Protein AF-U6N1T7-F1 (afdb_monomer_lite)

Radius of gyration: 39.87 Å; chains: 1; bounding box: 106×96×117 Å

Organism: NCBI:txid51315

Secondary structure (DSSP, 8-state):
----------S--SS-HHHHHHHHHHHHHHH-EEE---GGGTTT-TTTHHHHHTT---EEEP--S---EEEEEEEE-HHHHHHHHHHHHTTS--------------HHHHHHHHHHHHHT---EEEES--HHHHHH-SEEEEEEE-TTS-EEEEEEEESSPPPHHHHHHHHHHHHHHHHHHHHHHHHHHHHHHHHHHHHHHHHHHHHHHS----------------THHHHHHTS--S----------------SSTTTHHHHGGGSSS-----------------------SSSSSSSSS-----------TTHHHHHHHHHHHHHHHHHHHHHHHHHHHHHHHHHHHHHHHHHHHHHHHHHHHHHHHHHHHTTSSSS--

InterPro domains:
  IPR015847 Exoribonuclease, phosphorolytic domain 2 [PF03725] (125-176)
  IPR027408 PNPase/RNase PH domain superfamily [G3DSA:3.30.230.70] (1-207)
  IPR036345 Exoribonuclease, PH domain 2 superfamily [SSF55666] (124-193)
  IPR052145 Mediator complex and homeobox domain-containing protein [PTHR24330] (107-314)

Structure (mmCIF, N/CA/C/O backbone):
data_AF-U6N1T7-F1
#
_entry.id   AF-U6N1T7-F1
#
loop_
_atom_site.group_PDB
_atom_site.id
_atom_site.type_symbol
_atom_site.label_atom_id
_atom_site.label_alt_id
_atom_site.label_comp_id
_atom_site.label_asym_id
_atom_site.label_entity_id
_atom_site.label_seq_id
_atom_site.pdbx_PDB_ins_code
_atom_site.Cartn_x
_atom_site.Cartn_y
_atom_site.Cartn_z
_atom_site.occupancy
_atom_site.B_iso_or_equiv
_atom_site.auth_seq_id
_atom_site.auth_comp_id
_atom_site.auth_asym_id
_atom_site.auth_atom_id
_atom_site.pdbx_PDB_model_num
ATOM 1 N N . ALA A 1 1 ? 11.619 0.423 24.046 1.00 86.12 1 ALA A N 1
ATOM 2 C CA . ALA A 1 1 ? 11.552 0.872 22.639 1.00 86.12 1 ALA A CA 1
ATOM 3 C C . ALA A 1 1 ? 10.655 -0.085 21.867 1.00 86.12 1 ALA A C 1
ATOM 5 O O . ALA A 1 1 ? 10.578 -1.245 22.255 1.00 86.12 1 ALA A O 1
ATOM 6 N N . TRP A 1 2 ? 9.965 0.385 20.829 1.00 89.75 2 TRP A N 1
ATOM 7 C CA . TRP A 1 2 ? 9.161 -0.481 19.965 1.00 89.75 2 TRP A CA 1
ATOM 8 C C . TRP A 1 2 ? 10.054 -1.150 18.917 1.00 89.75 2 TRP A C 1
ATOM 10 O O . TRP A 1 2 ? 10.905 -0.484 18.333 1.00 89.75 2 TRP A O 1
ATOM 20 N N . GLN A 1 3 ? 9.844 -2.442 18.672 1.00 95.38 3 GLN A N 1
ATOM 21 C CA . GLN A 1 3 ? 10.450 -3.168 17.558 1.00 95.38 3 GLN A CA 1
ATOM 22 C C . GLN A 1 3 ? 9.341 -3.527 16.572 1.00 95.38 3 GLN A C 1
ATOM 24 O O . GLN A 1 3 ? 8.393 -4.226 16.928 1.00 95.38 3 GLN A O 1
ATOM 29 N N . LEU A 1 4 ? 9.450 -3.020 15.347 1.00 96.19 4 LEU A N 1
ATOM 30 C CA . LEU A 1 4 ? 8.538 -3.342 14.256 1.00 96.19 4 LEU A CA 1
ATOM 31 C C . LEU A 1 4 ? 9.234 -4.335 13.328 1.00 96.19 4 LEU A C 1
ATOM 33 O O . LEU A 1 4 ? 10.387 -4.141 12.948 1.00 96.19 4 LEU A O 1
ATOM 37 N N . SER A 1 5 ? 8.539 -5.409 12.975 1.00 96.88 5 SER A N 1
ATOM 38 C CA . SER A 1 5 ? 9.008 -6.397 12.007 1.00 96.88 5 SER A CA 1
ATOM 39 C C . SER A 1 5 ? 7.905 -6.613 10.987 1.00 96.88 5 SER A C 1
ATOM 41 O O . SER A 1 5 ? 6.752 -6.821 11.360 1.00 96.88 5 SER A O 1
ATOM 43 N N . ALA A 1 6 ? 8.257 -6.524 9.710 1.00 96.50 6 ALA A N 1
ATOM 44 C CA . ALA A 1 6 ? 7.341 -6.754 8.609 1.00 96.50 6 ALA A CA 1
ATOM 45 C C . ALA A 1 6 ? 7.783 -8.002 7.847 1.00 96.50 6 ALA A C 1
ATOM 47 O O . ALA A 1 6 ? 8.968 -8.172 7.563 1.00 96.50 6 ALA A O 1
ATOM 48 N N . LEU A 1 7 ? 6.822 -8.866 7.537 1.00 97.75 7 LEU A N 1
ATOM 49 C CA . LEU A 1 7 ? 7.015 -10.054 6.718 1.00 97.75 7 LEU A CA 1
ATOM 50 C C . LEU A 1 7 ? 6.196 -9.869 5.445 1.00 97.75 7 LEU A C 1
ATOM 52 O O . LEU A 1 7 ? 4.988 -9.653 5.520 1.00 97.75 7 LEU A O 1
ATOM 56 N N . VAL A 1 8 ? 6.855 -9.957 4.294 1.00 97.75 8 VAL A N 1
ATOM 57 C CA . VAL A 1 8 ? 6.196 -9.953 2.987 1.00 97.75 8 VAL A CA 1
ATOM 58 C C . VAL A 1 8 ? 6.318 -11.355 2.409 1.00 97.75 8 VAL A C 1
ATOM 60 O O . VAL A 1 8 ? 7.410 -11.917 2.360 1.00 97.75 8 VAL A O 1
ATOM 63 N N . THR A 1 9 ? 5.191 -11.932 2.003 1.00 97.81 9 THR A N 1
ATOM 64 C CA . THR A 1 9 ? 5.133 -13.264 1.398 1.00 97.81 9 THR A CA 1
ATOM 65 C C . THR A 1 9 ? 4.606 -13.131 -0.020 1.00 97.81 9 THR A C 1
ATOM 67 O O . THR A 1 9 ? 3.495 -12.643 -0.223 1.00 97.81 9 THR A O 1
ATOM 70 N N . ILE A 1 10 ? 5.406 -13.561 -0.993 1.00 97.31 10 ILE A N 1
ATOM 71 C CA . ILE A 1 10 ? 5.016 -13.602 -2.403 1.00 97.31 10 ILE A CA 1
ATOM 72 C C . ILE A 1 10 ? 4.243 -14.903 -2.616 1.00 97.31 10 ILE A C 1
ATOM 74 O O . ILE A 1 10 ? 4.784 -15.987 -2.413 1.00 97.31 10 ILE A O 1
ATOM 78 N N . VAL A 1 11 ? 2.954 -14.788 -2.942 1.00 97.25 11 VAL A N 1
ATOM 79 C CA . VAL A 1 11 ? 2.056 -15.945 -3.117 1.00 97.25 11 VAL A CA 1
ATOM 80 C C . VAL A 1 11 ? 2.079 -16.453 -4.558 1.00 97.25 11 VAL A C 1
ATOM 82 O O . VAL A 1 11 ? 2.033 -17.658 -4.784 1.00 97.25 11 VAL A O 1
ATOM 85 N N . ALA A 1 12 ? 2.159 -15.535 -5.516 1.00 96.12 12 ALA A N 1
ATOM 86 C CA . ALA A 1 12 ? 2.307 -15.812 -6.934 1.00 96.12 12 ALA A CA 1
ATOM 87 C C . ALA A 1 12 ? 3.303 -14.806 -7.513 1.00 96.12 12 ALA A C 1
ATOM 89 O O . ALA A 1 12 ? 3.311 -13.643 -7.104 1.00 96.12 12 ALA A O 1
ATOM 90 N N . GLU A 1 13 ? 4.146 -15.269 -8.427 1.00 95.12 13 GLU A N 1
ATOM 91 C CA . GLU A 1 13 ? 5.136 -14.449 -9.113 1.00 95.12 13 GLU A CA 1
ATOM 92 C C . GLU A 1 13 ? 4.702 -14.310 -10.571 1.00 95.12 13 GLU A C 1
ATOM 94 O O . GLU A 1 13 ? 4.753 -15.275 -11.329 1.00 95.12 13 GLU A O 1
ATOM 99 N N . ASP A 1 14 ? 4.219 -13.121 -10.928 1.00 95.81 14 ASP A N 1
ATOM 100 C CA . ASP A 1 14 ? 3.803 -12.763 -12.289 1.00 95.81 14 ASP A CA 1
ATOM 101 C C . ASP A 1 14 ? 4.510 -11.474 -12.738 1.00 95.81 14 ASP A C 1
ATOM 103 O O . ASP A 1 14 ? 3.911 -10.543 -13.265 1.00 95.81 14 ASP A O 1
ATOM 107 N N . GLY A 1 15 ? 5.812 -11.396 -12.455 1.00 94.50 15 GLY A N 1
ATOM 108 C CA . GLY A 1 15 ? 6.603 -10.189 -12.672 1.00 94.50 15 GLY A CA 1
ATOM 109 C C . GLY A 1 15 ? 6.418 -9.146 -11.571 1.00 94.50 15 GLY A C 1
ATOM 110 O O . GLY A 1 15 ? 5.660 -9.316 -10.613 1.00 94.50 15 GLY A O 1
ATOM 111 N N . ASN A 1 16 ? 7.236 -8.102 -11.646 1.00 95.31 16 ASN A N 1
ATOM 112 C CA . ASN A 1 16 ? 7.235 -6.927 -10.782 1.00 95.31 16 ASN A CA 1
ATOM 113 C C . ASN A 1 16 ? 7.082 -7.166 -9.259 1.00 95.31 16 ASN A C 1
ATOM 115 O O . ASN A 1 16 ? 6.535 -6.343 -8.515 1.00 95.31 16 ASN A O 1
ATOM 119 N N . ALA A 1 17 ? 7.644 -8.268 -8.754 1.00 96.31 17 ALA A N 1
ATOM 120 C CA . ALA A 1 17 ? 7.512 -8.654 -7.349 1.00 96.31 17 ALA A CA 1
ATOM 121 C C . ALA A 1 17 ? 8.006 -7.568 -6.373 1.00 96.31 17 ALA A C 1
ATOM 123 O O . ALA A 1 17 ? 7.463 -7.417 -5.281 1.00 96.31 17 ALA A O 1
ATOM 124 N N . VAL A 1 18 ? 9.011 -6.778 -6.770 1.00 95.81 18 VAL A N 1
ATOM 125 C CA . VAL A 1 18 ? 9.582 -5.701 -5.947 1.00 95.81 18 VAL A CA 1
ATOM 126 C C . VAL A 1 18 ? 8.593 -4.552 -5.742 1.00 95.81 18 VAL A C 1
ATOM 128 O O . VAL A 1 18 ? 8.418 -4.114 -4.603 1.00 95.81 18 VAL A O 1
ATOM 131 N N . ALA A 1 19 ? 7.928 -4.069 -6.799 1.00 96.50 19 ALA A N 1
ATOM 132 C CA . ALA A 1 19 ? 6.943 -2.995 -6.657 1.00 96.50 19 ALA A CA 1
ATOM 133 C C . ALA A 1 19 ? 5.722 -3.470 -5.869 1.00 96.50 19 ALA A C 1
ATOM 135 O O . ALA A 1 19 ? 5.281 -2.781 -4.947 1.00 96.50 19 ALA A O 1
ATOM 136 N N . ALA A 1 20 ? 5.238 -4.681 -6.161 1.00 97.00 20 ALA A N 1
ATOM 137 C CA . ALA A 1 20 ? 4.133 -5.291 -5.432 1.00 97.00 20 ALA A CA 1
ATOM 138 C C . ALA A 1 20 ? 4.462 -5.452 -3.937 1.00 97.00 20 ALA A C 1
ATOM 140 O O . ALA A 1 20 ? 3.657 -5.088 -3.078 1.00 97.00 20 ALA A O 1
ATOM 141 N N . ALA A 1 21 ? 5.669 -5.924 -3.607 1.00 97.56 21 ALA A N 1
ATOM 142 C CA . ALA A 1 21 ? 6.136 -6.052 -2.229 1.00 97.56 21 ALA A CA 1
ATOM 143 C C . ALA A 1 21 ? 6.249 -4.694 -1.519 1.00 97.56 21 ALA A C 1
ATOM 145 O O . ALA A 1 21 ? 5.820 -4.568 -0.370 1.00 97.56 21 ALA A O 1
ATOM 146 N N . ALA A 1 22 ? 6.790 -3.673 -2.191 1.00 96.88 22 ALA A N 1
ATOM 147 C CA . ALA A 1 22 ? 6.902 -2.323 -1.641 1.00 96.88 22 ALA A CA 1
ATOM 148 C C . ALA A 1 22 ? 5.521 -1.700 -1.376 1.00 96.88 22 ALA A C 1
ATOM 150 O O . ALA A 1 22 ? 5.282 -1.173 -0.287 1.00 96.88 22 ALA A O 1
ATOM 151 N N . ALA A 1 23 ? 4.589 -1.825 -2.325 1.00 97.38 23 ALA A N 1
ATOM 152 C CA . ALA A 1 23 ? 3.217 -1.349 -2.181 1.00 97.38 23 ALA A CA 1
ATOM 153 C C . ALA A 1 23 ? 2.474 -2.084 -1.053 1.00 97.38 23 ALA A C 1
ATOM 155 O O . ALA A 1 23 ? 1.835 -1.446 -0.214 1.00 97.38 23 ALA A O 1
ATOM 156 N N . ALA A 1 24 ? 2.605 -3.413 -0.974 1.00 97.44 24 ALA A N 1
ATOM 157 C CA . ALA A 1 24 ? 2.010 -4.220 0.091 1.00 97.44 24 ALA A CA 1
ATOM 158 C C . ALA A 1 24 ? 2.560 -3.840 1.475 1.00 97.44 24 ALA A C 1
ATOM 160 O O . ALA A 1 24 ? 1.795 -3.700 2.434 1.00 97.44 24 ALA A O 1
ATOM 161 N N . LEU A 1 25 ? 3.874 -3.619 1.581 1.00 97.81 25 LEU A N 1
ATOM 162 C CA . LEU A 1 25 ? 4.513 -3.172 2.815 1.00 97.81 25 LEU A CA 1
ATOM 163 C C . LEU A 1 25 ? 4.008 -1.785 3.233 1.00 97.81 25 LEU A C 1
ATOM 165 O O . LEU A 1 25 ? 3.637 -1.596 4.392 1.00 97.81 25 LEU A O 1
ATOM 169 N N . LEU A 1 26 ? 3.946 -0.831 2.301 1.00 97.56 26 LEU A N 1
ATOM 170 C CA . LEU A 1 26 ? 3.442 0.515 2.571 1.00 97.56 26 LEU A CA 1
ATOM 171 C C . LEU A 1 26 ? 1.974 0.484 3.020 1.00 97.56 26 LEU A C 1
ATOM 173 O O . LEU A 1 26 ? 1.622 1.112 4.020 1.00 97.56 26 LEU A O 1
ATOM 177 N N . LEU A 1 27 ? 1.130 -0.296 2.340 1.00 97.19 27 LEU A N 1
ATOM 178 C CA . LEU A 1 27 ? -0.274 -0.484 2.707 1.00 97.19 27 LEU A CA 1
ATOM 179 C C . LEU A 1 27 ? -0.414 -1.090 4.113 1.00 97.19 27 LEU A C 1
ATOM 181 O O . LEU A 1 27 ? -1.238 -0.642 4.920 1.00 97.19 27 LEU A O 1
ATOM 185 N N . SER A 1 28 ? 0.425 -2.077 4.439 1.00 96.69 28 SER A N 1
ATOM 186 C CA . SER A 1 28 ? 0.479 -2.672 5.775 1.00 96.69 28 SER A CA 1
ATOM 187 C C . SER A 1 28 ? 0.879 -1.637 6.825 1.00 96.69 28 SER A C 1
ATOM 189 O O . SER A 1 28 ? 0.243 -1.562 7.870 1.00 96.69 28 SER A O 1
ATOM 191 N N . LEU A 1 29 ? 1.893 -0.809 6.566 1.00 96.88 29 LEU A N 1
ATOM 192 C CA . LEU A 1 29 ? 2.346 0.212 7.515 1.00 96.88 29 LEU A CA 1
ATOM 193 C C . LEU A 1 29 ? 1.304 1.321 7.732 1.00 96.88 29 LEU A C 1
ATOM 195 O O . LEU A 1 29 ? 1.141 1.783 8.858 1.00 96.88 29 LEU A O 1
ATOM 199 N N . LEU A 1 30 ? 0.568 1.714 6.689 1.00 96.31 30 LEU A N 1
ATOM 200 C CA . LEU A 1 30 ? -0.495 2.727 6.775 1.00 96.31 30 LEU A CA 1
ATOM 201 C C . LEU A 1 30 ? -1.752 2.226 7.497 1.00 96.31 30 LEU A C 1
ATOM 203 O O . LEU A 1 30 ? -2.478 3.011 8.107 1.00 96.31 30 LEU A O 1
ATOM 207 N N . SER A 1 31 ? -2.029 0.925 7.424 1.00 95.62 31 SER A N 1
ATOM 208 C CA . SER A 1 31 ? -3.149 0.299 8.136 1.00 95.62 31 SER A CA 1
ATOM 209 C C . SER A 1 31 ? -2.778 -0.162 9.550 1.00 95.62 31 SER A C 1
ATOM 211 O O . SER A 1 31 ? -3.669 -0.335 10.390 1.00 95.62 31 SER A O 1
ATOM 213 N N . PHE A 1 32 ? -1.483 -0.320 9.839 1.00 95.44 32 PHE A N 1
ATOM 214 C CA . PHE A 1 32 ? -0.982 -0.751 11.137 1.00 95.44 32 PHE A CA 1
ATOM 215 C C . PHE A 1 32 ? -1.284 0.277 12.232 1.00 95.44 32 PHE A C 1
ATOM 217 O O . PHE A 1 32 ? -1.084 1.484 12.073 1.00 95.44 32 PHE A O 1
ATOM 224 N N . LYS A 1 33 ? -1.750 -0.216 13.384 1.00 93.19 33 LYS A N 1
ATOM 225 C CA . LYS A 1 33 ? -2.007 0.614 14.561 1.00 93.19 33 LYS A CA 1
ATOM 226 C C . LYS A 1 33 ? -1.253 0.076 15.767 1.00 93.19 33 LYS A C 1
ATOM 228 O O . LYS A 1 33 ? -1.345 -1.106 16.089 1.00 93.19 33 LYS A O 1
ATOM 233 N N . LEU A 1 34 ? -0.547 0.967 16.448 1.00 91.81 34 LEU A N 1
ATOM 234 C CA . LEU A 1 34 ? 0.176 0.704 17.683 1.00 91.81 34 LEU A CA 1
ATOM 235 C C . LEU A 1 34 ? -0.748 0.857 18.886 1.00 91.81 34 LEU A C 1
ATOM 237 O O . LEU A 1 34 ? -1.578 1.765 18.946 1.00 91.81 34 LEU A O 1
ATOM 241 N N . GLN A 1 35 ? -0.575 -0.015 19.873 1.00 86.81 35 GLN A N 1
ATOM 242 C CA . GLN A 1 35 ? -1.238 0.151 21.160 1.00 86.81 35 GLN A CA 1
ATOM 243 C C . GLN A 1 35 ? -0.583 1.316 21.902 1.00 86.81 35 GLN A C 1
ATOM 245 O O . GLN A 1 35 ? 0.640 1.357 22.053 1.00 86.81 35 GLN A O 1
ATOM 250 N N . LYS A 1 36 ? -1.387 2.274 22.368 1.00 84.69 36 LYS A N 1
ATOM 251 C CA . LYS A 1 36 ? -0.888 3.356 23.216 1.00 84.69 36 LYS A CA 1
ATOM 252 C C . LYS A 1 36 ? -0.475 2.778 24.572 1.00 84.69 36 LYS A C 1
ATOM 254 O O . LYS A 1 36 ? -1.327 2.381 25.360 1.00 84.69 36 LYS A O 1
ATOM 259 N N . VAL A 1 37 ? 0.828 2.745 24.837 1.00 81.06 37 VAL A N 1
ATOM 260 C CA . VAL A 1 37 ? 1.383 2.377 26.146 1.00 81.06 37 VAL A CA 1
ATOM 261 C C . VAL A 1 37 ? 1.654 3.665 26.910 1.00 81.06 37 VAL A C 1
ATOM 263 O O . VAL A 1 37 ? 2.496 4.463 26.500 1.00 81.06 37 VAL A O 1
ATOM 266 N N . ASP A 1 38 ? 0.913 3.884 27.994 1.00 79.12 38 ASP A N 1
ATOM 267 C CA . ASP A 1 38 ? 1.187 4.982 28.916 1.00 79.12 38 ASP A CA 1
ATOM 268 C C . ASP A 1 38 ? 2.296 4.550 29.880 1.00 79.12 38 ASP A C 1
ATOM 270 O O . ASP A 1 38 ? 2.123 3.620 30.669 1.00 79.12 38 ASP A O 1
ATOM 274 N N . ALA A 1 39 ? 3.455 5.203 29.788 1.00 71.94 39 ALA A N 1
ATOM 275 C CA . ALA A 1 39 ? 4.620 4.869 30.600 1.00 71.94 39 ALA A CA 1
ATOM 276 C C . ALA A 1 39 ? 4.339 5.022 32.105 1.00 71.94 39 ALA A C 1
ATOM 278 O O . ALA A 1 39 ? 4.911 4.284 32.902 1.00 71.94 39 ALA A O 1
ATOM 279 N N . ALA A 1 40 ? 3.427 5.921 32.493 1.00 73.25 40 ALA A N 1
ATOM 280 C CA . ALA A 1 40 ? 3.062 6.133 33.893 1.00 73.25 40 ALA A CA 1
ATOM 281 C C . ALA A 1 40 ? 2.190 5.001 34.470 1.00 73.25 40 ALA A C 1
ATOM 283 O O . ALA A 1 40 ? 2.178 4.790 35.680 1.00 73.25 40 ALA A O 1
ATOM 284 N N . ALA A 1 41 ? 1.471 4.259 33.621 1.00 64.88 41 ALA A N 1
ATOM 285 C CA . ALA A 1 41 ? 0.587 3.175 34.054 1.00 64.88 41 ALA A CA 1
ATOM 286 C C . ALA A 1 41 ? 1.323 1.840 34.269 1.00 64.88 41 ALA A C 1
ATOM 288 O O . ALA A 1 41 ? 0.780 0.928 34.897 1.00 64.88 41 ALA A O 1
ATOM 289 N N . LEU A 1 42 ? 2.560 1.721 33.772 1.00 65.19 42 LEU A N 1
ATOM 290 C CA . LEU A 1 42 ? 3.306 0.464 33.799 1.00 65.19 42 LEU A CA 1
ATOM 291 C C . LEU A 1 42 ? 3.714 0.042 35.226 1.00 65.19 42 LEU A C 1
ATOM 293 O O . LEU A 1 42 ? 3.788 -1.154 35.493 1.00 65.19 42 LEU A O 1
ATOM 297 N N . ASP A 1 43 ? 3.885 0.997 36.151 1.00 62.34 43 ASP A N 1
ATOM 298 C CA . ASP A 1 43 ? 4.374 0.734 37.517 1.00 62.34 43 ASP A CA 1
ATOM 299 C C . ASP A 1 43 ? 3.282 0.412 38.560 1.00 62.34 43 ASP A C 1
ATOM 301 O O . ASP A 1 43 ? 3.606 -0.064 39.647 1.00 62.34 43 ASP A O 1
ATOM 305 N N . GLN A 1 44 ? 1.987 0.621 38.277 1.00 55.31 44 GLN A N 1
ATOM 306 C CA . GLN A 1 44 ? 0.918 0.395 39.275 1.00 55.31 44 GLN A CA 1
ATOM 307 C C . GLN A 1 44 ? -0.203 -0.567 38.860 1.00 55.31 44 GLN A C 1
ATOM 309 O O . GLN A 1 44 ? -1.068 -0.872 39.683 1.00 55.31 44 GLN A O 1
ATOM 314 N N . GLN A 1 45 ? -0.231 -1.072 37.623 1.00 51.53 45 GLN A N 1
ATOM 315 C CA . GLN A 1 45 ? -1.487 -1.582 37.061 1.00 51.53 45 GLN A CA 1
ATOM 316 C C . GLN A 1 45 ? -1.430 -2.970 36.410 1.00 51.53 45 GLN A C 1
ATOM 318 O O . GLN A 1 45 ? -2.199 -3.267 35.497 1.00 51.53 45 GLN A O 1
ATOM 323 N N . GLN A 1 46 ? -0.594 -3.877 36.921 1.00 58.59 46 GLN A N 1
ATOM 324 C CA . GLN A 1 46 ? -0.427 -5.199 36.303 1.00 58.59 46 GLN A CA 1
ATOM 325 C C . GLN A 1 46 ? -1.636 -6.155 36.459 1.00 58.59 46 GLN A C 1
ATOM 327 O O . GLN A 1 46 ? -1.706 -7.137 35.726 1.00 58.59 46 GLN A O 1
ATOM 332 N N . GLN A 1 47 ? -2.616 -5.880 37.339 1.00 56.88 47 GLN A N 1
ATOM 333 C CA . GLN A 1 47 ? -3.763 -6.793 37.549 1.00 56.88 47 GLN A CA 1
ATOM 334 C C . GLN A 1 47 ? -5.159 -6.188 37.305 1.00 56.88 47 GLN A C 1
ATOM 336 O O . GLN A 1 47 ? -6.009 -6.866 36.733 1.00 56.88 47 GLN A O 1
ATOM 341 N N . GLN A 1 48 ? -5.420 -4.921 37.655 1.00 58.44 48 GLN A N 1
ATOM 342 C CA . GLN A 1 48 ? -6.743 -4.308 37.416 1.00 58.44 48 GLN A CA 1
ATOM 343 C C . GLN A 1 48 ? -6.894 -3.652 36.032 1.00 58.44 48 GLN A C 1
ATOM 345 O O . GLN A 1 48 ? -8.016 -3.551 35.535 1.00 58.44 48 GLN A O 1
ATOM 350 N N . GLN A 1 49 ? -5.806 -3.241 35.364 1.00 56.16 49 GLN A N 1
ATOM 351 C CA . GLN A 1 49 ? -5.926 -2.590 34.050 1.00 56.16 49 GLN A CA 1
ATOM 352 C C . GLN A 1 49 ? -6.277 -3.568 32.935 1.00 56.16 49 GLN A C 1
ATOM 354 O O . GLN A 1 49 ? -6.887 -3.149 31.962 1.00 56.16 49 GLN A O 1
ATOM 359 N N . GLN A 1 50 ? -5.942 -4.857 33.058 1.00 59.75 50 GLN A N 1
ATOM 360 C CA . GLN A 1 50 ? -6.101 -5.819 31.962 1.00 59.75 50 GLN A CA 1
ATOM 361 C C . GLN A 1 50 ? -7.570 -5.963 31.506 1.00 59.75 50 GLN A C 1
ATOM 363 O O . GLN A 1 50 ? -7.827 -6.107 30.311 1.00 59.75 50 GLN A O 1
ATOM 368 N N . GLN A 1 51 ? -8.541 -5.819 32.421 1.00 57.53 51 GLN A N 1
ATOM 369 C CA . GLN A 1 51 ? -9.970 -5.807 32.073 1.00 57.53 51 GLN A CA 1
ATOM 370 C C . GLN A 1 51 ? -10.434 -4.493 31.421 1.00 57.53 51 GLN A C 1
ATOM 372 O O . GLN A 1 51 ? -11.239 -4.533 30.492 1.00 57.53 51 GLN A O 1
ATOM 377 N N . GLN A 1 52 ? -9.919 -3.332 31.846 1.00 59.41 52 GLN A N 1
ATOM 378 C CA . GLN A 1 52 ? -10.265 -2.046 31.218 1.00 59.41 52 GLN A CA 1
ATOM 379 C C . GLN A 1 52 ? -9.540 -1.819 29.883 1.00 59.41 52 GLN A C 1
ATOM 381 O O . GLN A 1 52 ? -10.124 -1.251 28.960 1.00 59.41 52 GLN A O 1
ATOM 386 N N . LEU A 1 53 ? -8.308 -2.315 29.738 1.00 56.56 53 LEU A N 1
ATOM 387 C CA . LEU A 1 53 ? -7.522 -2.238 28.504 1.00 56.56 53 LEU A CA 1
ATOM 388 C C . LEU A 1 53 ? -8.236 -2.935 27.346 1.00 56.56 53 LEU A C 1
ATOM 390 O O . LEU A 1 53 ? -8.241 -2.406 26.242 1.00 56.56 53 LEU A O 1
ATOM 394 N N . LEU A 1 54 ? -8.914 -4.061 27.590 1.00 56.41 54 LEU A N 1
ATOM 395 C CA . LEU A 1 54 ? -9.705 -4.744 26.560 1.00 56.41 54 LEU A CA 1
ATOM 396 C C . LEU A 1 54 ? -10.873 -3.901 26.023 1.00 56.41 54 LEU A C 1
ATOM 398 O O . LEU A 1 54 ? -11.256 -4.071 24.866 1.00 56.41 54 LEU A O 1
ATOM 402 N N . LEU A 1 55 ? -11.428 -2.993 26.830 1.00 56.81 55 LEU A N 1
ATOM 403 C CA . LEU A 1 55 ? -12.569 -2.159 26.442 1.00 56.81 55 LEU A CA 1
ATOM 404 C C . LEU A 1 55 ? -12.168 -0.821 25.811 1.00 56.81 55 LEU A C 1
ATOM 406 O O . LEU A 1 55 ? -12.983 -0.227 25.109 1.00 56.81 55 LEU A O 1
ATOM 410 N N . GLN A 1 56 ? -10.935 -0.347 26.019 1.00 61.53 56 GLN A N 1
ATOM 411 C CA . GLN A 1 56 ? -10.524 0.981 25.559 1.00 61.53 56 GLN A CA 1
ATOM 412 C C . GLN A 1 56 ? -9.088 1.030 25.019 1.00 61.53 56 GLN A C 1
ATOM 414 O O . GLN A 1 56 ? -8.346 1.974 25.287 1.00 61.53 56 GLN A O 1
ATOM 419 N N . GLN A 1 57 ? -8.673 0.035 24.228 1.00 68.06 57 GLN A N 1
ATOM 420 C CA . GLN A 1 57 ? -7.417 0.143 23.485 1.00 68.06 57 GLN A CA 1
ATOM 421 C C . GLN A 1 57 ? -7.502 1.280 22.461 1.00 68.06 57 GLN A C 1
ATOM 423 O O . GLN A 1 57 ? -8.031 1.120 21.358 1.00 68.06 57 GLN A O 1
ATOM 428 N N . GLN A 1 58 ? -6.954 2.439 22.823 1.00 76.88 58 GLN A N 1
ATOM 429 C CA . GLN A 1 58 ? -6.649 3.486 21.862 1.00 76.88 58 GLN A CA 1
ATOM 430 C C . GLN A 1 58 ? -5.507 2.992 20.972 1.00 76.88 58 GLN A C 1
ATOM 432 O O . GLN A 1 58 ? -4.342 2.944 21.367 1.00 76.88 58 GLN A O 1
ATOM 437 N N . LEU A 1 59 ? -5.884 2.581 19.766 1.00 87.88 59 LEU A N 1
ATOM 438 C CA . LEU A 1 59 ? -4.976 2.200 18.699 1.00 87.88 59 LEU A CA 1
ATOM 439 C C . LEU A 1 59 ? -4.555 3.465 17.939 1.00 87.88 59 LEU A C 1
ATOM 441 O O . LEU A 1 59 ? -5.386 4.101 17.290 1.00 87.88 59 LEU A O 1
ATOM 445 N N . MET A 1 60 ? -3.277 3.821 18.028 1.00 91.12 60 MET A N 1
ATOM 446 C CA . MET A 1 60 ? -2.676 4.983 17.370 1.00 91.12 60 MET A CA 1
ATOM 447 C C . MET A 1 60 ? -2.113 4.575 16.000 1.00 91.12 60 MET A C 1
ATOM 449 O O . MET A 1 60 ? -1.430 3.553 15.923 1.00 91.12 60 MET A O 1
ATOM 453 N N . PRO A 1 61 ? -2.367 5.326 14.914 1.00 94.12 61 PRO A N 1
ATOM 454 C CA . PRO A 1 61 ? -1.727 5.060 13.627 1.00 94.12 61 PRO A CA 1
ATOM 455 C C . PRO A 1 61 ? -0.217 5.328 13.697 1.00 94.12 61 PRO A C 1
ATOM 457 O O . PRO A 1 61 ? 0.246 6.132 14.510 1.00 94.12 61 PRO A O 1
ATOM 460 N N . LEU A 1 62 ? 0.552 4.657 12.840 1.00 95.75 62 LEU A N 1
ATOM 461 C CA . LEU A 1 62 ? 1.984 4.909 12.702 1.00 95.75 62 LEU A CA 1
ATOM 462 C C . LEU A 1 62 ? 2.230 6.236 11.961 1.00 95.75 62 LEU A C 1
ATOM 464 O O . LEU A 1 62 ? 1.643 6.482 10.909 1.00 95.75 62 LEU A O 1
ATOM 468 N N . CYS A 1 63 ? 3.126 7.077 12.483 1.00 95.31 63 CYS A N 1
ATOM 469 C CA . CYS A 1 63 ? 3.559 8.298 11.804 1.00 95.31 63 CYS A CA 1
ATOM 470 C C . CYS A 1 63 ? 4.699 7.978 10.830 1.00 95.31 63 CYS A C 1
ATOM 472 O O . CYS A 1 63 ? 5.851 7.844 11.242 1.00 95.31 63 CYS A O 1
ATOM 474 N N . LEU A 1 64 ? 4.380 7.846 9.543 1.00 96.06 64 LEU A N 1
ATOM 475 C CA . LEU A 1 64 ? 5.373 7.672 8.483 1.00 96.06 64 LEU A CA 1
ATOM 476 C C . LEU A 1 64 ? 5.816 9.042 7.959 1.00 96.06 64 LEU A C 1
ATOM 478 O O . LEU A 1 64 ? 4.981 9.819 7.505 1.00 96.06 64 LEU A O 1
ATOM 482 N N . LEU A 1 65 ? 7.120 9.327 8.019 1.00 95.75 65 LEU A N 1
ATOM 483 C CA . LEU A 1 65 ? 7.697 10.557 7.454 1.00 95.75 65 LEU A CA 1
ATOM 484 C C . LEU A 1 65 ? 7.716 10.526 5.923 1.00 95.75 65 LEU A C 1
ATOM 486 O O . LEU A 1 65 ? 7.457 11.536 5.283 1.00 95.75 65 LEU A O 1
ATOM 490 N N . TYR A 1 66 ? 8.000 9.353 5.356 1.00 95.75 66 TYR A N 1
ATOM 491 C CA . TYR A 1 66 ? 8.085 9.135 3.919 1.00 95.75 66 TYR A CA 1
ATOM 492 C C . TYR A 1 66 ? 7.234 7.928 3.538 1.00 95.75 66 TYR A C 1
ATOM 494 O O . TYR A 1 66 ? 7.158 6.949 4.288 1.00 95.75 66 TYR A O 1
ATOM 502 N N . LYS A 1 67 ? 6.615 7.997 2.361 1.00 97.38 67 LYS A N 1
ATOM 503 C CA . LYS A 1 67 ? 5.814 6.922 1.772 1.00 97.38 67 LYS A CA 1
ATOM 504 C C . LYS A 1 67 ? 6.448 6.528 0.434 1.00 97.38 67 LYS A C 1
ATOM 506 O O . LYS A 1 67 ? 6.001 7.015 -0.596 1.00 97.38 67 LYS A O 1
ATOM 511 N N . PRO A 1 68 ? 7.537 5.747 0.440 1.00 97.56 68 PRO A N 1
ATOM 512 C CA . PRO A 1 68 ? 8.207 5.352 -0.791 1.00 97.56 68 PRO A CA 1
ATOM 513 C C . PRO A 1 68 ? 7.349 4.355 -1.575 1.00 97.56 68 PRO A C 1
ATOM 515 O O . PRO A 1 68 ? 6.829 3.397 -0.998 1.00 97.56 68 PRO A O 1
ATOM 518 N N . LEU A 1 69 ? 7.245 4.557 -2.884 1.00 97.94 69 LEU A N 1
ATOM 519 C CA . LEU A 1 69 ? 6.578 3.657 -3.814 1.00 97.94 69 LEU A CA 1
ATOM 520 C C . LEU A 1 69 ? 7.536 3.301 -4.953 1.00 97.94 69 LEU A C 1
ATOM 522 O O . LEU A 1 69 ? 8.166 4.182 -5.537 1.00 97.94 69 LEU A O 1
ATOM 526 N N . ALA A 1 70 ? 7.663 2.007 -5.242 1.00 98.12 70 ALA A N 1
ATOM 527 C CA . ALA A 1 70 ? 8.558 1.506 -6.276 1.00 98.12 70 ALA A CA 1
ATOM 528 C C . ALA A 1 70 ? 7.806 1.259 -7.591 1.00 98.12 70 ALA A C 1
ATOM 530 O O . ALA A 1 70 ? 6.727 0.675 -7.589 1.00 98.12 70 ALA A O 1
ATOM 531 N N . PHE A 1 71 ? 8.423 1.653 -8.699 1.00 98.19 71 PHE A N 1
ATOM 532 C CA . PHE A 1 71 ? 7.995 1.431 -10.074 1.00 98.19 71 PHE A CA 1
ATOM 533 C C . PHE A 1 71 ? 9.078 0.630 -10.790 1.00 98.19 71 PHE A C 1
ATOM 535 O O . PHE A 1 71 ? 10.268 0.914 -10.635 1.00 98.19 71 PHE A O 1
ATOM 542 N N . SER A 1 72 ? 8.682 -0.380 -11.557 1.00 97.88 72 SER A N 1
ATOM 543 C CA . SER A 1 72 ? 9.605 -1.219 -12.320 1.00 97.88 72 SER A CA 1
ATOM 544 C C . SER A 1 72 ? 9.350 -1.034 -13.803 1.00 97.88 72 SER A C 1
ATOM 546 O O . SER A 1 72 ? 8.205 -1.077 -14.249 1.00 97.88 72 SER A O 1
ATOM 548 N N . PHE A 1 73 ? 10.433 -0.869 -14.548 1.00 97.69 73 PHE A N 1
ATOM 549 C CA . PHE A 1 73 ? 10.431 -0.709 -15.992 1.00 97.69 73 PHE A CA 1
ATOM 550 C C . PHE A 1 73 ? 11.363 -1.750 -16.592 1.00 97.69 73 PHE A C 1
ATOM 552 O O . PHE A 1 73 ? 12.536 -1.825 -16.210 1.00 97.69 73 PHE A O 1
ATOM 559 N N . ALA A 1 74 ? 10.857 -2.554 -17.519 1.00 97.06 74 ALA A N 1
ATOM 560 C CA . ALA A 1 74 ? 11.689 -3.409 -18.354 1.00 97.06 74 ALA A CA 1
ATOM 561 C C . ALA A 1 74 ? 11.959 -2.718 -19.694 1.00 97.06 74 ALA A C 1
ATOM 563 O O . ALA A 1 74 ? 11.138 -1.933 -20.171 1.00 97.06 74 ALA A O 1
ATOM 564 N N . TYR A 1 75 ? 13.130 -2.957 -20.280 1.00 95.25 75 TYR A N 1
ATOM 565 C CA . TYR A 1 75 ? 13.543 -2.271 -21.503 1.00 95.25 75 TYR A CA 1
ATOM 566 C C . TYR A 1 75 ? 14.445 -3.127 -22.390 1.00 95.25 75 TYR A C 1
ATOM 568 O O . TYR A 1 75 ? 15.215 -3.965 -21.910 1.00 95.25 75 TYR A O 1
ATOM 576 N N . ALA A 1 76 ? 14.379 -2.863 -23.695 1.00 92.31 76 ALA A N 1
ATOM 577 C CA . ALA A 1 76 ? 15.239 -3.453 -24.716 1.00 92.31 76 ALA A CA 1
ATOM 578 C C . ALA A 1 76 ? 15.835 -2.371 -25.626 1.00 92.31 76 ALA A C 1
ATOM 580 O O . ALA A 1 76 ? 15.192 -1.362 -25.918 1.00 92.31 76 ALA A O 1
ATOM 581 N N . ALA A 1 77 ? 17.065 -2.596 -26.102 1.00 84.69 77 ALA A N 1
ATOM 582 C CA . ALA A 1 77 ? 17.632 -1.791 -27.182 1.00 84.69 77 ALA A CA 1
ATOM 583 C C . ALA A 1 77 ? 16.946 -2.155 -28.510 1.00 84.69 77 ALA A C 1
ATOM 585 O O . ALA A 1 77 ? 16.639 -3.323 -28.750 1.00 84.69 77 ALA A O 1
ATOM 586 N N . GLY A 1 78 ? 16.703 -1.162 -29.371 1.00 74.25 78 GLY A N 1
ATOM 587 C CA . GLY A 1 78 ? 15.784 -1.273 -30.514 1.00 74.25 78 GLY A CA 1
ATOM 588 C C . GLY A 1 78 ? 16.049 -2.418 -31.502 1.00 74.25 78 GLY A C 1
ATOM 589 O O . GLY A 1 78 ? 15.106 -2.909 -32.116 1.00 74.25 78 GLY A O 1
ATOM 590 N N . THR A 1 79 ? 17.288 -2.899 -31.640 1.00 70.00 79 THR A N 1
ATOM 591 C CA . THR A 1 79 ? 17.589 -4.052 -32.509 1.00 70.00 79 THR A CA 1
ATOM 592 C C . THR A 1 79 ? 17.107 -5.378 -31.923 1.00 70.00 79 THR A C 1
ATOM 594 O O . THR A 1 79 ? 16.663 -6.247 -32.669 1.00 70.00 79 THR A O 1
ATOM 597 N N . ASP A 1 80 ? 17.141 -5.514 -30.597 1.00 65.56 80 ASP A N 1
ATOM 598 C CA . ASP A 1 80 ? 16.722 -6.729 -29.893 1.00 65.56 80 ASP A CA 1
ATOM 599 C C . ASP A 1 80 ? 15.220 -6.702 -29.590 1.00 65.56 80 ASP A C 1
ATOM 601 O O . ASP A 1 80 ? 14.570 -7.745 -29.598 1.00 65.56 80 ASP A O 1
ATOM 605 N N . ALA A 1 81 ? 14.643 -5.509 -29.399 1.00 65.31 81 ALA A N 1
ATOM 606 C CA . ALA A 1 81 ? 13.210 -5.321 -29.169 1.00 65.31 81 ALA A CA 1
ATOM 607 C C . ALA A 1 81 ? 12.356 -5.866 -30.328 1.00 65.31 81 ALA A C 1
ATOM 609 O O . ALA A 1 81 ? 11.341 -6.517 -30.096 1.00 65.31 81 ALA A O 1
ATOM 610 N N . ALA A 1 82 ? 12.790 -5.652 -31.576 1.00 65.75 82 ALA A N 1
ATOM 611 C CA . ALA A 1 82 ? 12.089 -6.162 -32.754 1.00 65.75 82 ALA A CA 1
ATOM 612 C C . ALA A 1 82 ? 12.119 -7.699 -32.833 1.00 65.75 82 ALA A C 1
ATOM 614 O O . ALA A 1 82 ? 11.116 -8.321 -33.180 1.00 65.75 82 ALA A O 1
ATOM 615 N N . ALA A 1 83 ? 13.246 -8.321 -32.473 1.00 66.62 83 ALA A N 1
ATOM 616 C CA . ALA A 1 83 ? 13.367 -9.778 -32.426 1.00 66.62 83 ALA A CA 1
ATOM 617 C C . ALA A 1 83 ? 12.543 -10.384 -31.275 1.00 66.62 83 ALA A C 1
ATOM 619 O O . ALA A 1 83 ? 11.899 -11.416 -31.450 1.00 66.62 83 ALA A O 1
ATOM 620 N N . ALA A 1 84 ? 12.520 -9.715 -30.120 1.00 66.38 84 ALA A N 1
ATOM 621 C CA . ALA A 1 84 ? 11.725 -10.090 -28.956 1.00 66.38 84 ALA A CA 1
ATOM 622 C C . ALA A 1 84 ? 10.211 -10.009 -29.218 1.00 66.38 84 ALA A C 1
ATOM 624 O O . ALA A 1 84 ? 9.489 -10.961 -28.925 1.00 66.38 84 ALA A O 1
ATOM 625 N N . ALA A 1 85 ? 9.735 -8.912 -29.817 1.00 66.88 85 ALA A N 1
ATOM 626 C CA . ALA A 1 85 ? 8.327 -8.749 -30.181 1.00 66.88 85 ALA A CA 1
ATOM 627 C C . ALA A 1 85 ? 7.886 -9.804 -31.211 1.00 66.88 85 ALA A C 1
ATOM 629 O O . ALA A 1 85 ? 6.852 -10.444 -31.042 1.00 66.88 85 ALA A O 1
ATOM 630 N N . ALA A 1 86 ? 8.721 -10.071 -32.223 1.00 67.06 86 ALA A N 1
ATOM 631 C CA . ALA A 1 86 ? 8.453 -11.120 -33.206 1.00 67.06 86 ALA A CA 1
ATOM 632 C C . ALA A 1 86 ? 8.405 -12.529 -32.582 1.00 67.06 86 ALA A C 1
ATOM 634 O O . ALA A 1 86 ? 7.632 -13.372 -33.034 1.00 67.06 86 ALA A O 1
ATOM 635 N N . ALA A 1 87 ? 9.198 -12.795 -31.539 1.00 66.12 87 ALA A N 1
ATOM 636 C CA . ALA A 1 87 ? 9.167 -14.069 -30.822 1.00 66.12 87 ALA A CA 1
ATOM 637 C C . ALA A 1 87 ? 7.915 -14.228 -29.939 1.00 66.12 87 ALA A C 1
ATOM 639 O O . ALA A 1 87 ? 7.408 -15.342 -29.813 1.00 66.12 87 ALA A O 1
ATOM 640 N N . ALA A 1 88 ? 7.403 -13.137 -29.359 1.00 65.88 88 ALA A N 1
ATOM 641 C CA . ALA A 1 88 ? 6.167 -13.151 -28.576 1.00 65.88 88 ALA A CA 1
ATOM 642 C C . ALA A 1 88 ? 4.927 -13.382 -29.461 1.00 65.88 88 ALA A C 1
ATOM 644 O O . ALA A 1 88 ? 4.075 -14.203 -29.120 1.00 65.88 88 ALA A O 1
ATOM 645 N N . ASP A 1 89 ? 4.866 -12.740 -30.632 1.00 62.84 89 ASP A N 1
ATOM 646 C CA . ASP A 1 89 ? 3.751 -12.897 -31.579 1.00 62.84 89 ASP A CA 1
ATOM 647 C C . ASP A 1 89 ? 3.835 -14.200 -32.398 1.00 62.84 89 ASP A C 1
ATOM 649 O O . ASP A 1 89 ? 2.816 -14.791 -32.770 1.00 62.84 89 ASP A O 1
ATOM 653 N N . GLY A 1 90 ? 5.050 -14.703 -32.648 1.00 54.81 90 GLY A N 1
ATOM 654 C CA . GLY A 1 90 ? 5.305 -15.915 -33.433 1.00 54.81 90 GLY A CA 1
ATOM 655 C C . GLY A 1 90 ? 4.765 -17.212 -32.820 1.00 54.81 90 GLY A C 1
ATOM 656 O O . GLY A 1 90 ? 4.658 -18.217 -33.519 1.00 54.81 90 GLY A O 1
ATOM 657 N N . ALA A 1 91 ? 4.359 -17.205 -31.548 1.00 55.34 91 ALA A N 1
ATOM 658 C CA . ALA A 1 91 ? 3.692 -18.344 -30.919 1.00 55.34 91 ALA A CA 1
ATOM 659 C C . ALA A 1 91 ? 2.213 -18.507 -31.342 1.00 55.34 91 ALA A C 1
ATOM 661 O O . ALA A 1 91 ? 1.604 -19.528 -31.020 1.00 55.34 91 ALA A O 1
ATOM 662 N N . ALA A 1 92 ? 1.629 -17.540 -32.066 1.00 54.91 92 ALA A N 1
ATOM 663 C CA . ALA A 1 92 ? 0.209 -17.544 -32.436 1.00 54.91 92 ALA A CA 1
ATOM 664 C C . ALA A 1 92 ? -0.078 -17.666 -33.948 1.00 54.91 92 ALA A C 1
ATOM 666 O O . ALA A 1 92 ? -1.237 -17.841 -34.325 1.00 54.91 92 ALA A O 1
ATOM 667 N N . ALA A 1 93 ? 0.932 -17.595 -34.822 1.00 52.19 93 ALA A N 1
ATOM 668 C CA . ALA A 1 93 ? 0.723 -17.471 -36.269 1.00 52.19 93 ALA A CA 1
ATOM 669 C C . ALA A 1 93 ? 1.517 -18.501 -37.089 1.00 52.19 93 ALA A C 1
ATOM 671 O O . ALA A 1 93 ? 2.385 -18.153 -37.885 1.00 52.19 93 ALA A O 1
ATOM 672 N N . ASP A 1 94 ? 1.175 -19.779 -36.936 1.00 51.31 94 ASP A N 1
ATOM 673 C CA . ASP A 1 94 ? 1.643 -20.852 -37.818 1.00 51.31 94 ASP A CA 1
ATOM 674 C C . ASP A 1 94 ? 0.592 -21.136 -38.909 1.00 51.31 94 ASP A C 1
ATOM 676 O O . ASP A 1 94 ? -0.123 -22.131 -38.852 1.00 51.31 94 ASP A O 1
ATOM 680 N N . SER A 1 95 ? 0.411 -20.208 -39.863 1.00 53.62 95 SER A N 1
ATOM 681 C CA . SER A 1 95 ? -0.143 -20.484 -41.206 1.00 53.62 95 SER A CA 1
ATOM 682 C C . SER A 1 95 ? -0.207 -19.212 -42.064 1.00 53.62 95 SER A C 1
ATOM 684 O O . SER A 1 95 ? -1.073 -18.372 -41.836 1.00 53.62 95 SER A O 1
ATOM 686 N N . ALA A 1 96 ? 0.672 -19.078 -43.066 1.00 49.53 96 ALA A N 1
ATOM 687 C CA . ALA A 1 96 ? 0.312 -18.702 -44.446 1.00 49.53 96 ALA A CA 1
ATOM 688 C C . ALA A 1 96 ? 1.533 -18.283 -45.292 1.00 49.53 96 ALA A C 1
ATOM 690 O O . ALA A 1 96 ? 2.078 -17.196 -45.153 1.00 49.53 96 ALA A O 1
ATOM 691 N N . ALA A 1 97 ? 1.849 -19.162 -46.244 1.00 50.03 97 ALA A N 1
ATOM 692 C CA . ALA A 1 97 ? 2.161 -18.873 -47.645 1.00 50.03 97 ALA A CA 1
ATOM 693 C C . ALA A 1 97 ? 3.309 -17.903 -47.997 1.00 50.03 97 ALA A C 1
ATOM 695 O O . ALA A 1 97 ? 3.167 -16.685 -48.047 1.00 50.03 97 ALA A O 1
ATOM 696 N N . ALA A 1 98 ? 4.402 -18.520 -48.450 1.00 48.62 98 ALA A N 1
ATOM 697 C CA . ALA A 1 98 ? 5.392 -17.934 -49.340 1.00 48.62 98 ALA A CA 1
ATOM 698 C C . ALA A 1 98 ? 4.777 -17.588 -50.713 1.00 48.62 98 ALA A C 1
ATOM 700 O O . ALA A 1 98 ? 4.225 -18.463 -51.384 1.00 48.62 98 ALA A O 1
ATOM 701 N N . MET A 1 99 ? 4.932 -16.340 -51.160 1.00 51.72 99 MET A N 1
ATOM 702 C CA . MET A 1 99 ? 4.922 -15.996 -52.583 1.00 51.72 99 MET A CA 1
ATOM 703 C C . MET A 1 99 ? 6.160 -15.166 -52.910 1.00 51.72 99 MET A C 1
ATOM 705 O O . MET A 1 99 ? 6.457 -14.164 -52.266 1.00 51.72 99 MET A O 1
ATOM 709 N N . ASP A 1 100 ? 6.870 -15.675 -53.906 1.00 54.16 100 ASP A N 1
ATOM 710 C CA . ASP A 1 100 ? 8.187 -15.299 -54.393 1.00 54.16 100 ASP A CA 1
ATOM 711 C C . ASP A 1 100 ? 8.027 -14.254 -55.508 1.00 54.16 100 ASP A C 1
ATOM 713 O O . ASP A 1 100 ? 7.350 -14.519 -56.506 1.00 54.16 100 ASP A O 1
ATOM 717 N N . LEU A 1 101 ? 8.583 -13.052 -55.328 1.00 49.97 101 LEU A N 1
ATOM 718 C CA . LEU A 1 101 ? 8.606 -12.001 -56.351 1.00 49.97 101 LEU A CA 1
ATOM 719 C C . LEU A 1 101 ? 9.963 -11.290 -56.352 1.00 49.97 101 LEU A C 1
ATOM 721 O O . LEU A 1 101 ? 10.311 -10.539 -55.443 1.00 49.97 101 LEU A O 1
ATOM 725 N N . ASP A 1 102 ? 10.696 -11.557 -57.427 1.00 57.53 102 ASP A N 1
ATOM 726 C CA . ASP A 1 102 ? 12.065 -11.149 -57.714 1.00 57.53 102 ASP A CA 1
ATOM 727 C C . ASP A 1 102 ? 12.069 -9.767 -58.405 1.00 57.53 102 ASP A C 1
ATOM 729 O O . ASP A 1 102 ? 11.527 -9.610 -59.504 1.00 57.53 102 ASP A O 1
ATOM 733 N N . ALA A 1 103 ? 12.628 -8.737 -57.757 1.00 56.03 103 ALA A N 1
ATOM 734 C CA . ALA A 1 103 ? 12.703 -7.375 -58.299 1.00 56.03 103 ALA A CA 1
ATOM 735 C C . ALA A 1 103 ? 14.078 -6.725 -58.018 1.00 56.03 103 ALA A C 1
ATOM 737 O O . ALA A 1 103 ? 14.377 -6.387 -56.870 1.00 56.03 103 ALA A O 1
ATOM 738 N N . PRO A 1 104 ? 14.920 -6.501 -59.048 1.00 57.44 104 PRO A N 1
ATOM 739 C CA . PRO A 1 104 ? 16.237 -5.895 -58.882 1.00 57.44 104 PRO A CA 1
ATOM 740 C C . PRO A 1 104 ? 16.209 -4.381 -59.158 1.00 57.44 104 PRO A C 1
ATOM 742 O O . PRO A 1 104 ? 15.978 -3.951 -60.287 1.00 57.44 104 PRO A O 1
ATOM 745 N N . GLY A 1 105 ? 16.514 -3.562 -58.145 1.00 56.19 105 GLY A N 1
ATOM 746 C CA . GLY A 1 105 ? 16.891 -2.153 -58.340 1.00 56.19 105 GLY A CA 1
ATOM 747 C C . GLY A 1 105 ? 16.450 -1.205 -57.224 1.00 56.19 105 GLY A C 1
ATOM 748 O O . GLY A 1 105 ? 15.364 -0.640 -57.297 1.00 56.19 105 GLY A O 1
ATOM 749 N N . GLY A 1 106 ? 17.301 -0.974 -56.215 1.00 55.81 106 GLY A N 1
ATOM 750 C CA . GLY A 1 106 ? 16.991 -0.022 -55.139 1.00 55.81 106 GLY A CA 1
ATOM 751 C C . GLY A 1 106 ? 18.087 0.177 -54.086 1.00 55.81 106 GLY A C 1
ATOM 752 O O . GLY A 1 106 ? 17.812 0.042 -52.902 1.00 55.81 106 GLY A O 1
ATOM 753 N N . THR A 1 107 ? 19.328 0.486 -54.472 1.00 61.56 107 THR A N 1
ATOM 754 C CA . THR A 1 107 ? 20.435 0.673 -53.506 1.00 61.56 107 THR A CA 1
ATOM 755 C C . THR A 1 107 ? 20.423 2.033 -52.793 1.00 61.56 107 THR A C 1
ATOM 757 O O . THR A 1 107 ? 20.781 2.103 -51.620 1.00 61.56 107 THR A O 1
ATOM 760 N N . ASP A 1 108 ? 19.949 3.106 -53.434 1.00 68.62 108 ASP A N 1
ATOM 761 C CA . ASP A 1 108 ? 19.995 4.454 -52.831 1.00 68.62 108 ASP A CA 1
ATOM 762 C C . ASP A 1 108 ? 18.843 4.710 -51.848 1.00 68.62 108 ASP A C 1
ATOM 764 O O . ASP A 1 108 ? 18.998 5.417 -50.850 1.00 68.62 108 ASP A O 1
ATOM 768 N N . GLN A 1 109 ? 17.693 4.068 -52.068 1.00 68.06 109 GLN A N 1
ATOM 769 C CA . GLN A 1 109 ? 16.561 4.147 -51.143 1.00 68.06 109 GLN A CA 1
ATOM 770 C C . GLN A 1 109 ? 16.861 3.409 -49.827 1.00 68.06 109 GLN A C 1
ATOM 772 O O . GLN A 1 109 ? 16.415 3.829 -48.759 1.00 68.06 109 GLN A O 1
ATOM 777 N N . GLN A 1 110 ? 17.697 2.368 -49.886 1.00 69.75 110 GLN A N 1
ATOM 778 C CA . GLN A 1 110 ? 18.085 1.558 -48.733 1.00 69.75 110 GLN A CA 1
ATOM 779 C C . GLN A 1 110 ? 18.988 2.327 -47.749 1.00 69.75 110 GLN A C 1
ATOM 781 O O . GLN A 1 110 ? 18.863 2.165 -46.535 1.00 69.75 110 GLN A O 1
ATOM 786 N N . GLN A 1 111 ? 19.851 3.222 -48.246 1.00 75.25 111 GLN A N 1
ATOM 787 C CA . GLN A 1 111 ? 20.761 4.000 -47.395 1.00 75.25 111 GLN A CA 1
ATOM 788 C C . GLN A 1 111 ? 20.036 5.128 -46.640 1.00 75.25 111 GLN A C 1
ATOM 790 O O . GLN A 1 111 ? 20.322 5.385 -45.469 1.00 75.25 111 GLN A O 1
ATOM 795 N N . GLN A 1 112 ? 19.040 5.759 -47.273 1.00 76.44 112 GLN A N 1
ATOM 796 C CA . GLN A 1 112 ? 18.218 6.784 -46.624 1.00 76.44 112 GLN A CA 1
ATOM 797 C C . GLN A 1 112 ? 17.247 6.174 -45.595 1.00 76.44 112 GLN A C 1
ATOM 799 O O . GLN A 1 112 ? 17.017 6.766 -44.5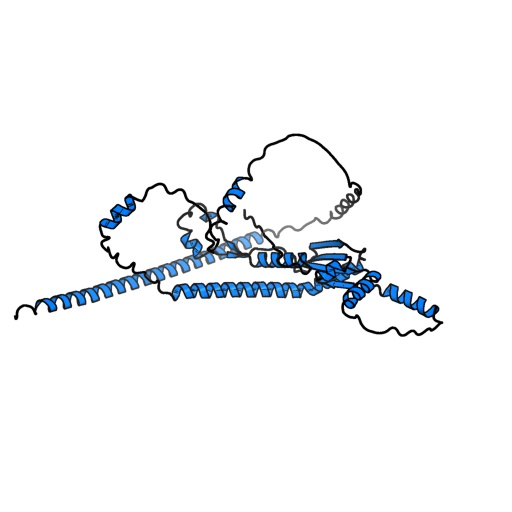38 1.00 76.44 112 GLN A O 1
ATOM 804 N N . GLN A 1 113 ? 16.758 4.951 -45.842 1.00 74.31 113 GLN A N 1
ATOM 805 C CA . GLN A 1 113 ? 15.993 4.181 -44.854 1.00 74.31 113 GLN A CA 1
ATOM 806 C C . GLN A 1 113 ? 16.840 3.784 -43.635 1.00 74.31 113 GLN A C 1
ATOM 808 O O . GLN A 1 113 ? 16.353 3.870 -42.509 1.00 74.31 113 GLN A O 1
ATOM 813 N N . GLN A 1 114 ? 18.119 3.430 -43.819 1.00 73.75 114 GLN A N 1
ATOM 814 C CA . GLN A 1 114 ? 19.014 3.111 -42.698 1.00 73.75 114 GLN A CA 1
ATOM 815 C C . GLN A 1 114 ? 19.281 4.310 -41.776 1.00 73.75 114 GLN A C 1
ATOM 817 O O . GLN A 1 114 ? 19.305 4.142 -40.556 1.00 73.75 114 GLN A O 1
ATOM 822 N N . GLN A 1 115 ? 19.435 5.525 -42.316 1.00 74.06 115 GLN A N 1
ATOM 823 C CA . GLN A 1 115 ? 19.602 6.721 -41.476 1.00 74.06 115 GLN A CA 1
ATOM 824 C C . GLN A 1 115 ? 18.331 7.083 -40.700 1.00 74.06 115 GLN A C 1
ATOM 826 O O . GLN A 1 115 ? 18.427 7.489 -39.542 1.00 74.06 115 GLN A O 1
ATOM 831 N N . GLN A 1 116 ? 17.145 6.898 -41.288 1.00 70.38 116 GLN A N 1
ATOM 832 C CA . GLN A 1 116 ? 15.895 7.101 -40.550 1.00 70.38 116 GLN A CA 1
ATOM 833 C C . GLN A 1 116 ? 15.676 6.027 -39.476 1.00 70.38 116 GLN A C 1
ATOM 835 O O . GLN A 1 116 ? 15.215 6.358 -38.387 1.00 70.38 116 GLN A O 1
ATOM 840 N N . GLN A 1 117 ? 16.077 4.774 -39.718 1.00 67.25 117 GLN A N 1
ATOM 841 C CA . GLN A 1 117 ? 16.010 3.717 -38.702 1.00 67.25 117 GLN A CA 1
ATOM 842 C C . GLN A 1 117 ? 16.963 3.960 -37.524 1.00 67.25 117 GLN A C 1
ATOM 844 O O . GLN A 1 117 ? 16.605 3.655 -36.391 1.00 67.25 117 GLN A O 1
ATOM 849 N N . GLN A 1 118 ? 18.139 4.563 -37.741 1.00 67.50 118 GLN A N 1
ATOM 850 C CA . GLN A 1 118 ? 19.030 4.935 -36.631 1.00 67.50 118 GLN A CA 1
ATOM 851 C C . GLN A 1 118 ? 18.451 6.053 -35.753 1.00 67.50 118 GLN A C 1
ATOM 853 O O . GLN A 1 118 ? 18.692 6.057 -34.550 1.00 67.50 118 GLN A O 1
ATOM 858 N N . GLN A 1 119 ? 17.651 6.967 -36.315 1.00 66.00 119 GLN A N 1
ATOM 859 C CA . GLN A 1 119 ? 16.959 8.001 -35.531 1.00 66.00 119 GLN A CA 1
ATOM 860 C C . GLN A 1 119 ? 15.674 7.494 -34.857 1.00 66.00 119 GLN A C 1
ATOM 862 O O . GLN A 1 119 ? 15.186 8.132 -33.929 1.00 66.00 119 GLN A O 1
ATOM 867 N N . GLN A 1 120 ? 15.144 6.346 -35.288 1.00 61.50 120 GLN A N 1
ATOM 868 C CA . GLN A 1 120 ? 13.981 5.690 -34.685 1.00 61.50 120 GLN A CA 1
ATOM 869 C C . GLN A 1 120 ? 14.352 4.514 -33.775 1.00 61.50 120 GLN A C 1
ATOM 871 O O . GLN A 1 120 ? 13.484 3.707 -33.454 1.00 61.50 120 GLN A O 1
ATOM 876 N N . GLN A 1 121 ? 15.596 4.424 -33.288 1.00 65.62 121 GLN A N 1
ATOM 877 C CA . GLN A 1 121 ? 15.906 3.562 -32.139 1.00 65.62 121 GLN A CA 1
ATOM 878 C C . GLN A 1 121 ? 15.303 4.156 -30.855 1.00 65.62 121 GLN A C 1
ATOM 880 O O . GLN A 1 121 ? 16.003 4.440 -29.888 1.00 65.62 121 GLN A O 1
ATOM 885 N N . GLN A 1 122 ? 13.993 4.392 -30.868 1.00 71.44 122 GLN A N 1
ATOM 886 C CA . GLN A 1 122 ? 13.219 4.700 -29.686 1.00 71.44 122 GLN A CA 1
ATOM 887 C C . GLN A 1 122 ? 13.286 3.454 -28.812 1.00 71.44 122 GLN A C 1
ATOM 889 O O . GLN A 1 122 ? 12.863 2.369 -29.217 1.00 71.44 122 GLN A O 1
ATOM 894 N N . PHE A 1 123 ? 13.909 3.590 -27.646 1.00 79.69 123 PHE A N 1
ATOM 895 C CA . PHE A 1 123 ? 13.898 2.536 -26.651 1.00 79.69 123 PHE A CA 1
ATOM 896 C C . PHE A 1 123 ? 12.446 2.224 -26.289 1.00 79.69 123 PHE A C 1
ATOM 898 O O . PHE A 1 123 ? 11.643 3.124 -26.043 1.00 79.69 123 PHE A O 1
ATOM 905 N N . CYS A 1 124 ? 12.108 0.938 -26.286 1.00 89.12 124 CYS A N 1
ATOM 906 C CA . CYS A 1 124 ? 10.812 0.484 -25.816 1.00 89.12 124 CYS A CA 1
ATOM 907 C C . CYS A 1 124 ? 10.933 0.202 -24.318 1.00 89.12 124 CYS A C 1
ATOM 909 O O . CYS A 1 124 ? 11.757 -0.622 -23.904 1.00 89.12 124 CYS A O 1
ATOM 911 N N . PHE A 1 125 ? 10.135 0.911 -23.523 1.00 93.62 125 PHE A N 1
ATOM 912 C CA . PHE A 1 125 ? 9.995 0.686 -22.090 1.00 93.62 125 PHE A CA 1
ATOM 913 C C . PHE A 1 125 ? 8.617 0.094 -21.824 1.00 93.62 125 PHE A C 1
ATOM 915 O O . PHE A 1 125 ? 7.614 0.606 -22.319 1.00 93.62 125 PHE A O 1
ATOM 922 N N . VAL A 1 126 ? 8.577 -0.959 -21.016 1.00 96.19 126 VAL A N 1
ATOM 923 C CA . VAL A 1 126 ? 7.343 -1.549 -20.504 1.00 96.19 126 VAL A CA 1
ATOM 924 C C . VAL A 1 126 ? 7.278 -1.255 -19.012 1.00 96.19 126 VAL A C 1
ATOM 926 O O . VAL A 1 126 ? 8.168 -1.654 -18.254 1.00 96.19 126 VAL A O 1
ATOM 929 N N . ALA A 1 127 ? 6.258 -0.503 -18.604 1.00 96.88 127 ALA A N 1
ATOM 930 C CA . ALA A 1 127 ? 5.954 -0.260 -17.200 1.00 96.88 127 ALA A CA 1
ATOM 931 C C . ALA A 1 127 ? 5.190 -1.459 -16.629 1.00 96.88 127 ALA A C 1
ATOM 933 O O . ALA A 1 127 ? 4.313 -1.987 -17.303 1.00 96.88 127 ALA A O 1
ATOM 934 N N . ASP A 1 128 ? 5.511 -1.847 -15.393 1.00 97.12 128 ASP A N 1
ATOM 935 C CA . ASP A 1 128 ? 4.910 -3.010 -14.721 1.00 97.12 128 ASP A CA 1
ATOM 936 C C . ASP A 1 128 ? 5.048 -4.318 -15.531 1.00 97.12 128 ASP A C 1
ATOM 938 O O . ASP A 1 128 ? 4.051 -4.920 -15.923 1.00 97.12 128 ASP A O 1
ATOM 942 N N . PRO A 1 129 ? 6.292 -4.747 -15.832 1.00 97.06 129 PRO A N 1
ATOM 943 C CA . PRO A 1 129 ? 6.514 -5.900 -16.691 1.00 97.06 129 PRO A CA 1
ATOM 944 C C . PRO A 1 129 ? 6.009 -7.189 -16.037 1.00 97.06 129 PRO A C 1
ATOM 946 O O . PRO A 1 129 ? 6.340 -7.497 -14.886 1.00 97.06 129 PRO A O 1
ATOM 949 N N . THR A 1 130 ? 5.270 -7.968 -16.816 1.00 97.19 130 THR A N 1
ATOM 950 C CA . THR A 1 130 ? 4.860 -9.339 -16.492 1.00 97.19 130 THR A CA 1
ATOM 951 C C . THR A 1 130 ? 6.066 -10.277 -16.414 1.00 97.19 130 THR A C 1
ATOM 953 O O . THR A 1 130 ? 7.158 -9.960 -16.894 1.00 97.19 130 THR A O 1
ATOM 956 N N . ALA A 1 131 ? 5.889 -11.480 -15.856 1.00 96.06 131 ALA A N 1
ATOM 957 C CA . ALA A 1 131 ? 6.972 -12.470 -15.780 1.00 96.06 131 ALA A CA 1
ATOM 958 C C . ALA A 1 131 ? 7.568 -12.810 -17.161 1.00 96.06 131 ALA A C 1
ATOM 960 O O . ALA A 1 131 ? 8.773 -13.034 -17.285 1.00 96.06 131 ALA A O 1
ATOM 961 N N . LEU A 1 132 ? 6.730 -12.830 -18.204 1.00 95.31 132 LEU A N 1
ATOM 962 C CA . LEU A 1 132 ? 7.167 -13.088 -19.574 1.00 95.31 132 LEU A CA 1
ATOM 963 C C . LEU A 1 132 ? 8.002 -11.924 -20.123 1.00 95.31 132 LEU A C 1
ATOM 965 O O . LEU A 1 132 ? 9.054 -12.149 -20.715 1.00 95.31 132 LEU A O 1
ATOM 969 N N . GLU A 1 133 ? 7.576 -10.683 -19.896 1.00 95.12 133 GLU A N 1
ATOM 970 C CA . GLU A 1 133 ? 8.313 -9.494 -20.336 1.00 95.12 133 GLU A CA 1
ATOM 971 C C . GLU A 1 133 ? 9.636 -9.338 -19.584 1.00 95.12 133 GLU A C 1
ATOM 973 O O . GLU A 1 133 ? 10.644 -9.010 -20.206 1.00 95.12 133 GLU A O 1
ATOM 978 N N . GLU A 1 134 ? 9.678 -9.645 -18.282 1.00 94.88 134 GLU A N 1
ATOM 979 C CA . GLU A 1 134 ? 10.930 -9.694 -17.513 1.00 94.88 134 GLU A CA 1
ATOM 980 C C . GLU A 1 134 ? 11.897 -10.770 -18.036 1.00 94.88 134 GLU A C 1
ATOM 982 O O . GLU A 1 134 ? 13.111 -10.588 -17.952 1.00 94.88 134 GLU A O 1
ATOM 987 N N . ALA A 1 135 ? 11.381 -11.876 -18.585 1.00 94.62 135 ALA A N 1
ATOM 988 C CA . ALA A 1 135 ? 12.198 -12.937 -19.170 1.00 94.62 135 ALA A CA 1
ATOM 989 C C . ALA A 1 135 ? 12.714 -12.593 -20.579 1.00 94.62 135 ALA A C 1
ATOM 991 O O . ALA A 1 135 ? 13.795 -13.043 -20.963 1.00 94.62 135 ALA A O 1
ATOM 992 N N . ILE A 1 136 ? 11.945 -11.824 -21.353 1.00 93.81 136 ILE A N 1
ATOM 993 C CA . ILE A 1 136 ? 12.272 -11.460 -22.737 1.00 93.81 136 ILE A CA 1
ATOM 994 C C . ILE A 1 136 ? 13.165 -10.214 -22.795 1.00 93.81 136 ILE A C 1
ATOM 996 O O . ILE A 1 136 ? 14.088 -10.145 -23.609 1.00 93.81 136 ILE A O 1
ATOM 1000 N N . LEU A 1 137 ? 12.887 -9.209 -21.963 1.00 94.50 137 LEU A N 1
ATOM 1001 C CA . LEU A 1 137 ? 13.571 -7.924 -22.025 1.00 94.50 137 LEU A CA 1
ATOM 1002 C C . LEU A 1 137 ? 14.921 -8.000 -21.289 1.00 94.50 137 LEU A C 1
ATOM 1004 O O . LEU A 1 137 ? 14.987 -8.403 -20.129 1.00 94.50 137 LEU A O 1
ATOM 1008 N N . PRO A 1 138 ? 16.028 -7.577 -21.926 1.00 94.44 138 PRO A N 1
ATOM 1009 C CA . PRO A 1 138 ? 17.374 -7.755 -21.384 1.00 94.44 138 PRO A CA 1
ATOM 1010 C C . PRO A 1 138 ? 17.673 -6.842 -20.191 1.00 94.44 138 PRO A C 1
ATOM 1012 O O . PRO A 1 138 ? 18.675 -7.037 -19.498 1.00 94.44 138 PRO A O 1
ATOM 1015 N N . GLY A 1 139 ? 16.867 -5.796 -19.988 1.00 95.69 139 GLY A N 1
ATOM 1016 C CA . GLY A 1 139 ? 17.108 -4.766 -18.997 1.00 95.69 139 GLY A CA 1
ATOM 1017 C C . GLY A 1 139 ? 15.926 -4.484 -18.090 1.00 95.69 139 GLY A C 1
ATOM 1018 O O . GLY A 1 139 ? 14.774 -4.531 -18.507 1.00 95.69 139 GLY A O 1
ATOM 1019 N N . ARG A 1 140 ? 16.243 -4.122 -16.842 1.00 97.00 140 ARG A N 1
ATOM 1020 C CA . ARG A 1 140 ? 15.271 -3.688 -15.834 1.00 97.00 140 ARG A CA 1
ATOM 1021 C C . ARG A 1 140 ? 15.804 -2.525 -15.003 1.00 97.00 140 ARG A C 1
ATOM 1023 O O . ARG A 1 140 ? 16.960 -2.548 -14.563 1.00 97.00 140 ARG A O 1
ATOM 1030 N N . VAL A 1 141 ? 14.948 -1.536 -14.766 1.00 97.81 141 VAL A N 1
ATOM 1031 C CA . VAL A 1 141 ? 15.176 -0.400 -13.866 1.00 97.81 141 VAL A CA 1
ATOM 1032 C C . VAL A 1 141 ? 14.062 -0.359 -12.831 1.00 97.81 141 VAL A C 1
ATOM 1034 O O . VAL A 1 141 ? 12.889 -0.461 -13.174 1.00 97.81 141 VAL A O 1
ATOM 1037 N N . VAL A 1 142 ? 14.433 -0.194 -11.564 1.00 98.12 142 VAL A N 1
ATOM 1038 C CA . VAL A 1 142 ? 13.495 0.061 -10.469 1.00 98.12 142 VAL A CA 1
ATOM 1039 C C . VAL A 1 142 ? 13.722 1.479 -9.963 1.00 98.12 142 VAL A C 1
ATOM 1041 O O . VAL A 1 142 ? 14.844 1.844 -9.606 1.00 98.12 142 VAL A O 1
ATOM 1044 N N . VAL A 1 143 ? 12.660 2.276 -9.939 1.00 98.31 143 VAL A N 1
ATOM 1045 C CA . VAL A 1 143 ? 12.644 3.663 -9.464 1.00 98.31 143 VAL A CA 1
ATOM 1046 C C . VAL A 1 143 ? 11.763 3.732 -8.230 1.00 98.31 143 VAL A C 1
ATOM 1048 O O . VAL A 1 143 ? 10.674 3.174 -8.226 1.00 98.31 143 VAL A O 1
ATOM 1051 N N . CYS A 1 144 ? 12.206 4.419 -7.184 1.00 98.25 144 CYS A N 1
ATOM 1052 C CA . CYS A 1 144 ? 11.418 4.619 -5.978 1.00 98.25 144 CYS A CA 1
ATOM 1053 C C . CYS A 1 144 ? 11.200 6.101 -5.714 1.00 98.25 144 CYS A C 1
ATOM 1055 O O . CYS A 1 144 ? 12.158 6.849 -5.495 1.00 98.25 144 CYS A O 1
ATOM 1057 N N . LEU A 1 145 ? 9.932 6.499 -5.727 1.00 98.44 145 LEU A N 1
ATOM 1058 C CA . LEU A 1 145 ? 9.489 7.878 -5.582 1.00 98.44 145 LEU A CA 1
ATOM 1059 C C . LEU A 1 145 ? 8.689 8.040 -4.287 1.00 98.44 145 LEU A C 1
ATOM 1061 O O . LEU A 1 145 ? 7.965 7.137 -3.866 1.00 98.44 145 LEU A O 1
ATOM 1065 N N . GLY A 1 146 ? 8.834 9.192 -3.642 1.00 97.69 146 GLY A N 1
ATOM 1066 C CA . GLY A 1 146 ? 7.978 9.612 -2.537 1.00 97.69 146 GLY A CA 1
ATOM 1067 C C . GLY A 1 146 ? 6.668 10.200 -3.056 1.00 97.69 146 GLY A C 1
ATOM 1068 O O . GLY A 1 146 ? 6.534 10.475 -4.241 1.00 97.69 146 GLY A O 1
ATOM 1069 N N . GLU A 1 147 ? 5.712 10.459 -2.165 1.00 96.81 147 GLU A N 1
ATOM 1070 C CA . GLU A 1 147 ? 4.406 11.057 -2.504 1.00 96.81 147 GLU A CA 1
ATOM 1071 C C . GLU A 1 147 ? 4.517 12.437 -3.183 1.00 96.81 147 GLU A C 1
ATOM 1073 O O . GLU A 1 147 ? 3.657 12.808 -3.975 1.00 96.81 147 GLU A O 1
ATOM 1078 N N . THR A 1 148 ? 5.593 13.184 -2.914 1.00 96.94 148 THR A N 1
ATOM 1079 C CA . THR A 1 148 ? 5.888 14.491 -3.527 1.00 96.94 148 THR A CA 1
ATOM 1080 C C . THR A 1 148 ? 6.600 14.393 -4.881 1.00 96.94 148 THR A C 1
ATOM 1082 O O . THR A 1 148 ? 6.896 15.423 -5.481 1.00 96.94 148 THR A O 1
ATOM 1085 N N . GLY A 1 149 ? 6.904 13.182 -5.363 1.00 97.38 149 GLY A N 1
ATOM 1086 C CA . GLY A 1 149 ? 7.729 12.958 -6.555 1.00 97.38 149 GLY A CA 1
ATOM 1087 C C . GLY A 1 149 ? 9.237 13.001 -6.294 1.00 97.38 149 GLY A C 1
ATOM 1088 O O . GLY A 1 149 ? 10.025 12.936 -7.233 1.00 97.38 149 GLY A O 1
ATOM 1089 N N . GLU A 1 150 ? 9.664 13.093 -5.032 1.00 97.88 150 GLU A N 1
ATOM 1090 C CA . GLU A 1 150 ? 11.081 13.036 -4.664 1.00 97.88 150 GLU A CA 1
ATOM 1091 C C . GLU A 1 150 ? 11.677 11.650 -4.941 1.00 97.88 150 GLU A C 1
ATOM 1093 O O . GLU A 1 150 ? 11.138 10.625 -4.516 1.00 97.88 150 GLU A O 1
ATOM 1098 N N . LEU A 1 151 ? 12.818 11.615 -5.632 1.00 97.81 151 LEU A N 1
ATOM 1099 C CA . LEU A 1 151 ? 13.538 10.379 -5.925 1.00 97.81 151 LEU A CA 1
ATOM 1100 C C . LEU A 1 151 ? 14.285 9.882 -4.680 1.00 97.81 151 LEU A C 1
ATOM 1102 O O . LEU A 1 151 ? 15.266 10.490 -4.253 1.00 97.81 151 LEU A O 1
ATOM 1106 N N . HIS A 1 152 ? 13.861 8.743 -4.129 1.00 97.25 152 HIS A N 1
ATOM 1107 C CA . HIS A 1 152 ? 14.533 8.103 -2.994 1.00 97.25 152 HIS A CA 1
ATOM 1108 C C . HIS A 1 152 ? 15.672 7.187 -3.442 1.00 97.25 152 HIS A C 1
ATOM 1110 O O . HIS A 1 152 ? 16.763 7.228 -2.874 1.00 97.25 152 HIS A O 1
ATOM 1116 N N . PHE A 1 153 ? 15.421 6.335 -4.438 1.00 97.06 153 PHE A N 1
ATOM 1117 C CA . PHE A 1 153 ? 16.453 5.490 -5.032 1.00 97.06 153 PHE A CA 1
ATOM 1118 C C . PHE A 1 153 ? 16.112 5.133 -6.479 1.00 97.06 153 PHE A C 1
ATOM 1120 O O . PHE A 1 153 ? 14.946 5.077 -6.863 1.00 97.06 153 PHE A O 1
ATOM 1127 N N . MET A 1 154 ? 17.145 4.843 -7.265 1.00 97.88 154 MET A N 1
ATOM 1128 C CA . MET A 1 154 ? 17.024 4.280 -8.605 1.00 97.88 154 MET A CA 1
ATOM 1129 C C . MET A 1 154 ? 18.078 3.190 -8.771 1.00 97.88 154 MET A C 1
ATOM 1131 O O . MET A 1 154 ? 19.250 3.410 -8.464 1.00 97.88 154 MET A O 1
ATOM 1135 N N . GLN A 1 155 ? 17.671 2.015 -9.242 1.00 97.88 155 GLN A N 1
ATOM 1136 C CA . GLN A 1 155 ? 18.560 0.875 -9.429 1.00 97.88 155 GLN A CA 1
ATOM 1137 C C . GLN A 1 155 ? 18.356 0.250 -10.807 1.00 97.88 155 GLN A C 1
ATOM 1139 O O . GLN A 1 155 ? 17.278 -0.240 -11.136 1.00 97.88 155 GLN A O 1
ATOM 1144 N N . LYS A 1 156 ? 19.433 0.219 -11.594 1.00 97.38 156 LYS A N 1
ATOM 1145 C CA . LYS A 1 156 ? 19.525 -0.563 -12.828 1.00 97.38 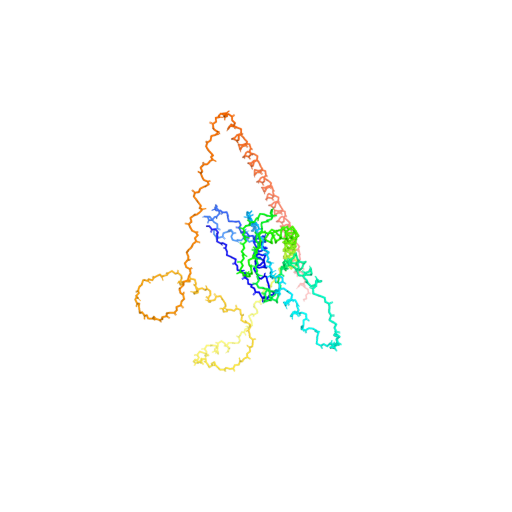156 LYS A CA 1
ATOM 1146 C C . LYS A 1 156 ? 20.036 -1.962 -12.478 1.00 97.38 156 LYS A C 1
ATOM 1148 O O . LYS A 1 156 ? 21.117 -2.077 -11.904 1.00 97.38 156 LYS A O 1
ATOM 1153 N N . LEU A 1 157 ? 19.277 -3.004 -12.808 1.00 95.38 157 LEU A N 1
ATOM 1154 C CA . LEU A 1 157 ? 19.627 -4.390 -12.465 1.00 95.38 157 LEU A CA 1
ATOM 1155 C C . LEU A 1 157 ? 20.384 -5.100 -13.593 1.00 95.38 157 LEU A C 1
ATOM 1157 O O . LEU A 1 157 ? 21.385 -5.763 -13.341 1.00 95.38 157 LEU A O 1
ATOM 1161 N N . ALA A 1 158 ? 19.930 -4.933 -14.834 1.00 94.19 158 ALA A N 1
ATOM 1162 C CA . ALA A 1 158 ? 20.505 -5.568 -16.020 1.00 94.19 158 ALA A CA 1
ATOM 1163 C C . ALA A 1 158 ? 20.272 -4.702 -17.267 1.00 94.19 158 ALA A C 1
ATOM 1165 O O . ALA A 1 158 ? 19.569 -3.686 -17.187 1.00 94.19 158 ALA A O 1
ATOM 1166 N N . GLY A 1 159 ? 20.850 -5.110 -18.400 1.00 93.56 159 GLY A N 1
ATOM 1167 C CA . GLY A 1 159 ? 20.550 -4.579 -19.733 1.00 93.56 159 GLY A CA 1
ATOM 1168 C C . GLY A 1 159 ? 21.564 -3.591 -20.318 1.00 93.56 159 GLY A C 1
ATOM 1169 O O . GLY A 1 159 ? 22.542 -3.212 -19.654 1.00 93.56 159 GLY A O 1
ATOM 1170 N N . PRO A 1 160 ? 21.337 -3.165 -21.577 1.00 92.88 160 PRO A N 1
ATOM 1171 C CA . PRO A 1 160 ? 22.212 -2.241 -22.294 1.00 92.88 160 PRO A CA 1
ATOM 1172 C C . PRO A 1 160 ? 22.365 -0.900 -21.552 1.00 92.88 160 PRO A C 1
ATOM 1174 O O . PRO A 1 160 ? 21.573 -0.581 -20.661 1.00 92.88 160 PRO A O 1
ATOM 1177 N N . PRO A 1 161 ? 23.430 -0.121 -21.806 1.00 93.56 161 PRO A N 1
ATOM 1178 C CA . PRO A 1 161 ? 23.577 1.199 -21.199 1.00 93.56 161 PRO A CA 1
ATOM 1179 C C . PRO A 1 161 ? 22.396 2.094 -21.597 1.00 93.56 161 PRO A C 1
ATOM 1181 O O . PRO A 1 161 ? 22.074 2.201 -22.774 1.00 93.56 161 PRO A O 1
ATOM 1184 N N . LEU A 1 162 ? 21.762 2.716 -20.602 1.00 93.75 162 LEU A N 1
ATOM 1185 C CA . LEU A 1 162 ? 20.692 3.687 -20.810 1.00 93.75 162 LEU A CA 1
ATOM 1186 C C . LEU A 1 162 ? 21.305 5.070 -20.989 1.00 93.75 162 LEU A C 1
ATOM 1188 O O . LEU A 1 162 ? 22.232 5.433 -20.255 1.00 93.75 162 LEU A O 1
ATOM 1192 N N . SER A 1 163 ? 20.795 5.839 -21.946 1.00 93.50 163 SER A N 1
ATOM 1193 C CA . SER A 1 163 ? 21.181 7.237 -22.066 1.00 93.50 163 SER A CA 1
ATOM 1194 C C . SER A 1 163 ? 20.553 8.061 -20.929 1.00 93.50 163 SER A C 1
ATOM 1196 O O . SER A 1 163 ? 19.542 7.664 -20.343 1.00 93.50 163 SER A O 1
ATOM 1198 N N . PRO A 1 164 ? 21.107 9.240 -20.599 1.00 95.25 164 PRO A N 1
ATOM 1199 C CA . PRO A 1 164 ? 20.477 10.143 -19.636 1.00 95.25 164 PRO A CA 1
ATOM 1200 C C . PRO A 1 164 ? 19.057 10.570 -20.038 1.00 95.25 164 PRO A C 1
ATOM 1202 O O . PRO A 1 164 ? 18.236 10.833 -19.166 1.00 95.25 164 PRO A O 1
ATOM 1205 N N . GLN A 1 165 ? 18.764 10.627 -21.343 1.00 94.25 165 GLN A N 1
ATOM 1206 C CA . GLN A 1 165 ? 17.433 10.971 -21.851 1.00 94.25 165 GLN A CA 1
ATOM 1207 C C . GLN A 1 165 ? 16.426 9.851 -21.575 1.00 94.25 165 GLN A C 1
ATOM 1209 O O . GLN A 1 165 ? 15.314 10.136 -21.146 1.00 94.25 165 GLN A O 1
ATOM 1214 N N . ASP A 1 166 ? 16.840 8.594 -21.728 1.00 94.38 166 ASP A N 1
ATOM 1215 C CA . ASP A 1 166 ? 16.010 7.426 -21.413 1.00 94.38 166 ASP A CA 1
ATOM 1216 C C . ASP A 1 166 ? 15.662 7.373 -19.923 1.00 94.38 166 ASP A C 1
ATOM 1218 O O . ASP A 1 166 ? 14.517 7.149 -19.543 1.00 94.38 166 ASP A O 1
ATOM 1222 N N . LEU A 1 167 ? 16.649 7.633 -19.057 1.00 96.12 167 LEU A N 1
ATOM 1223 C CA . LEU A 1 167 ? 16.422 7.705 -17.613 1.00 96.12 167 LEU A CA 1
ATOM 1224 C C . LEU A 1 167 ? 15.459 8.836 -17.246 1.00 96.12 167 LEU A C 1
ATOM 1226 O O . LEU A 1 167 ? 14.617 8.647 -16.372 1.00 96.12 167 LEU A O 1
ATOM 1230 N N . GLN A 1 168 ? 15.559 9.986 -17.919 1.00 96.56 168 GLN A N 1
ATOM 1231 C CA . GLN A 1 168 ? 14.619 11.087 -17.724 1.00 96.56 168 GLN A CA 1
ATOM 1232 C C . GLN A 1 168 ? 13.201 10.684 -18.146 1.00 96.56 168 GLN A C 1
ATOM 1234 O O . GLN A 1 168 ? 12.274 10.910 -17.382 1.00 96.56 168 GLN A O 1
ATOM 1239 N N . GLN A 1 169 ? 13.035 10.016 -19.291 1.00 95.69 169 GLN A N 1
ATOM 1240 C CA . GLN A 1 169 ? 11.725 9.529 -19.744 1.00 95.69 169 GLN A CA 1
ATOM 1241 C C . GLN A 1 169 ? 11.111 8.515 -18.770 1.00 95.69 169 GLN A C 1
ATOM 1243 O O . GLN A 1 169 ? 9.923 8.596 -18.471 1.00 95.69 169 GLN A O 1
ATOM 1248 N N . ILE A 1 170 ? 11.916 7.591 -18.233 1.00 96.81 170 ILE A N 1
ATOM 1249 C CA . ILE A 1 170 ? 11.467 6.637 -17.206 1.00 96.81 170 ILE A CA 1
ATOM 1250 C C . ILE A 1 170 ? 11.014 7.377 -15.940 1.00 96.81 170 ILE A C 1
ATOM 1252 O O . ILE A 1 170 ? 9.986 7.033 -15.357 1.00 96.81 170 ILE A O 1
ATOM 1256 N N . LEU A 1 171 ? 11.777 8.383 -15.502 1.00 97.88 171 LEU A N 1
ATOM 1257 C CA . LEU A 1 171 ? 11.426 9.190 -14.333 1.00 97.88 171 LEU A CA 1
ATOM 1258 C C . LEU A 1 171 ? 10.143 9.987 -14.567 1.00 97.88 171 LEU A C 1
ATOM 1260 O O . LEU A 1 171 ? 9.276 9.978 -13.699 1.00 97.88 171 LEU A O 1
ATOM 1264 N N . ASP A 1 172 ? 9.999 10.619 -15.729 1.00 97.62 172 ASP A N 1
ATOM 1265 C CA . ASP A 1 172 ? 8.808 11.390 -16.088 1.00 97.62 172 ASP A CA 1
ATOM 1266 C C . ASP A 1 172 ? 7.565 10.485 -16.110 1.00 97.62 172 ASP A C 1
ATOM 1268 O O . ASP A 1 172 ? 6.555 10.822 -15.495 1.00 97.62 172 ASP A O 1
ATOM 1272 N N . ALA A 1 173 ? 7.667 9.287 -16.699 1.00 97.06 173 ALA A N 1
ATOM 1273 C CA . ALA A 1 173 ? 6.590 8.296 -16.701 1.00 97.06 173 ALA A CA 1
ATOM 1274 C C . ALA A 1 173 ? 6.236 7.801 -15.284 1.00 97.06 173 ALA A C 1
ATOM 1276 O O . ALA A 1 173 ? 5.062 7.650 -14.942 1.00 97.06 173 ALA A O 1
ATOM 1277 N N . ALA A 1 174 ? 7.240 7.573 -14.429 1.00 97.88 174 ALA A N 1
ATOM 1278 C CA . ALA A 1 174 ? 7.018 7.183 -13.036 1.00 97.88 174 ALA A CA 1
ATOM 1279 C C . ALA A 1 174 ? 6.339 8.302 -12.226 1.00 97.88 174 ALA A C 1
ATOM 1281 O O . ALA A 1 174 ? 5.453 8.028 -11.417 1.00 97.88 174 ALA A O 1
ATOM 1282 N N . VAL A 1 175 ? 6.734 9.560 -12.449 1.00 97.94 175 VAL A N 1
ATOM 1283 C CA . VAL A 1 175 ? 6.134 10.741 -11.813 1.00 97.94 175 VAL A CA 1
ATOM 1284 C C . VAL A 1 175 ? 4.701 10.959 -12.301 1.00 97.94 175 VAL A C 1
ATOM 1286 O O . VAL A 1 175 ? 3.845 11.319 -11.496 1.00 97.94 175 VAL A O 1
ATOM 1289 N N . GLU A 1 176 ? 4.411 10.700 -13.576 1.00 98.00 176 GLU A N 1
ATOM 1290 C CA . GLU A 1 176 ? 3.063 10.810 -14.144 1.00 98.00 176 GLU A CA 1
ATOM 1291 C C . GLU A 1 176 ? 2.090 9.784 -13.535 1.00 98.00 176 GLU A C 1
ATOM 1293 O O . GLU A 1 176 ? 0.978 10.147 -13.152 1.00 98.00 176 GLU A O 1
ATOM 1298 N N . GLY A 1 177 ? 2.518 8.528 -13.353 1.00 97.25 177 GLY A N 1
ATOM 1299 C CA . GLY A 1 177 ? 1.701 7.470 -12.732 1.00 97.25 177 GLY A CA 1
ATOM 1300 C C . GLY A 1 177 ? 1.582 7.553 -11.201 1.00 97.25 177 GLY A C 1
ATOM 1301 O O . GLY A 1 177 ? 0.764 6.860 -10.579 1.00 97.25 177 GLY A O 1
ATOM 1302 N N . LEU A 1 178 ? 2.389 8.403 -10.563 1.00 97.56 178 LEU A N 1
ATOM 1303 C CA . LEU A 1 178 ? 2.484 8.521 -9.110 1.00 97.56 178 LEU A CA 1
ATOM 1304 C C . LEU A 1 178 ? 1.160 8.936 -8.435 1.00 97.56 178 LEU A C 1
ATOM 1306 O O . LEU A 1 178 ? 0.742 8.245 -7.497 1.00 97.56 178 LEU A O 1
ATOM 1310 N N . PRO A 1 179 ? 0.457 10.008 -8.868 1.00 98.25 179 PRO A N 1
ATOM 1311 C CA . PRO A 1 179 ? -0.730 10.494 -8.167 1.00 98.25 179 PRO A CA 1
ATOM 1312 C C . PRO A 1 179 ? -1.888 9.499 -8.240 1.00 98.25 179 PRO A C 1
ATOM 1314 O O . PRO A 1 179 ? -2.610 9.322 -7.258 1.00 98.25 179 PRO A O 1
ATOM 1317 N N . GLU A 1 180 ? -2.049 8.821 -9.379 1.00 97.94 180 GLU A N 1
ATOM 1318 C CA . GLU A 1 180 ? -3.074 7.792 -9.563 1.00 97.94 180 GLU A CA 1
ATOM 1319 C C . GLU A 1 180 ? -2.826 6.600 -8.633 1.00 97.94 180 GLU A C 1
ATOM 1321 O O . GLU A 1 180 ? -3.735 6.157 -7.925 1.00 97.94 180 GLU A O 1
ATOM 1326 N N . THR A 1 181 ? -1.576 6.139 -8.549 1.00 97.38 181 THR A N 1
ATOM 1327 C CA . THR A 1 181 ? -1.228 4.997 -7.698 1.00 97.38 181 THR A CA 1
ATOM 1328 C C . THR A 1 181 ? -1.434 5.315 -6.213 1.00 97.38 181 THR A C 1
ATOM 1330 O O . THR A 1 181 ? -2.009 4.507 -5.478 1.00 97.38 181 THR A O 1
ATOM 1333 N N . PHE A 1 182 ? -1.056 6.516 -5.757 1.00 97.56 182 PHE A N 1
ATOM 1334 C CA . PHE A 1 182 ? -1.344 6.949 -4.385 1.00 97.56 182 PHE A CA 1
ATOM 1335 C C . PHE A 1 182 ? -2.838 7.133 -4.123 1.00 97.56 182 PHE A C 1
ATOM 1337 O O . PHE A 1 182 ? -3.308 6.768 -3.043 1.00 97.56 182 PHE A O 1
ATOM 1344 N N . ALA A 1 183 ? -3.606 7.650 -5.085 1.00 97.75 183 ALA A N 1
ATOM 1345 C CA . ALA A 1 183 ? -5.054 7.780 -4.946 1.00 97.75 183 ALA A CA 1
ATOM 1346 C C . ALA A 1 183 ? -5.724 6.409 -4.758 1.00 97.75 183 ALA A C 1
ATOM 1348 O O . ALA A 1 183 ? -6.552 6.242 -3.856 1.00 97.75 183 ALA A O 1
ATOM 1349 N N . LEU A 1 184 ? -5.323 5.410 -5.550 1.00 97.62 184 LEU A N 1
ATOM 1350 C CA . LEU A 1 184 ? -5.786 4.028 -5.407 1.00 97.62 184 LEU A CA 1
ATOM 1351 C C . LEU A 1 184 ? -5.392 3.434 -4.052 1.00 97.62 184 LEU A C 1
ATOM 1353 O O . LEU A 1 184 ? -6.229 2.834 -3.374 1.00 97.62 184 LEU A O 1
ATOM 1357 N N . LEU A 1 185 ? -4.150 3.649 -3.621 1.00 97.19 185 LEU A N 1
ATOM 1358 C CA . LEU A 1 185 ? -3.649 3.162 -2.341 1.00 97.19 185 LEU A CA 1
ATOM 1359 C C . LEU A 1 185 ? -4.412 3.783 -1.161 1.00 97.19 185 LEU A C 1
ATOM 1361 O O . LEU A 1 185 ? -4.869 3.064 -0.271 1.00 97.19 185 LEU A O 1
ATOM 1365 N N . HIS A 1 186 ? -4.630 5.098 -1.163 1.00 96.94 186 HIS A N 1
ATOM 1366 C CA . HIS A 1 186 ? -5.406 5.783 -0.128 1.00 96.94 186 HIS A CA 1
ATOM 1367 C C . HIS A 1 186 ? -6.865 5.331 -0.093 1.00 96.94 186 HIS A C 1
ATOM 1369 O O . HIS A 1 186 ? -7.406 5.105 0.994 1.00 96.94 186 HIS A O 1
ATOM 1375 N N . LYS A 1 187 ? -7.483 5.137 -1.262 1.00 97.88 187 LYS A N 1
ATOM 1376 C CA . LYS A 1 187 ? -8.829 4.571 -1.369 1.00 97.88 187 LYS A CA 1
ATOM 1377 C C . LYS A 1 187 ? -8.889 3.167 -0.765 1.00 97.88 187 LYS A C 1
ATOM 1379 O O . LYS A 1 187 ? -9.754 2.907 0.066 1.00 97.88 187 LYS A O 1
ATOM 1384 N N . ALA A 1 188 ? -7.935 2.296 -1.093 1.00 96.62 188 ALA A N 1
ATOM 1385 C CA . ALA A 1 188 ? -7.873 0.941 -0.546 1.00 96.62 188 ALA A CA 1
ATOM 1386 C C . ALA A 1 188 ? -7.714 0.933 0.987 1.00 96.62 188 ALA A C 1
ATOM 1388 O O . ALA A 1 188 ? -8.376 0.151 1.675 1.00 96.62 188 ALA A O 1
ATOM 1389 N N . VAL A 1 189 ? -6.887 1.828 1.546 1.00 96.25 189 VAL A N 1
ATOM 1390 C CA . VAL A 1 189 ? -6.762 1.995 3.006 1.00 96.25 189 VAL A CA 1
ATOM 1391 C C . VAL A 1 189 ? -8.087 2.449 3.620 1.00 96.25 189 VAL A C 1
ATOM 1393 O O . VAL A 1 189 ? -8.506 1.889 4.635 1.00 96.25 189 VAL A O 1
ATOM 1396 N N . ALA A 1 190 ? -8.757 3.435 3.020 1.00 96.44 190 ALA A N 1
ATOM 1397 C CA . ALA A 1 190 ? -10.035 3.945 3.510 1.00 96.44 190 ALA A CA 1
ATOM 1398 C C . ALA A 1 190 ? -11.130 2.864 3.485 1.00 96.44 190 ALA A C 1
ATOM 1400 O O . ALA A 1 190 ? -11.802 2.648 4.496 1.00 96.44 190 ALA A O 1
ATOM 1401 N N . ASP A 1 191 ? -11.249 2.123 2.382 1.00 96.50 191 ASP A N 1
ATOM 1402 C CA . ASP A 1 191 ? -12.207 1.024 2.225 1.00 96.50 191 ASP A CA 1
ATOM 1403 C C . ASP A 1 191 ? -11.950 -0.091 3.253 1.00 96.50 191 ASP A C 1
ATOM 1405 O O . ASP A 1 191 ? -12.877 -0.604 3.892 1.00 96.50 191 ASP A O 1
ATOM 1409 N N . HIS A 1 192 ? -10.679 -0.435 3.487 1.00 94.81 192 HIS A N 1
ATOM 1410 C CA . HIS A 1 192 ? -10.298 -1.404 4.510 1.00 94.81 192 HIS A CA 1
ATOM 1411 C C . HIS A 1 192 ? -10.676 -0.932 5.923 1.00 94.81 192 HIS A C 1
ATOM 1413 O O . HIS A 1 192 ? -11.237 -1.701 6.710 1.00 94.81 192 HIS A O 1
ATOM 1419 N N . GLN A 1 193 ? -10.419 0.337 6.251 1.00 92.75 193 GLN A N 1
ATOM 1420 C CA . GLN A 1 193 ? -10.785 0.915 7.546 1.00 92.75 193 GLN A CA 1
ATOM 1421 C C . GLN A 1 193 ? -12.304 0.934 7.751 1.00 92.75 193 GLN A C 1
ATOM 1423 O O . GLN A 1 193 ? -12.775 0.501 8.806 1.00 92.75 193 GLN A O 1
ATOM 1428 N N . ALA A 1 194 ? -13.073 1.332 6.735 1.00 95.75 194 ALA A N 1
ATOM 1429 C CA . ALA A 1 194 ? -14.533 1.298 6.767 1.00 95.75 194 ALA A CA 1
ATOM 1430 C C . ALA A 1 194 ? -15.064 -0.126 7.010 1.00 95.75 194 ALA A C 1
ATOM 1432 O O . ALA A 1 194 ? -15.946 -0.331 7.850 1.00 95.75 194 ALA A O 1
ATOM 1433 N N . LYS A 1 195 ? -14.476 -1.134 6.354 1.00 95.31 195 LYS A N 1
ATOM 1434 C CA . LYS A 1 195 ? -14.824 -2.546 6.570 1.00 95.31 195 LYS A CA 1
ATOM 1435 C C . LYS A 1 195 ? -14.534 -2.998 8.003 1.00 95.31 195 LYS A C 1
ATOM 1437 O O . LYS A 1 195 ? -15.367 -3.666 8.617 1.00 95.31 195 LYS A O 1
ATOM 1442 N N . LEU A 1 196 ? -13.387 -2.619 8.571 1.00 89.50 196 LEU A N 1
ATOM 1443 C CA . LEU A 1 196 ? -13.061 -2.929 9.967 1.00 89.50 196 LEU A CA 1
ATOM 1444 C C . LEU A 1 196 ? -14.035 -2.264 10.947 1.00 89.50 196 LEU A C 1
ATOM 1446 O O . LEU A 1 196 ? -14.445 -2.890 11.926 1.00 89.50 196 LEU A O 1
ATOM 1450 N N . GLU A 1 197 ? -14.438 -1.019 10.699 1.00 89.75 197 GLU A N 1
ATOM 1451 C CA . GLU A 1 197 ? -15.449 -0.338 11.513 1.00 89.75 197 GLU A CA 1
ATOM 1452 C C . GLU A 1 197 ? -16.818 -1.004 11.413 1.00 89.75 197 GLU A C 1
ATOM 1454 O O . GLU A 1 197 ? -17.487 -1.188 12.431 1.00 89.75 197 GLU A O 1
ATOM 1459 N N . GLN A 1 198 ? -17.220 -1.422 10.214 1.00 94.25 198 GLN A N 1
ATOM 1460 C CA . GLN A 1 198 ? -18.450 -2.177 10.013 1.00 94.25 198 GLN A CA 1
ATOM 1461 C C . GLN A 1 198 ? -18.429 -3.486 10.811 1.00 94.25 198 GLN A C 1
ATOM 1463 O O . GLN A 1 198 ? -19.383 -3.768 11.534 1.00 94.25 198 GLN A O 1
ATOM 1468 N N . ILE A 1 199 ? -17.330 -4.246 10.755 1.00 88.44 199 ILE A N 1
ATOM 1469 C CA . ILE A 1 199 ? -17.159 -5.476 11.545 1.00 88.44 199 ILE A CA 1
ATOM 1470 C C . ILE A 1 199 ? -17.243 -5.172 13.045 1.00 88.44 199 ILE A C 1
ATOM 1472 O O . ILE A 1 199 ? -17.931 -5.881 13.776 1.00 88.44 199 ILE A O 1
ATOM 1476 N N . ARG A 1 200 ? -16.617 -4.089 13.522 1.00 86.56 200 ARG A N 1
ATOM 1477 C CA . ARG A 1 200 ? -16.725 -3.670 14.932 1.00 86.56 200 ARG A CA 1
ATOM 1478 C C . ARG A 1 200 ? -18.161 -3.338 15.326 1.00 86.56 200 ARG A C 1
ATOM 1480 O O . ARG A 1 200 ? -18.587 -3.743 16.402 1.00 86.56 200 ARG A O 1
ATOM 1487 N N . ARG A 1 201 ? -18.918 -2.645 14.470 1.00 88.88 201 ARG A N 1
ATOM 1488 C CA . ARG A 1 201 ? -20.338 -2.331 14.713 1.00 88.88 201 ARG A CA 1
ATOM 1489 C C . ARG A 1 201 ? -21.195 -3.594 14.753 1.00 88.88 201 ARG A C 1
ATOM 1491 O O . ARG A 1 201 ? -22.058 -3.702 15.619 1.00 88.88 201 ARG A O 1
ATOM 1498 N N . LEU A 1 202 ? -20.951 -4.550 13.855 1.00 89.44 202 LEU A N 1
ATOM 1499 C CA . LEU A 1 202 ? -21.648 -5.839 13.849 1.00 89.44 202 LEU A CA 1
ATOM 1500 C C . LEU A 1 202 ? -21.326 -6.658 15.106 1.00 89.44 202 LEU A C 1
ATOM 1502 O O . LEU A 1 202 ? -22.247 -7.149 15.749 1.00 89.44 202 LEU A O 1
ATOM 1506 N N . ASN A 1 203 ? -20.056 -6.712 15.516 1.00 84.75 203 ASN A N 1
ATOM 1507 C CA . ASN A 1 203 ? -19.632 -7.391 16.745 1.00 84.75 203 ASN A CA 1
ATOM 1508 C C . ASN A 1 203 ? -20.157 -6.709 18.016 1.00 84.75 203 ASN A C 1
ATOM 1510 O O . ASN A 1 203 ? -20.445 -7.373 19.006 1.00 84.75 203 ASN A O 1
ATOM 1514 N N . ALA A 1 204 ? -20.282 -5.380 18.012 1.00 83.69 204 ALA A N 1
ATOM 1515 C CA . ALA A 1 204 ? -20.921 -4.662 19.108 1.00 83.69 204 ALA A CA 1
ATOM 1516 C C . ALA A 1 204 ? -22.413 -5.004 19.176 1.00 83.69 204 ALA A C 1
ATOM 1518 O O . ALA A 1 204 ? -22.924 -5.254 20.258 1.00 83.69 204 ALA A O 1
ATOM 1519 N N . ARG A 1 205 ? -23.103 -5.077 18.031 1.00 85.50 205 ARG A N 1
ATOM 1520 C CA . ARG A 1 205 ? -24.526 -5.442 17.965 1.00 85.50 205 ARG A CA 1
ATOM 1521 C C . ARG A 1 205 ? -24.798 -6.885 18.388 1.00 85.50 205 ARG A C 1
ATOM 1523 O O . ARG A 1 205 ? -25.758 -7.099 19.119 1.00 85.50 205 ARG A O 1
ATOM 1530 N N . SER A 1 206 ? -23.978 -7.853 17.972 1.00 80.31 206 SER A N 1
ATOM 1531 C CA . SER A 1 206 ? -24.178 -9.261 18.348 1.00 80.31 206 SER A CA 1
ATOM 1532 C C . SER A 1 206 ? -24.087 -9.478 19.859 1.00 80.31 206 SER A C 1
ATOM 1534 O O . SER A 1 206 ? -24.876 -10.242 20.403 1.00 80.31 206 SER A O 1
ATOM 1536 N N . ARG A 1 207 ? -23.232 -8.720 20.562 1.00 71.00 207 ARG A N 1
ATOM 1537 C CA . ARG A 1 207 ? -23.142 -8.753 22.035 1.00 71.00 207 ARG A CA 1
ATOM 1538 C C . ARG A 1 207 ? -24.413 -8.322 22.772 1.00 71.00 207 ARG A C 1
ATOM 1540 O O . ARG A 1 207 ? -24.531 -8.636 23.949 1.00 71.00 207 ARG A O 1
ATOM 1547 N N . TYR A 1 208 ? -25.321 -7.591 22.128 1.00 62.72 208 TYR A N 1
ATOM 1548 C CA . TYR A 1 208 ? -26.568 -7.133 22.753 1.00 62.72 208 TYR A CA 1
ATOM 1549 C C . TYR A 1 208 ? -27.809 -7.882 22.254 1.00 62.72 208 TYR A C 1
ATOM 1551 O O . TYR A 1 208 ? -28.896 -7.637 22.769 1.00 62.72 208 TYR A O 1
ATOM 1559 N N . LEU A 1 209 ? -27.675 -8.754 21.247 1.00 59.50 209 LEU A N 1
ATOM 1560 C CA . LEU A 1 209 ? -28.807 -9.479 20.658 1.00 59.50 209 LEU A CA 1
ATOM 1561 C C . LEU A 1 209 ? -28.946 -10.911 21.177 1.00 59.50 209 LEU A C 1
ATOM 1563 O O . LEU A 1 209 ? -30.067 -11.408 21.246 1.00 59.50 209 LEU A O 1
ATOM 1567 N N . GLU A 1 210 ? -27.858 -11.554 21.596 1.00 49.56 210 GLU A N 1
ATOM 1568 C CA . GLU A 1 210 ? -27.955 -12.776 22.391 1.00 49.56 210 GLU A CA 1
ATOM 1569 C C . GLU A 1 210 ? -27.987 -12.382 23.865 1.00 49.56 210 GLU A C 1
ATOM 1571 O O . GLU A 1 210 ? -26.970 -11.990 24.441 1.00 49.56 210 GLU A O 1
ATOM 1576 N N . ALA A 1 211 ? -29.176 -12.463 24.477 1.00 54.72 211 ALA A N 1
ATOM 1577 C CA . ALA A 1 211 ? -29.263 -12.528 25.930 1.00 54.72 211 ALA A CA 1
ATOM 1578 C C . ALA A 1 211 ? -28.284 -13.622 26.380 1.00 54.72 211 ALA A C 1
ATOM 1580 O O . ALA A 1 211 ? -28.280 -14.681 25.741 1.00 54.72 211 ALA A O 1
ATOM 1581 N N . PRO A 1 212 ? -27.441 -13.384 27.405 1.00 55.56 212 PRO A N 1
ATOM 1582 C CA . PRO A 1 212 ? -26.627 -14.440 27.975 1.00 55.56 212 PRO A CA 1
ATOM 1583 C C . PRO A 1 212 ? -27.565 -15.611 28.210 1.00 55.56 212 PRO A C 1
ATOM 1585 O O . PRO A 1 212 ? -28.502 -15.495 28.998 1.00 55.56 212 PRO A O 1
ATOM 1588 N N . ILE A 1 213 ? -27.393 -16.688 27.443 1.00 56.72 213 ILE A N 1
ATOM 1589 C CA . ILE A 1 213 ? -28.082 -17.926 27.746 1.00 56.72 213 ILE A CA 1
ATOM 1590 C C . ILE A 1 213 ? -27.465 -18.285 29.081 1.00 56.72 213 ILE A C 1
ATOM 1592 O O . ILE A 1 213 ? -26.316 -18.728 29.144 1.00 56.72 213 ILE A O 1
ATOM 1596 N N . GLU A 1 214 ? -28.182 -17.977 30.155 1.00 60.06 214 GLU A N 1
ATOM 1597 C CA . GLU A 1 214 ? -27.968 -18.633 31.420 1.00 60.06 214 GLU A CA 1
ATOM 1598 C C . GLU A 1 214 ? -28.133 -20.104 31.068 1.00 60.06 214 GLU A C 1
ATOM 1600 O O . GLU A 1 214 ? -29.240 -20.607 30.880 1.00 60.06 214 GLU A O 1
ATOM 1605 N N . LEU A 1 215 ? -27.005 -20.778 30.832 1.00 57.12 215 LEU A N 1
ATOM 1606 C CA . LEU A 1 215 ? -26.961 -22.214 30.941 1.00 57.12 215 LEU A CA 1
ATOM 1607 C C . LEU A 1 215 ? -27.330 -22.451 32.398 1.00 57.12 215 LEU A C 1
ATOM 1609 O O . LEU A 1 215 ? -26.461 -22.446 33.271 1.00 57.12 215 LEU A O 1
ATOM 1613 N N . GLU A 1 216 ? -28.632 -22.589 32.657 1.00 64.19 216 GLU A N 1
ATOM 1614 C CA . GLU A 1 216 ? -29.125 -23.341 33.790 1.00 64.19 216 GLU A CA 1
ATOM 1615 C C . GLU A 1 216 ? -28.384 -24.660 33.692 1.00 64.19 216 GLU A C 1
ATOM 1617 O O . GLU A 1 216 ? -28.689 -25.508 32.853 1.00 64.19 216 GLU A O 1
ATOM 1622 N N . VAL A 1 217 ? -27.310 -24.773 34.474 1.00 66.06 217 VAL A N 1
ATOM 1623 C CA . VAL A 1 217 ? -26.608 -26.027 34.655 1.00 66.06 217 VAL A CA 1
ATOM 1624 C C . VAL A 1 217 ? -27.707 -26.943 35.166 1.00 66.06 217 VAL A C 1
ATOM 1626 O O . VAL A 1 217 ? -28.214 -26.677 36.263 1.00 66.06 217 VAL A O 1
ATOM 1629 N N . PRO A 1 218 ? -28.168 -27.925 34.365 1.00 69.69 218 PRO A N 1
ATOM 1630 C CA . PRO A 1 218 ? -29.319 -28.714 34.748 1.00 69.69 218 PRO A CA 1
ATOM 1631 C C . PRO A 1 21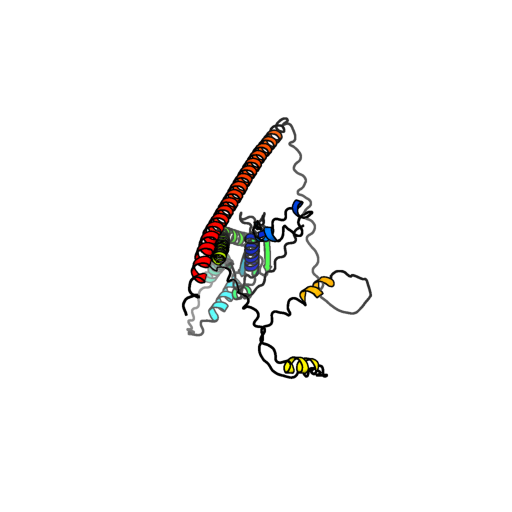8 ? -29.021 -29.261 36.143 1.00 69.69 218 PRO A C 1
ATOM 1633 O O . PRO A 1 218 ? -27.904 -29.753 36.359 1.00 69.69 218 PRO A O 1
ATOM 1636 N N . PRO A 1 219 ? -29.948 -29.079 37.106 1.00 72.88 219 PRO A N 1
ATOM 1637 C CA . PRO A 1 219 ? -29.717 -29.398 38.505 1.00 72.88 219 PRO A CA 1
ATOM 1638 C C . PRO A 1 219 ? -29.166 -30.802 38.536 1.00 72.88 219 PRO A C 1
ATOM 1640 O O . PRO A 1 219 ? -29.838 -31.695 38.023 1.00 72.88 219 PRO A O 1
ATOM 1643 N N . ALA A 1 220 ? -27.931 -30.949 39.033 1.00 60.38 220 ALA A N 1
ATOM 1644 C CA . ALA A 1 220 ? -27.169 -32.183 38.964 1.00 60.38 220 ALA A CA 1
ATOM 1645 C C . ALA A 1 220 ? -28.089 -33.335 39.356 1.00 60.38 220 ALA A C 1
ATOM 1647 O O . ALA A 1 220 ? -28.361 -33.564 40.535 1.00 60.38 220 ALA A O 1
ATOM 1648 N N . HIS A 1 221 ? -28.635 -34.016 38.350 1.00 55.75 221 HIS A N 1
ATOM 1649 C CA . HIS A 1 221 ? -29.352 -35.242 38.564 1.00 55.75 221 HIS A CA 1
ATOM 1650 C C . HIS A 1 221 ? -28.243 -36.189 38.963 1.00 55.75 221 HIS A C 1
ATOM 1652 O O . HIS A 1 221 ? -27.504 -36.712 38.130 1.00 55.75 221 HIS A O 1
ATOM 1658 N N . THR A 1 222 ? -28.093 -36.327 40.278 1.00 56.78 222 THR A N 1
ATOM 1659 C CA . THR A 1 222 ? -27.475 -37.456 40.943 1.00 56.78 222 THR A CA 1
ATOM 1660 C C . THR A 1 222 ? -28.274 -38.677 40.522 1.00 56.78 222 THR A C 1
ATOM 1662 O O . THR A 1 222 ? -29.068 -39.230 41.276 1.00 56.78 222 THR A O 1
ATOM 1665 N N . LEU A 1 223 ? -28.098 -39.085 39.265 1.00 58.16 223 LEU A N 1
ATOM 1666 C CA . LEU A 1 223 ? -28.389 -40.433 38.850 1.00 58.16 223 LEU A CA 1
ATOM 1667 C C . LEU A 1 223 ? -27.577 -41.291 39.818 1.00 58.16 223 LEU A C 1
ATOM 1669 O O . LEU A 1 223 ? -26.349 -41.149 39.851 1.00 58.16 223 LEU A O 1
ATOM 1673 N N . PRO A 1 224 ? -28.232 -42.095 40.672 1.00 61.34 224 PRO A N 1
ATOM 1674 C CA . PRO A 1 224 ? -27.525 -43.010 41.536 1.00 61.34 224 PRO A CA 1
ATOM 1675 C C . PRO A 1 224 ? -26.795 -43.970 40.607 1.00 61.34 224 PRO A C 1
ATOM 1677 O O . PRO A 1 224 ? -27.394 -44.881 40.038 1.00 61.34 224 PRO A O 1
ATOM 1680 N N . LEU A 1 225 ? -25.504 -43.718 40.392 1.00 57.28 225 LEU A N 1
ATOM 1681 C CA . LEU A 1 225 ? -24.642 -44.677 39.735 1.00 57.28 225 LEU A CA 1
ATOM 1682 C C . LEU A 1 225 ? -24.741 -45.948 40.584 1.00 57.28 225 LEU A C 1
ATOM 1684 O O . LEU A 1 225 ? -24.451 -45.894 41.785 1.00 57.28 225 LEU A O 1
ATOM 1688 N N . PRO A 1 226 ? -25.216 -47.072 40.022 1.00 64.44 226 PRO A N 1
ATOM 1689 C CA . PRO A 1 226 ? -25.298 -48.311 40.769 1.00 64.44 226 PRO A CA 1
ATOM 1690 C C . PRO A 1 226 ? -23.898 -48.631 41.294 1.00 64.44 226 PRO A C 1
ATOM 1692 O O . PRO A 1 226 ? -22.924 -48.598 40.540 1.00 64.44 226 PRO A O 1
ATOM 1695 N N . ALA A 1 227 ? -23.797 -48.944 42.588 1.00 59.50 227 ALA A N 1
ATOM 1696 C CA . ALA A 1 227 ? -22.537 -49.199 43.293 1.00 59.50 227 ALA A CA 1
ATOM 1697 C C . ALA A 1 227 ? -21.641 -50.268 42.621 1.00 59.50 227 ALA A C 1
ATOM 1699 O O . ALA A 1 227 ? -20.450 -50.351 42.906 1.00 59.50 227 ALA A O 1
ATOM 1700 N N . ALA A 1 228 ? -22.187 -51.045 41.682 1.00 57.62 228 ALA A N 1
ATOM 1701 C CA . ALA A 1 228 ? -21.451 -51.997 40.860 1.00 57.62 228 ALA A CA 1
ATOM 1702 C C . ALA A 1 228 ? -20.487 -51.354 39.835 1.00 57.62 228 ALA A C 1
ATOM 1704 O O . ALA A 1 228 ? -19.523 -52.002 39.440 1.00 57.62 228 ALA A O 1
ATOM 1705 N N . ALA A 1 229 ? -20.688 -50.097 39.415 1.00 52.28 229 ALA A N 1
ATOM 1706 C CA . ALA A 1 229 ? -19.834 -49.454 38.405 1.00 52.28 229 ALA A CA 1
ATOM 1707 C C . ALA A 1 229 ? -18.561 -48.809 38.993 1.00 52.28 229 ALA A C 1
ATOM 1709 O O . ALA A 1 229 ? -17.530 -48.758 38.324 1.00 52.28 229 ALA A O 1
ATOM 1710 N N . ALA A 1 230 ? -18.591 -48.380 40.260 1.00 51.12 230 ALA A N 1
ATOM 1711 C CA . ALA A 1 230 ? -17.422 -47.801 40.931 1.00 51.12 230 ALA A CA 1
ATOM 1712 C C . ALA A 1 230 ? -16.341 -48.853 41.255 1.00 51.12 230 ALA A C 1
ATOM 1714 O O . ALA A 1 230 ? -15.155 -48.535 41.270 1.00 51.12 230 ALA A O 1
ATOM 1715 N N . ALA A 1 231 ? -16.730 -50.118 41.445 1.00 54.06 231 ALA A N 1
ATOM 1716 C CA . ALA A 1 231 ? -15.789 -51.215 41.676 1.00 54.06 231 ALA A CA 1
ATOM 1717 C C . ALA A 1 231 ? -15.083 -51.697 40.391 1.00 54.06 231 ALA A C 1
ATOM 1719 O O . ALA A 1 231 ? -13.977 -52.225 40.467 1.00 54.06 231 ALA A O 1
ATOM 1720 N N . ALA A 1 232 ? -15.674 -51.483 39.209 1.00 53.44 232 ALA A N 1
ATOM 1721 C CA . ALA A 1 232 ? -15.061 -51.869 37.934 1.00 53.44 232 ALA A CA 1
ATOM 1722 C C . ALA A 1 232 ? -14.001 -50.860 37.449 1.00 53.44 232 ALA A C 1
ATOM 1724 O O . ALA A 1 232 ? -13.028 -51.255 36.812 1.00 53.44 232 ALA A O 1
ATOM 1725 N N . ALA A 1 233 ? -14.136 -49.575 37.797 1.00 50.56 233 ALA A N 1
ATOM 1726 C CA . ALA A 1 233 ? -13.154 -48.549 37.435 1.00 50.56 233 ALA A CA 1
ATOM 1727 C C . ALA A 1 233 ? -11.845 -48.644 38.248 1.00 50.56 233 ALA A C 1
ATOM 1729 O O . ALA A 1 233 ? -10.796 -48.241 37.759 1.00 50.56 233 ALA A O 1
ATOM 1730 N N . ALA A 1 234 ? -11.882 -49.227 39.452 1.00 52.59 234 ALA A N 1
ATOM 1731 C CA . ALA A 1 234 ? -10.689 -49.456 40.273 1.00 52.59 234 ALA A CA 1
ATOM 1732 C C . ALA A 1 234 ? -9.911 -50.737 39.899 1.00 52.59 234 ALA A C 1
ATOM 1734 O O . ALA A 1 234 ? -8.790 -50.923 40.361 1.00 52.59 234 ALA A O 1
ATOM 1735 N N . ALA A 1 235 ? -10.482 -51.617 39.067 1.00 50.91 235 ALA A N 1
ATOM 1736 C CA . ALA A 1 235 ? -9.863 -52.885 38.660 1.00 50.91 235 ALA A CA 1
ATOM 1737 C C . ALA A 1 235 ? -9.280 -52.868 37.232 1.00 50.91 235 ALA A C 1
ATOM 1739 O O . ALA A 1 235 ? -8.699 -53.861 36.799 1.00 50.91 235 ALA A O 1
ATOM 1740 N N . ALA A 1 236 ? -9.413 -51.757 36.501 1.00 48.66 236 ALA A N 1
ATOM 1741 C CA . ALA A 1 236 ? -8.892 -51.602 35.141 1.00 48.66 236 ALA A CA 1
ATOM 1742 C C . ALA A 1 236 ? -7.508 -50.919 35.081 1.00 48.66 236 ALA A C 1
ATOM 1744 O O . ALA A 1 236 ? -7.090 -50.477 34.014 1.00 48.66 236 ALA A O 1
ATOM 1745 N N . ASP A 1 237 ? -6.778 -50.868 36.201 1.00 49.47 237 ASP A N 1
ATOM 1746 C CA . ASP A 1 237 ? -5.349 -50.526 36.235 1.00 49.47 237 ASP A CA 1
ATOM 1747 C C . ASP A 1 237 ? -4.496 -51.793 36.047 1.00 49.47 237 ASP A C 1
ATOM 1749 O O . ASP A 1 237 ? -3.802 -52.273 36.942 1.00 49.47 237 ASP A O 1
ATOM 1753 N N . LEU A 1 238 ? -4.621 -52.408 34.870 1.00 47.94 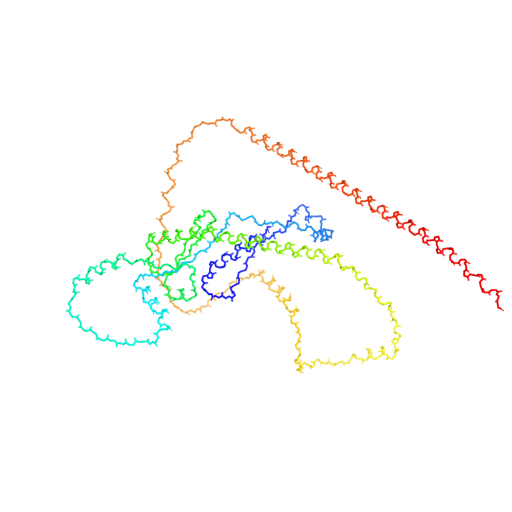238 LEU A N 1
ATOM 1754 C CA . LEU A 1 238 ? -3.771 -53.516 34.444 1.00 47.94 238 LEU A CA 1
ATOM 1755 C C . LEU A 1 238 ? -3.189 -53.215 33.060 1.00 47.94 238 LEU A C 1
ATOM 1757 O O . LEU A 1 238 ? -3.742 -53.578 32.028 1.00 47.94 238 LEU A O 1
ATOM 1761 N N . GLY A 1 239 ? -2.017 -52.576 33.061 1.00 51.19 239 GLY A N 1
ATOM 1762 C CA . GLY A 1 239 ? -0.857 -53.057 32.299 1.00 51.19 239 GLY A CA 1
ATOM 1763 C C . GLY A 1 239 ? -0.925 -53.092 30.767 1.00 51.19 239 GLY A C 1
ATOM 1764 O O . GLY A 1 239 ? -0.150 -53.827 30.153 1.00 51.19 239 GLY A O 1
ATOM 1765 N N . GLY A 1 240 ? -1.796 -52.318 30.125 1.00 41.22 240 GLY A N 1
ATOM 1766 C CA . GLY A 1 240 ? -1.857 -52.232 28.666 1.00 41.22 240 GLY A CA 1
ATOM 1767 C C . GLY A 1 240 ? -0.782 -51.312 28.088 1.00 41.22 240 GLY A C 1
ATOM 1768 O O . GLY A 1 240 ? -0.970 -50.100 28.028 1.00 41.22 240 GLY A O 1
ATOM 1769 N N . LYS A 1 241 ? 0.336 -51.880 27.620 1.00 53.41 241 LYS A N 1
ATOM 1770 C CA . LYS A 1 241 ? 1.256 -51.191 26.696 1.00 53.41 241 LYS A CA 1
ATOM 1771 C C . LYS A 1 241 ? 0.459 -50.694 25.476 1.00 53.41 241 LYS A C 1
ATOM 1773 O O . LYS A 1 241 ? -0.290 -51.495 24.914 1.00 53.41 241 LYS A O 1
ATOM 1778 N N . PRO A 1 242 ? 0.620 -49.438 25.026 1.00 46.28 242 PRO A N 1
ATOM 1779 C CA . PRO A 1 242 ? -0.091 -48.967 23.848 1.00 46.28 242 PRO A CA 1
ATOM 1780 C C . PRO A 1 242 ? 0.499 -49.634 22.600 1.00 46.28 242 PRO A C 1
ATOM 1782 O O . PRO A 1 242 ? 1.635 -49.366 22.212 1.00 46.28 242 PRO A O 1
ATOM 1785 N N . ILE A 1 243 ? -0.280 -50.523 21.984 1.00 47.38 243 ILE A N 1
ATOM 1786 C CA . ILE A 1 243 ? -0.078 -50.949 20.599 1.00 47.38 243 ILE A CA 1
ATOM 1787 C C . ILE A 1 243 ? -0.623 -49.813 19.736 1.00 47.38 243 ILE A C 1
ATOM 1789 O O . ILE A 1 243 ? -1.832 -49.617 19.641 1.00 47.38 243 ILE A O 1
ATOM 1793 N N . VAL A 1 244 ? 0.285 -49.028 19.162 1.00 47.03 244 VAL A N 1
ATOM 1794 C CA . VAL A 1 244 ? -0.024 -48.037 18.132 1.00 47.03 244 VAL A CA 1
ATOM 1795 C C . VAL A 1 244 ? 0.239 -48.703 16.788 1.00 47.03 244 VAL A C 1
ATOM 1797 O O . VAL A 1 244 ? 1.347 -48.627 16.274 1.00 47.03 244 VAL A O 1
ATOM 1800 N N . GLU A 1 245 ? -0.769 -49.366 16.226 1.00 50.16 245 GLU A N 1
ATOM 1801 C CA . GLU A 1 245 ? -0.793 -49.703 14.802 1.00 50.16 245 GLU A CA 1
ATOM 1802 C C . GLU A 1 245 ? -2.201 -49.472 14.239 1.00 50.16 245 GLU A C 1
ATOM 1804 O O . GLU A 1 245 ? -3.146 -50.192 14.547 1.00 50.16 245 GLU A O 1
ATOM 1809 N N . GLY A 1 246 ? -2.300 -48.423 13.418 1.00 51.06 246 GLY A N 1
ATOM 1810 C CA . GLY A 1 246 ? -3.137 -48.380 12.221 1.00 51.06 246 GLY A CA 1
ATOM 1811 C C . GLY A 1 246 ? -4.649 -48.274 12.394 1.00 51.06 246 GLY A C 1
ATOM 1812 O O . GLY A 1 246 ? -5.345 -49.254 12.161 1.00 51.06 246 GLY A O 1
ATOM 1813 N N . VAL A 1 247 ? -5.165 -47.060 12.621 1.00 37.53 247 VAL A N 1
ATOM 1814 C CA . VAL A 1 247 ? -6.443 -46.641 12.015 1.00 37.53 247 VAL A CA 1
ATOM 1815 C C . VAL A 1 247 ? -6.387 -45.145 11.683 1.00 37.53 247 VAL A C 1
ATOM 1817 O O . VAL A 1 247 ? -6.407 -44.296 12.573 1.00 37.53 247 VAL A O 1
ATOM 1820 N N . ASP A 1 248 ? -6.315 -44.838 10.389 1.00 49.06 248 ASP A N 1
ATOM 1821 C CA . ASP A 1 248 ? -6.484 -43.501 9.822 1.00 49.06 248 ASP A CA 1
ATOM 1822 C C . ASP A 1 248 ? -7.921 -43.006 10.036 1.00 49.06 248 ASP A C 1
ATOM 1824 O O . ASP A 1 248 ? -8.856 -43.460 9.376 1.00 49.06 248 ASP A O 1
ATOM 1828 N N . PHE A 1 249 ? -8.097 -42.033 10.930 1.00 40.81 249 PHE A N 1
ATOM 1829 C CA . PHE A 1 249 ? -9.247 -41.132 10.915 1.00 40.81 249 PHE A CA 1
ATOM 1830 C C . PHE A 1 249 ? -8.761 -39.690 11.071 1.00 40.81 249 PHE A C 1
ATOM 1832 O O . PHE A 1 249 ? -8.113 -39.316 12.046 1.00 40.81 249 PHE A O 1
ATOM 1839 N N . LEU A 1 250 ? -9.080 -38.888 10.056 1.00 52.31 250 LEU A N 1
ATOM 1840 C CA . LEU A 1 250 ? -8.765 -37.470 9.924 1.00 52.31 250 LEU A CA 1
ATOM 1841 C C . LEU A 1 250 ? -9.343 -36.659 11.096 1.00 52.31 250 LEU A C 1
ATOM 1843 O O . LEU A 1 250 ? -10.556 -36.478 11.197 1.00 52.31 250 LEU A O 1
ATOM 1847 N N . GLN A 1 251 ? -8.461 -36.118 11.940 1.00 47.66 251 GLN A N 1
ATOM 1848 C CA . GLN A 1 251 ? -8.788 -35.166 13.004 1.00 47.66 251 GLN A CA 1
ATOM 1849 C C . GLN A 1 251 ? -7.902 -33.911 12.859 1.00 47.66 251 GLN A C 1
ATOM 1851 O O . GLN A 1 251 ? -6.712 -34.038 12.565 1.00 47.66 251 GLN A O 1
ATOM 1856 N N . PRO A 1 252 ? -8.446 -32.682 12.992 1.00 43.34 252 PRO A N 1
ATOM 1857 C CA . PRO A 1 252 ? -7.765 -31.489 12.501 1.00 43.34 252 PRO A CA 1
ATOM 1858 C C . PRO A 1 252 ? -6.639 -31.024 13.433 1.00 43.34 252 PRO A C 1
ATOM 1860 O O . PRO A 1 252 ? -6.835 -30.740 14.616 1.00 43.34 252 PRO A O 1
ATOM 1863 N N . ALA A 1 253 ? -5.453 -30.883 12.843 1.00 47.53 253 ALA A N 1
ATOM 1864 C CA . ALA A 1 253 ? -4.244 -30.348 13.445 1.00 47.53 253 ALA A CA 1
ATOM 1865 C C . ALA A 1 253 ? -4.396 -28.857 13.805 1.00 47.53 253 ALA A C 1
ATOM 1867 O O . ALA A 1 253 ? -4.299 -27.982 12.946 1.00 47.53 253 ALA A O 1
ATOM 1868 N N . LYS A 1 254 ? -4.604 -28.552 15.091 1.00 49.06 254 LYS A N 1
ATOM 1869 C CA . LYS A 1 254 ? -4.425 -27.190 15.638 1.00 49.06 254 LYS A CA 1
ATOM 1870 C C . LYS A 1 254 ? -3.608 -27.109 16.931 1.00 49.06 254 LYS A C 1
ATOM 1872 O O . LYS A 1 254 ? -3.370 -26.009 17.411 1.00 49.06 254 LYS A O 1
ATOM 1877 N N . ALA A 1 255 ? -3.121 -28.226 17.473 1.00 48.12 255 ALA A N 1
ATOM 1878 C CA . ALA A 1 255 ? -2.448 -28.225 18.777 1.00 48.12 255 ALA A CA 1
ATOM 1879 C C . ALA A 1 255 ? -0.905 -28.269 18.732 1.00 48.12 255 ALA A C 1
ATOM 1881 O O . ALA A 1 255 ? -0.274 -28.017 19.751 1.00 48.12 255 ALA A O 1
ATOM 1882 N N . GLN A 1 256 ? -0.266 -28.542 17.586 1.00 48.25 256 GLN A N 1
ATOM 1883 C CA . GLN A 1 256 ? 1.196 -28.750 17.542 1.00 48.25 256 GLN A CA 1
ATOM 1884 C C . GLN A 1 256 ? 2.041 -27.525 17.159 1.00 48.25 256 GLN A C 1
ATOM 1886 O O . GLN A 1 256 ? 3.253 -27.543 17.353 1.00 48.25 256 GLN A O 1
ATOM 1891 N N . LEU A 1 257 ? 1.437 -26.428 16.693 1.00 51.75 257 LEU A N 1
ATOM 1892 C CA . LEU A 1 257 ? 2.205 -25.247 16.268 1.00 51.75 257 LEU A CA 1
ATOM 1893 C C . LEU A 1 257 ? 2.644 -24.345 17.438 1.00 51.75 257 LEU A C 1
ATOM 1895 O O . LEU A 1 257 ? 3.541 -23.525 17.277 1.00 51.75 257 LEU A O 1
ATOM 1899 N N . GLN A 1 258 ? 2.079 -24.523 18.638 1.00 51.06 258 GLN A N 1
ATOM 1900 C CA . GLN A 1 258 ? 2.392 -23.666 19.788 1.00 51.06 258 GLN A CA 1
ATOM 1901 C C . GLN A 1 258 ? 3.568 -24.173 20.642 1.00 51.06 258 GLN A C 1
ATOM 1903 O O . GLN A 1 258 ? 4.124 -23.406 21.423 1.00 51.06 258 GLN A O 1
ATOM 1908 N N . GLN A 1 259 ? 4.001 -25.429 20.465 1.00 51.88 259 GLN A N 1
ATOM 1909 C CA . GLN A 1 259 ? 5.098 -26.003 21.256 1.00 51.88 259 GLN A CA 1
ATOM 1910 C C . GLN A 1 259 ? 6.472 -25.895 20.566 1.00 51.88 259 GLN A C 1
ATOM 1912 O O . GLN A 1 259 ? 7.479 -25.781 21.257 1.00 51.88 259 GLN A O 1
ATOM 1917 N N . GLN A 1 260 ? 6.536 -25.792 19.229 1.00 52.91 260 GLN A N 1
ATOM 1918 C CA . GLN A 1 260 ? 7.804 -25.553 18.510 1.00 52.91 260 GLN A CA 1
ATOM 1919 C C . GLN A 1 260 ? 8.295 -24.097 18.567 1.00 52.91 260 GLN A C 1
ATOM 1921 O O . GLN A 1 260 ? 9.483 -23.839 18.384 1.00 52.91 260 GLN A O 1
ATOM 1926 N N . GLN A 1 261 ? 7.421 -23.133 18.872 1.00 54.81 261 GLN A N 1
ATOM 1927 C CA . GLN A 1 261 ? 7.811 -21.719 18.927 1.00 54.81 261 GLN A CA 1
ATOM 1928 C C . GLN A 1 261 ? 8.441 -21.313 20.274 1.00 54.81 261 GLN A C 1
ATOM 1930 O O . GLN A 1 261 ? 9.101 -20.279 20.356 1.00 54.81 261 GLN A O 1
ATOM 1935 N N . ALA A 1 262 ? 8.308 -22.149 21.312 1.00 50.31 262 ALA A N 1
ATOM 1936 C CA . ALA A 1 262 ? 8.938 -21.923 22.614 1.00 50.31 262 ALA A CA 1
ATOM 1937 C C . ALA A 1 262 ? 10.416 -22.368 22.655 1.00 50.31 262 ALA A C 1
ATOM 1939 O O . ALA A 1 262 ? 11.224 -21.723 23.319 1.00 50.31 262 ALA A O 1
ATOM 1940 N N . GLU A 1 263 ? 10.806 -23.408 21.908 1.00 47.69 263 GLU A N 1
ATOM 1941 C CA . GLU A 1 263 ? 12.198 -23.895 21.889 1.00 47.69 263 GLU A CA 1
ATOM 1942 C C . GLU A 1 263 ? 13.127 -23.082 20.973 1.00 47.69 263 GLU A C 1
ATOM 1944 O O . GLU A 1 263 ? 14.324 -22.980 21.245 1.00 47.69 263 GLU A O 1
ATOM 1949 N N . ALA A 1 264 ? 12.597 -22.423 19.938 1.00 48.59 264 ALA A N 1
ATOM 1950 C CA . ALA A 1 264 ? 13.409 -21.583 19.053 1.00 48.59 264 ALA A CA 1
ATOM 1951 C C . ALA A 1 264 ? 13.926 -20.303 19.744 1.00 48.59 264 ALA A C 1
ATOM 1953 O O . ALA A 1 264 ? 14.994 -19.801 19.396 1.00 48.59 264 ALA A O 1
ATOM 1954 N N . ASN A 1 265 ? 13.217 -19.800 20.762 1.00 46.91 265 ASN A N 1
ATOM 1955 C CA . ASN A 1 265 ? 13.562 -18.538 21.426 1.00 46.91 265 ASN A CA 1
ATOM 1956 C C . ASN A 1 265 ? 14.580 -18.687 22.572 1.00 46.91 265 ASN A C 1
ATOM 1958 O O . ASN A 1 265 ? 15.117 -17.691 23.049 1.00 46.91 265 ASN A O 1
ATOM 1962 N N . ALA A 1 266 ? 14.889 -19.915 22.999 1.00 42.91 266 ALA A N 1
ATOM 1963 C CA . ALA A 1 266 ? 15.844 -20.167 24.082 1.00 42.91 266 ALA A CA 1
ATOM 1964 C C . ALA A 1 266 ? 17.297 -20.354 23.600 1.00 42.91 266 ALA A C 1
ATOM 1966 O O . ALA A 1 266 ? 18.214 -20.381 24.419 1.00 42.91 266 ALA A O 1
ATOM 1967 N N . ARG A 1 267 ? 17.546 -20.468 2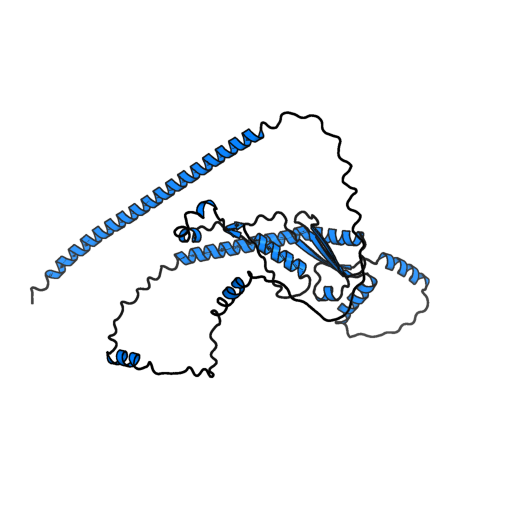2.284 1.00 40.00 267 ARG A N 1
ATOM 1968 C CA . ARG A 1 267 ? 18.873 -20.835 21.745 1.00 40.00 267 ARG A CA 1
ATOM 1969 C C . ARG A 1 267 ? 19.705 -19.669 21.191 1.00 40.00 267 ARG A C 1
ATOM 1971 O O . ARG A 1 267 ? 20.825 -19.890 20.746 1.00 40.00 267 ARG A O 1
ATOM 1978 N N . ALA A 1 268 ? 19.213 -18.431 21.258 1.00 43.16 268 ALA A N 1
ATOM 1979 C CA . ALA A 1 268 ? 19.905 -17.252 20.718 1.00 43.16 268 ALA A CA 1
ATOM 1980 C C . ALA A 1 268 ? 20.893 -16.566 21.693 1.00 43.16 268 ALA A C 1
ATOM 1982 O O . ALA A 1 268 ? 21.364 -15.467 21.411 1.00 43.16 268 ALA A O 1
ATOM 1983 N N . ALA A 1 269 ? 21.234 -17.188 22.827 1.00 45.75 269 ALA A N 1
ATOM 1984 C CA . ALA A 1 269 ? 22.125 -16.598 23.830 1.00 45.75 269 ALA A CA 1
ATOM 1985 C C . ALA A 1 269 ? 23.181 -17.590 24.351 1.00 45.75 269 ALA A C 1
ATOM 1987 O O . ALA A 1 269 ? 23.191 -17.923 25.530 1.00 45.75 269 ALA A O 1
ATOM 1988 N N . ALA A 1 270 ? 24.079 -18.067 23.485 1.00 35.91 270 ALA A N 1
ATOM 1989 C CA . ALA A 1 270 ? 25.364 -18.630 23.917 1.00 35.91 270 ALA A CA 1
ATOM 1990 C C . ALA A 1 270 ? 26.367 -18.700 22.752 1.00 35.91 270 ALA A C 1
ATOM 1992 O O . ALA A 1 270 ? 26.279 -19.576 21.895 1.00 35.91 270 ALA A O 1
ATOM 1993 N N . ALA A 1 271 ? 27.349 -17.795 22.750 1.00 41.25 271 ALA A N 1
ATOM 1994 C CA . ALA A 1 271 ? 28.638 -18.034 22.099 1.00 41.25 271 ALA A CA 1
ATOM 1995 C C . ALA A 1 271 ? 29.440 -19.059 22.928 1.00 41.25 271 ALA A C 1
ATOM 1997 O O . ALA A 1 271 ? 29.298 -19.083 24.154 1.00 41.25 271 ALA A O 1
ATOM 1998 N N . PRO A 1 272 ? 30.302 -19.880 22.299 1.00 51.66 272 PRO A N 1
ATOM 1999 C CA . PRO A 1 272 ? 31.734 -19.638 22.493 1.00 51.66 272 PRO A CA 1
ATOM 2000 C C . PRO A 1 272 ? 32.625 -19.959 21.270 1.00 51.66 272 PRO A C 1
ATOM 2002 O O . PRO A 1 272 ? 32.176 -20.340 20.194 1.00 51.66 272 PRO A O 1
ATOM 2005 N N . ALA A 1 273 ? 33.916 -19.712 21.489 1.00 38.69 273 ALA A N 1
ATOM 2006 C CA . ALA A 1 273 ? 35.027 -19.548 20.565 1.00 38.69 273 ALA A CA 1
ATOM 2007 C C . ALA A 1 273 ? 35.620 -20.821 19.908 1.00 38.69 273 ALA A C 1
ATOM 2009 O O . ALA A 1 273 ? 35.616 -21.895 20.495 1.00 38.69 273 ALA A O 1
ATOM 2010 N N . ALA A 1 274 ? 36.242 -20.579 18.741 1.00 37.66 274 ALA A N 1
ATOM 2011 C CA . ALA A 1 274 ? 37.488 -21.133 18.170 1.00 37.66 274 ALA A CA 1
ATOM 2012 C C . ALA A 1 274 ? 37.723 -22.659 18.034 1.00 37.66 274 ALA A C 1
ATOM 2014 O O . ALA A 1 274 ? 37.867 -23.350 19.034 1.00 37.66 274 ALA A O 1
ATOM 2015 N N . ALA A 1 275 ? 37.978 -23.118 16.789 1.00 35.41 275 ALA A N 1
ATOM 2016 C CA . ALA A 1 275 ? 39.120 -23.981 16.399 1.00 35.41 275 ALA A CA 1
ATOM 2017 C C . ALA A 1 275 ? 39.173 -24.296 14.871 1.00 35.41 275 ALA A C 1
ATOM 2019 O O . ALA A 1 275 ? 38.324 -24.995 14.334 1.00 35.41 275 ALA A O 1
ATOM 2020 N N . THR A 1 276 ? 40.198 -23.750 14.199 1.00 36.22 276 THR A N 1
ATOM 2021 C CA . THR A 1 276 ? 41.127 -24.345 13.194 1.00 36.22 276 THR A CA 1
ATOM 2022 C C . THR A 1 276 ? 40.707 -25.417 12.148 1.00 36.22 276 THR A C 1
ATOM 2024 O O . THR A 1 276 ? 40.622 -26.587 12.494 1.00 36.22 276 THR A O 1
ATOM 2027 N N . ALA A 1 277 ? 40.721 -24.992 10.859 1.00 34.03 277 ALA A N 1
ATOM 2028 C CA . ALA A 1 277 ? 41.431 -25.535 9.654 1.00 34.03 277 ALA A CA 1
ATOM 2029 C C . ALA A 1 277 ? 41.134 -26.961 9.083 1.00 34.03 277 ALA A C 1
ATOM 2031 O O . ALA A 1 277 ? 40.698 -27.825 9.832 1.00 34.03 277 ALA A O 1
ATOM 2032 N N . PRO A 1 278 ? 41.566 -27.321 7.837 1.00 52.81 278 PRO A N 1
ATOM 2033 C CA . PRO A 1 278 ? 41.638 -26.598 6.541 1.00 52.81 278 PRO A CA 1
ATOM 2034 C C . PRO A 1 278 ? 41.136 -27.431 5.310 1.00 52.81 278 PRO A C 1
ATOM 2036 O O . PRO A 1 278 ? 40.912 -28.632 5.414 1.00 52.81 278 PRO A O 1
ATOM 2039 N N . GLY A 1 279 ? 41.085 -26.817 4.111 1.00 31.52 279 GLY A N 1
ATOM 2040 C CA . GLY A 1 279 ? 41.173 -27.517 2.803 1.00 31.52 279 GLY A CA 1
ATOM 2041 C C . GLY A 1 279 ? 40.087 -27.154 1.773 1.00 31.52 279 GLY A C 1
ATOM 2042 O O . GLY A 1 279 ? 38.987 -27.673 1.858 1.00 31.52 279 GLY A O 1
ATOM 2043 N N . ALA A 1 280 ? 40.352 -26.184 0.881 1.00 36.69 280 ALA A N 1
ATOM 2044 C CA . ALA A 1 280 ? 40.610 -26.372 -0.570 1.00 36.69 280 ALA A CA 1
ATOM 2045 C C . ALA A 1 280 ? 39.319 -26.518 -1.423 1.00 36.69 280 ALA A C 1
ATOM 2047 O O . ALA A 1 280 ? 38.465 -27.321 -1.094 1.00 36.69 280 ALA A O 1
ATOM 2048 N N . ALA A 1 281 ? 39.080 -25.824 -2.541 1.00 35.72 281 ALA A N 1
ATOM 2049 C CA . ALA A 1 281 ? 39.853 -24.887 -3.352 1.00 35.72 281 ALA A CA 1
ATOM 2050 C C . ALA A 1 281 ? 38.908 -24.149 -4.338 1.00 35.72 281 ALA A C 1
ATOM 2052 O O . ALA A 1 281 ? 37.860 -24.688 -4.671 1.00 35.72 281 ALA A O 1
ATOM 2053 N N . ALA A 1 282 ? 39.375 -22.983 -4.824 1.00 33.97 282 ALA A N 1
ATOM 2054 C CA . ALA A 1 282 ? 39.191 -22.377 -6.160 1.00 33.97 282 ALA A CA 1
ATOM 2055 C C . ALA A 1 282 ? 37.760 -22.112 -6.700 1.00 33.97 282 ALA A C 1
ATOM 2057 O O . ALA A 1 282 ? 36.881 -22.947 -6.620 1.00 33.97 282 ALA A O 1
ATOM 2058 N N . ALA A 1 283 ? 37.439 -21.025 -7.400 1.00 36.09 283 ALA A N 1
ATOM 2059 C CA . ALA A 1 283 ? 38.121 -19.787 -7.762 1.00 36.09 283 ALA A CA 1
ATOM 2060 C C . ALA A 1 283 ? 37.086 -18.922 -8.505 1.00 36.09 283 ALA A C 1
ATOM 2062 O O . ALA A 1 283 ? 36.566 -19.411 -9.494 1.00 36.09 283 ALA A O 1
ATOM 2063 N N . VAL A 1 284 ? 36.837 -17.669 -8.101 1.00 41.97 284 VAL A N 1
ATOM 2064 C CA . VAL A 1 284 ? 36.668 -16.532 -9.031 1.00 41.97 284 VAL A CA 1
ATOM 2065 C C . VAL A 1 284 ? 36.989 -15.253 -8.253 1.00 41.97 284 VAL A C 1
ATOM 2067 O O . VAL A 1 284 ? 36.184 -14.742 -7.481 1.00 41.97 284 VAL A O 1
ATOM 2070 N N . ALA A 1 285 ? 38.206 -14.757 -8.429 1.00 37.22 285 ALA A N 1
ATOM 2071 C CA . ALA A 1 285 ? 38.606 -13.416 -8.042 1.00 37.22 285 ALA A CA 1
ATOM 2072 C C . ALA A 1 285 ? 39.098 -12.736 -9.316 1.00 37.22 285 ALA A C 1
ATOM 2074 O O . ALA A 1 285 ? 40.013 -13.267 -9.938 1.00 37.22 285 ALA A O 1
ATOM 2075 N N . ALA A 1 286 ? 38.475 -11.615 -9.693 1.00 36.19 286 ALA A N 1
ATOM 2076 C CA . ALA A 1 286 ? 39.109 -10.441 -10.305 1.00 36.19 286 ALA A CA 1
ATOM 2077 C C . ALA A 1 286 ? 38.070 -9.536 -10.994 1.00 36.19 286 ALA A C 1
ATOM 2079 O O . ALA A 1 286 ? 37.775 -9.707 -12.169 1.00 36.19 286 ALA A O 1
ATOM 2080 N N . SER A 1 287 ? 37.601 -8.507 -10.288 1.00 43.47 287 SER A N 1
ATOM 2081 C CA . SER A 1 287 ? 37.534 -7.149 -10.852 1.00 43.47 287 SER A CA 1
ATOM 2082 C C . SER A 1 287 ? 37.419 -6.145 -9.707 1.00 43.47 287 SER A C 1
ATOM 2084 O O . SER A 1 287 ? 36.345 -5.861 -9.177 1.00 43.47 287 SER A O 1
ATOM 2086 N N . ALA A 1 288 ? 38.599 -5.690 -9.295 1.00 36.97 288 ALA A N 1
ATOM 2087 C CA . ALA A 1 288 ? 38.861 -4.649 -8.318 1.00 36.97 288 ALA A CA 1
ATOM 2088 C C . ALA A 1 288 ? 38.257 -3.304 -8.774 1.00 36.97 288 ALA A C 1
ATOM 2090 O O . ALA A 1 288 ? 38.200 -3.004 -9.961 1.00 36.97 288 ALA A O 1
ATOM 2091 N N . ALA A 1 289 ? 37.690 -2.550 -7.837 1.00 41.06 289 ALA A N 1
ATOM 2092 C CA . ALA A 1 289 ? 38.306 -1.345 -7.276 1.00 41.06 289 ALA A CA 1
ATOM 2093 C C . ALA A 1 289 ? 38.434 -0.172 -8.264 1.00 41.06 289 ALA A C 1
ATOM 2095 O O . ALA A 1 289 ? 39.390 -0.063 -9.025 1.00 41.06 289 ALA A O 1
ATOM 2096 N N . GLY A 1 290 ? 37.494 0.766 -8.154 1.00 34.19 290 GLY A N 1
ATOM 2097 C CA . GLY A 1 290 ? 37.585 2.083 -8.772 1.00 34.19 290 GLY A CA 1
ATOM 2098 C C . GLY A 1 290 ? 36.358 2.917 -8.431 1.00 34.19 290 GLY A C 1
ATOM 2099 O O . GLY A 1 290 ? 35.346 2.814 -9.110 1.00 34.19 290 GLY A O 1
ATOM 2100 N N . GLY A 1 291 ? 36.419 3.715 -7.360 1.00 34.25 291 GLY A N 1
ATOM 2101 C CA . GLY A 1 291 ? 35.309 4.615 -7.024 1.00 34.25 291 GLY A CA 1
ATOM 2102 C C . GLY A 1 291 ? 35.299 5.182 -5.607 1.00 34.25 291 GLY A C 1
ATOM 2103 O O . GLY A 1 291 ? 34.233 5.319 -5.025 1.00 34.25 291 GLY A O 1
ATOM 2104 N N . ALA A 1 292 ? 36.458 5.493 -5.025 1.00 43.34 292 ALA A N 1
ATOM 2105 C CA . ALA A 1 292 ? 36.548 6.147 -3.718 1.00 43.34 292 ALA A CA 1
ATOM 2106 C C . ALA A 1 292 ? 37.526 7.331 -3.786 1.00 43.34 292 ALA A C 1
ATOM 2108 O O . ALA A 1 292 ? 38.598 7.280 -3.196 1.00 43.34 292 ALA A O 1
ATOM 2109 N N . ALA A 1 293 ? 37.192 8.365 -4.570 1.00 39.62 293 ALA A N 1
ATOM 2110 C CA . ALA A 1 293 ? 37.954 9.623 -4.622 1.00 39.62 293 ALA A CA 1
ATOM 2111 C C . ALA A 1 293 ? 37.187 10.775 -5.318 1.00 39.62 293 ALA A C 1
ATOM 2113 O O . ALA A 1 293 ? 37.727 11.408 -6.219 1.00 39.62 293 ALA A O 1
ATOM 2114 N N . ALA A 1 294 ? 35.927 11.053 -4.953 1.00 38.38 294 ALA A N 1
ATOM 2115 C CA . ALA A 1 294 ? 35.201 12.211 -5.510 1.00 38.38 294 ALA A CA 1
ATOM 2116 C C . ALA A 1 294 ? 34.116 12.809 -4.585 1.00 38.38 294 ALA A C 1
ATOM 2118 O O . ALA A 1 294 ? 33.087 13.273 -5.059 1.00 38.38 294 ALA A O 1
ATOM 2119 N N . ALA A 1 295 ? 34.328 12.818 -3.263 1.00 38.31 295 ALA A N 1
ATOM 2120 C CA . ALA A 1 295 ? 33.378 13.410 -2.306 1.00 38.31 295 ALA A CA 1
ATOM 2121 C C . ALA A 1 295 ? 34.057 14.307 -1.250 1.00 38.31 295 ALA A C 1
ATOM 2123 O O . ALA A 1 295 ? 33.687 14.291 -0.081 1.00 38.31 295 ALA A O 1
ATOM 2124 N N . ALA A 1 296 ? 35.076 15.080 -1.649 1.00 39.81 296 ALA A N 1
ATOM 2125 C CA . ALA A 1 296 ? 35.827 15.962 -0.742 1.00 39.81 296 ALA A CA 1
ATOM 2126 C C . ALA A 1 296 ? 36.073 17.384 -1.295 1.00 39.81 296 ALA A C 1
ATOM 2128 O O . ALA A 1 296 ? 37.036 18.035 -0.902 1.00 39.81 296 ALA A O 1
ATOM 2129 N N . ALA A 1 297 ? 35.221 17.886 -2.200 1.00 40.31 297 ALA A N 1
ATOM 2130 C CA . ALA A 1 297 ? 35.409 19.206 -2.824 1.00 40.31 297 ALA A CA 1
ATOM 2131 C C . ALA A 1 297 ? 34.118 20.042 -2.971 1.00 40.31 297 ALA A C 1
ATOM 2133 O O . ALA A 1 297 ? 33.986 20.812 -3.915 1.00 40.31 297 ALA A O 1
ATOM 2134 N N . ALA A 1 298 ? 33.169 19.919 -2.035 1.00 41.09 298 ALA A N 1
ATOM 2135 C CA . ALA A 1 298 ? 31.958 20.755 -1.997 1.00 41.09 298 ALA A CA 1
ATOM 2136 C C . ALA A 1 298 ? 31.668 21.346 -0.600 1.00 41.09 298 ALA A C 1
ATOM 2138 O O . ALA A 1 298 ? 30.519 21.583 -0.247 1.00 41.09 298 ALA A O 1
ATOM 2139 N N . ALA A 1 299 ? 32.709 21.580 0.209 1.00 43.62 299 ALA A N 1
ATOM 2140 C CA . ALA A 1 299 ? 32.586 22.093 1.580 1.00 43.62 299 ALA A CA 1
ATOM 2141 C C . ALA A 1 299 ? 33.389 23.388 1.838 1.00 43.62 299 ALA A C 1
ATOM 2143 O O . ALA A 1 299 ? 33.847 23.614 2.954 1.00 43.62 299 ALA A O 1
ATOM 2144 N N . ALA A 1 300 ? 33.598 24.237 0.821 1.00 43.38 300 ALA A N 1
ATOM 2145 C CA . ALA A 1 300 ? 34.459 25.421 0.956 1.00 43.38 300 ALA A CA 1
ATOM 2146 C C . ALA A 1 300 ? 33.969 26.686 0.220 1.00 43.38 300 ALA A C 1
ATOM 2148 O O . ALA A 1 300 ? 34.780 27.459 -0.282 1.00 43.38 300 ALA A O 1
ATOM 2149 N N . ALA A 1 301 ? 32.658 26.936 0.165 1.00 45.47 301 ALA A N 1
ATOM 2150 C CA . ALA A 1 301 ? 32.135 28.227 -0.293 1.00 45.47 301 ALA A CA 1
ATOM 2151 C C . ALA A 1 301 ? 30.825 28.568 0.428 1.00 45.47 301 ALA A C 1
ATOM 2153 O O . ALA A 1 301 ? 29.740 28.227 -0.030 1.00 45.47 301 ALA A O 1
ATOM 2154 N N . GLY A 1 302 ? 30.934 29.206 1.594 1.00 40.81 302 GLY A N 1
ATOM 2155 C CA . GLY A 1 302 ? 29.763 29.622 2.366 1.00 40.81 302 GLY A CA 1
ATOM 2156 C C . GLY A 1 302 ? 30.082 30.256 3.716 1.00 40.81 302 GLY A C 1
ATOM 2157 O O . GLY A 1 302 ? 29.361 30.021 4.676 1.00 40.81 302 GLY A O 1
ATOM 2158 N N . ILE A 1 303 ? 31.169 31.028 3.817 1.00 50.09 303 ILE A N 1
ATOM 2159 C CA . ILE A 1 303 ? 31.446 31.889 4.975 1.00 50.09 303 ILE A CA 1
ATOM 2160 C C . ILE A 1 303 ? 31.585 33.316 4.451 1.00 50.09 303 ILE A C 1
ATOM 2162 O O . ILE A 1 303 ? 32.652 33.667 3.961 1.00 50.09 303 ILE A O 1
ATOM 2166 N N . ALA A 1 304 ? 30.500 34.095 4.511 1.00 49.03 304 ALA A N 1
ATOM 2167 C CA . ALA A 1 304 ? 30.497 35.563 4.627 1.00 49.03 304 ALA A CA 1
ATOM 2168 C C . ALA A 1 304 ? 29.063 36.113 4.494 1.00 49.03 304 ALA A C 1
ATOM 2170 O O . ALA A 1 304 ? 28.670 36.555 3.420 1.00 49.03 304 ALA A O 1
ATOM 2171 N N . ALA A 1 305 ? 28.283 36.079 5.578 1.00 44.75 305 ALA A N 1
ATOM 2172 C CA . ALA A 1 305 ? 27.157 36.995 5.817 1.00 44.75 305 ALA A CA 1
ATOM 2173 C C . ALA A 1 305 ? 26.655 36.802 7.257 1.00 44.75 305 ALA A C 1
ATOM 2175 O O . ALA A 1 305 ? 25.595 36.235 7.503 1.00 44.75 305 ALA A O 1
ATOM 2176 N N . ALA A 1 306 ? 27.471 37.217 8.220 1.00 50.38 306 ALA A N 1
ATOM 2177 C CA . ALA A 1 306 ? 27.063 37.353 9.607 1.00 50.38 306 ALA A CA 1
ATOM 2178 C C . ALA A 1 306 ? 27.332 38.798 10.005 1.00 50.38 306 ALA A C 1
ATOM 2180 O O . ALA A 1 306 ? 28.466 39.098 10.340 1.00 50.38 306 ALA A O 1
ATOM 2181 N N . GLU A 1 307 ? 26.315 39.658 9.934 1.00 50.66 307 GLU A N 1
ATOM 2182 C CA . GLU A 1 307 ? 26.159 40.798 10.839 1.00 50.66 307 GLU A CA 1
ATOM 2183 C C . GLU A 1 307 ? 24.675 41.190 10.960 1.00 50.66 307 GLU A C 1
ATOM 2185 O O . GLU A 1 307 ? 23.975 41.404 9.974 1.00 50.66 307 GLU A O 1
ATOM 2190 N N . ASP A 1 308 ? 24.264 41.263 12.227 1.00 52.97 308 ASP A N 1
ATOM 2191 C CA . ASP A 1 308 ? 23.264 42.152 12.822 1.00 52.97 308 ASP A CA 1
ATOM 2192 C C . ASP A 1 308 ? 21.750 41.903 12.629 1.00 52.97 308 ASP A C 1
ATOM 2194 O O . ASP A 1 308 ? 21.105 42.386 11.702 1.00 52.97 308 ASP A O 1
ATOM 2198 N N . ALA A 1 309 ? 21.151 41.221 13.619 1.00 43.81 309 ALA A N 1
ATOM 2199 C CA . ALA A 1 309 ? 19.746 41.400 14.006 1.00 43.81 309 ALA A CA 1
ATOM 2200 C C . ALA A 1 309 ? 19.506 40.932 15.462 1.00 43.81 309 ALA A C 1
ATOM 2202 O O . ALA A 1 309 ? 19.246 39.748 15.707 1.00 43.81 309 ALA A O 1
ATOM 2203 N N . PRO A 1 310 ? 19.582 41.823 16.466 1.00 60.69 310 PRO A N 1
ATOM 2204 C CA . PRO A 1 310 ? 19.125 41.529 17.818 1.00 60.69 310 PRO A CA 1
ATOM 2205 C C . PRO A 1 310 ? 17.616 41.827 17.965 1.00 60.69 310 PRO A C 1
ATOM 2207 O O . PRO A 1 310 ? 17.110 42.780 17.385 1.00 60.69 310 PRO A O 1
ATOM 2210 N N . ALA A 1 311 ? 16.930 41.050 18.820 1.00 55.25 311 ALA A N 1
ATOM 2211 C CA . ALA A 1 311 ? 15.662 41.391 19.506 1.00 55.25 311 ALA A CA 1
ATOM 2212 C C . ALA A 1 311 ? 14.303 40.750 19.099 1.00 55.25 311 ALA A C 1
ATOM 2214 O O . ALA A 1 311 ? 13.265 41.343 19.381 1.00 55.25 311 ALA A O 1
ATOM 2215 N N . THR A 1 312 ? 14.236 39.505 18.603 1.00 58.47 312 THR A N 1
ATOM 2216 C CA . THR A 1 312 ? 12.938 38.780 18.442 1.00 58.47 312 THR A CA 1
ATOM 2217 C C . THR A 1 312 ? 12.764 37.495 19.267 1.00 58.47 312 THR A C 1
ATOM 2219 O O . THR A 1 312 ? 11.776 36.793 19.104 1.00 58.47 312 THR A O 1
ATOM 2222 N N . ARG A 1 313 ? 13.640 37.189 20.237 1.00 56.97 313 ARG A N 1
ATOM 2223 C CA . ARG A 1 313 ? 13.521 35.966 21.077 1.00 56.97 313 ARG A CA 1
ATOM 2224 C C . ARG A 1 313 ? 12.536 36.049 22.260 1.00 56.97 313 ARG A C 1
ATOM 2226 O O . ARG A 1 313 ? 12.430 35.102 23.031 1.00 56.97 313 ARG A O 1
ATOM 2233 N N . GLY A 1 314 ? 11.825 37.164 22.438 1.00 58.12 314 GLY A N 1
ATOM 2234 C CA . GLY A 1 314 ? 10.914 37.363 23.578 1.00 58.12 314 GLY A CA 1
ATOM 2235 C C . GLY A 1 314 ? 9.465 36.908 23.360 1.00 58.12 314 GLY A C 1
ATOM 2236 O O . GLY A 1 314 ? 8.732 36.733 24.333 1.00 58.12 314 GLY A O 1
ATOM 2237 N N . THR A 1 315 ? 9.022 36.726 22.113 1.00 64.81 315 THR A N 1
ATOM 2238 C CA . THR A 1 315 ? 7.605 36.460 21.795 1.00 64.81 315 THR A CA 1
ATOM 2239 C C . THR A 1 315 ? 7.231 34.981 21.879 1.00 64.81 315 THR A C 1
ATOM 2241 O O . THR A 1 315 ? 6.123 34.663 22.314 1.00 64.81 315 THR A O 1
ATOM 2244 N N . ASP A 1 316 ? 8.161 34.075 21.574 1.00 73.38 316 ASP A N 1
ATOM 2245 C CA . ASP A 1 316 ? 7.873 32.634 21.508 1.00 73.38 316 ASP A CA 1
ATOM 2246 C C . ASP A 1 316 ? 7.641 32.020 22.896 1.00 73.38 316 ASP A C 1
ATOM 2248 O O . ASP A 1 316 ? 6.749 31.190 23.084 1.00 73.38 316 ASP A O 1
ATOM 2252 N N . ALA A 1 317 ? 8.368 32.501 23.911 1.00 75.31 317 ALA A N 1
ATOM 2253 C CA . ALA A 1 317 ? 8.186 32.058 25.293 1.00 75.31 317 ALA A CA 1
ATOM 2254 C C . ALA A 1 317 ? 6.800 32.440 25.848 1.00 75.31 317 ALA A C 1
ATOM 2256 O O . ALA A 1 317 ? 6.188 31.671 26.591 1.00 75.31 317 ALA A O 1
ATOM 2257 N N . ARG A 1 318 ? 6.263 33.604 25.453 1.00 79.38 318 ARG A N 1
ATOM 2258 C CA . ARG A 1 318 ? 4.916 34.040 25.857 1.00 79.38 318 ARG A CA 1
ATOM 2259 C C . ARG A 1 318 ? 3.809 33.268 25.136 1.00 79.38 318 ARG A C 1
ATOM 2261 O O . ARG A 1 318 ? 2.794 32.967 25.762 1.00 79.38 318 ARG A O 1
ATOM 2268 N N . GLN A 1 319 ? 4.008 32.911 23.865 1.00 81.25 319 GLN A N 1
ATOM 2269 C CA . GLN A 1 319 ? 3.054 32.074 23.128 1.00 81.25 319 GLN A CA 1
ATOM 2270 C C . GLN A 1 319 ? 2.980 30.646 23.686 1.00 81.25 319 GLN A C 1
ATOM 2272 O O . GLN A 1 319 ? 1.878 30.123 23.863 1.00 81.25 319 GLN A O 1
ATOM 2277 N N . GLN A 1 320 ? 4.115 30.034 24.050 1.00 82.12 320 GLN A N 1
ATOM 2278 C CA . GLN A 1 320 ? 4.101 28.709 24.685 1.00 82.12 320 GLN A CA 1
ATOM 2279 C C . GLN A 1 320 ? 3.374 28.711 26.035 1.00 82.12 320 GLN A C 1
ATOM 2281 O O . GLN A 1 320 ? 2.647 27.764 26.340 1.00 82.12 320 GLN A O 1
ATOM 2286 N N . GLN A 1 321 ? 3.514 29.774 26.832 1.00 85.44 321 GLN A N 1
ATOM 2287 C CA . GLN A 1 321 ? 2.858 29.846 28.138 1.00 85.44 321 GLN A CA 1
ATOM 2288 C C . GLN A 1 321 ? 1.327 29.982 28.022 1.00 85.44 321 GLN A C 1
ATOM 2290 O O . GLN A 1 321 ? 0.603 29.377 28.813 1.00 85.44 321 GLN A O 1
ATOM 2295 N N . GLN A 1 322 ? 0.818 30.697 27.008 1.00 85.38 322 GLN A N 1
ATOM 2296 C CA . GLN A 1 322 ? -0.627 30.764 26.735 1.00 85.38 322 GLN A CA 1
ATOM 2297 C C . GLN A 1 322 ? -1.199 29.430 26.237 1.00 85.38 322 GLN A C 1
ATOM 2299 O O . GLN A 1 322 ? -2.291 29.045 26.654 1.00 85.38 322 GLN A O 1
ATOM 2304 N N . GLN A 1 323 ? -0.463 28.683 25.406 1.00 86.56 323 GLN A N 1
ATOM 2305 C CA . GLN A 1 323 ? -0.911 27.355 24.966 1.00 86.56 323 GLN A CA 1
ATOM 2306 C C . GLN A 1 323 ? -1.016 26.356 26.125 1.00 86.56 323 GLN A C 1
ATOM 2308 O O . GLN A 1 323 ? -1.946 25.550 26.150 1.00 86.56 323 GLN A O 1
ATOM 2313 N N . GLN A 1 324 ? -0.120 26.426 27.114 1.00 87.62 324 GLN A N 1
ATOM 2314 C CA . GLN A 1 324 ? -0.209 25.558 28.292 1.00 87.62 324 GLN A CA 1
ATOM 2315 C C . GLN A 1 324 ? -1.426 25.882 29.173 1.00 87.62 324 GLN A C 1
ATOM 2317 O O . GLN A 1 324 ? -2.044 24.957 29.700 1.00 87.62 324 GLN A O 1
ATOM 2322 N N . GLN A 1 325 ? -1.818 27.157 29.296 1.00 90.56 325 GLN A N 1
ATOM 2323 C CA . GLN A 1 325 ? -3.020 27.538 30.051 1.00 90.56 325 GLN A CA 1
ATOM 2324 C C . GLN A 1 325 ? -4.304 27.045 29.371 1.00 90.56 325 GLN A C 1
ATOM 2326 O O . GLN A 1 325 ? -5.129 26.411 30.028 1.00 90.56 325 GLN A O 1
ATOM 2331 N N . LEU A 1 326 ? -4.423 27.227 28.050 1.00 92.62 326 LEU A N 1
ATOM 2332 C CA . LEU A 1 326 ? -5.573 26.737 27.279 1.00 92.62 326 LEU A CA 1
ATOM 2333 C C . LEU A 1 326 ? -5.724 25.213 27.360 1.00 92.62 326 LEU A C 1
ATOM 2335 O O . LEU A 1 326 ? -6.834 24.699 27.499 1.00 92.62 326 LEU A O 1
ATOM 2339 N N . ASN A 1 327 ? -4.610 24.479 27.311 1.00 90.69 327 ASN A N 1
ATOM 2340 C CA . ASN A 1 327 ? -4.647 23.021 27.414 1.00 90.69 327 ASN A CA 1
ATOM 2341 C C . ASN A 1 327 ? -5.032 22.559 28.835 1.00 90.69 327 ASN A C 1
ATOM 2343 O O . ASN A 1 327 ? -5.717 21.550 29.001 1.00 90.69 327 ASN A O 1
ATOM 2347 N N . GLY A 1 328 ? -4.645 23.328 29.860 1.00 91.12 328 GLY A N 1
ATOM 2348 C CA . GLY A 1 328 ? -5.044 23.097 31.248 1.00 91.12 328 GLY A CA 1
ATOM 2349 C C . GLY A 1 328 ? -6.547 23.268 31.470 1.00 91.12 328 GLY A C 1
ATOM 2350 O O . GLY A 1 328 ? -7.179 22.387 32.054 1.00 91.12 328 GLY A O 1
ATOM 2351 N N . GLU A 1 329 ? -7.139 24.350 30.957 1.00 94.00 329 GLU A N 1
ATOM 2352 C CA . GLU A 1 329 ? -8.588 24.586 31.059 1.00 94.00 329 GLU A CA 1
ATOM 2353 C C . GLU A 1 329 ? -9.395 23.523 30.307 1.00 94.00 329 GLU A C 1
ATOM 2355 O O . GLU A 1 329 ? -10.387 23.008 30.832 1.00 94.00 329 GLU A O 1
ATOM 2360 N N . GLN A 1 330 ? -8.941 23.120 29.117 1.00 91.94 330 GLN A N 1
ATOM 2361 C CA . GLN A 1 330 ? -9.627 22.092 28.337 1.00 91.94 330 GLN A CA 1
ATOM 2362 C C . GLN A 1 330 ? -9.596 20.729 29.048 1.00 91.94 330 GLN A C 1
ATOM 2364 O O . GLN A 1 330 ? -10.606 20.022 29.097 1.00 91.94 330 GLN A O 1
ATOM 2369 N N . GLN A 1 331 ? -8.467 20.381 29.675 1.00 91.25 331 GLN A N 1
ATOM 2370 C CA . GLN A 1 331 ? -8.353 19.152 30.457 1.00 91.25 331 GLN A CA 1
ATOM 2371 C C . GLN A 1 331 ? -9.206 19.203 31.737 1.00 91.25 331 GLN A C 1
ATOM 2373 O O . GLN A 1 331 ? -9.791 18.188 32.124 1.00 91.25 331 GLN A O 1
ATOM 2378 N N . HIS A 1 332 ? -9.327 20.373 32.377 1.00 94.88 332 HIS A N 1
ATOM 2379 C CA . HIS A 1 332 ? -10.181 20.546 33.554 1.00 94.88 332 HIS A CA 1
ATOM 2380 C C . HIS A 1 332 ? -11.667 20.404 33.204 1.00 94.88 332 HIS A C 1
ATOM 2382 O O . HIS A 1 332 ? -12.378 19.646 33.864 1.00 94.88 332 HIS A O 1
ATOM 2388 N N . SER A 1 333 ? -12.105 21.028 32.107 1.00 96.06 333 SER A N 1
ATOM 2389 C CA . SER A 1 333 ? -13.481 20.917 31.610 1.00 96.06 333 SER A CA 1
ATOM 2390 C C . SER A 1 333 ? -13.848 19.470 31.255 1.00 96.06 333 SER A C 1
ATOM 2392 O O . SER A 1 333 ? -14.919 18.983 31.627 1.00 96.06 333 SER A O 1
ATOM 2394 N N . LEU A 1 334 ? -12.927 18.725 30.630 1.00 94.62 334 LEU A N 1
ATOM 2395 C CA . LEU A 1 334 ? -13.138 17.306 30.332 1.00 94.62 334 LEU A CA 1
ATOM 2396 C C . LEU A 1 334 ? -13.271 16.463 31.613 1.00 94.62 334 LEU A C 1
ATOM 2398 O O . LEU A 1 334 ? -14.086 15.539 31.677 1.00 94.62 334 LEU A O 1
ATOM 2402 N N . ARG A 1 335 ? -12.500 16.792 32.657 1.00 95.44 335 ARG A N 1
ATOM 2403 C CA . ARG A 1 335 ? -12.550 16.101 33.954 1.00 95.44 335 ARG A CA 1
ATOM 2404 C C . ARG A 1 335 ? -13.856 16.371 34.702 1.00 95.44 335 ARG A C 1
ATOM 2406 O O . ARG A 1 335 ? -14.404 15.446 35.304 1.00 95.44 335 ARG A O 1
ATOM 2413 N N . GLU A 1 336 ? -14.372 17.596 34.644 1.00 96.75 336 GLU A N 1
ATOM 2414 C CA . GLU A 1 336 ? -15.681 17.940 35.212 1.00 96.75 336 GLU A CA 1
ATOM 2415 C C . GLU A 1 336 ? -16.824 17.237 34.480 1.00 96.75 336 GLU A C 1
ATOM 2417 O O . GLU A 1 336 ? -17.706 16.666 35.126 1.00 96.75 336 GLU A O 1
ATOM 2422 N N . GLN A 1 337 ? -16.781 17.197 33.145 1.00 95.25 337 GLN A N 1
ATOM 2423 C CA . GLN A 1 337 ? -17.794 16.495 32.357 1.00 95.25 337 GLN A CA 1
ATOM 2424 C C . GLN A 1 337 ? -17.806 14.993 32.683 1.00 95.25 337 GLN A C 1
ATOM 2426 O O . GLN A 1 337 ? -18.871 14.399 32.863 1.00 95.25 337 GLN A O 1
ATOM 2431 N N . GLN A 1 338 ? -16.627 14.385 32.854 1.00 93.12 338 GLN A N 1
ATOM 2432 C CA . GLN A 1 338 ? -16.523 12.983 33.254 1.00 93.12 338 GLN A CA 1
ATOM 2433 C C . GLN A 1 338 ? -17.084 12.745 34.668 1.00 93.12 338 GLN A C 1
ATOM 2435 O O . GLN A 1 338 ? -17.800 11.766 34.880 1.00 93.12 338 GLN A O 1
ATOM 2440 N N . GLN A 1 339 ? -16.837 13.653 35.623 1.00 95.62 339 GLN A N 1
ATOM 2441 C CA . GLN A 1 339 ? -17.434 13.572 36.963 1.00 95.62 339 GLN A CA 1
ATOM 2442 C C . GLN A 1 339 ? -18.961 13.714 36.944 1.00 95.62 339 GLN A C 1
ATOM 2444 O O . GLN A 1 339 ? -19.645 13.003 37.684 1.00 95.62 339 GLN A O 1
ATOM 2449 N N . GLN A 1 340 ? -19.512 14.601 36.110 1.00 96.38 340 GLN A N 1
ATOM 2450 C CA . GLN A 1 340 ? -20.964 14.721 35.953 1.00 96.38 340 GLN A CA 1
ATOM 2451 C C . GLN A 1 340 ? -21.581 13.433 35.410 1.00 96.38 340 GLN A C 1
ATOM 2453 O O . GLN A 1 340 ? -22.601 12.979 35.930 1.00 96.38 340 GLN A O 1
ATOM 2458 N N . LEU A 1 341 ? -20.944 12.809 34.419 1.00 95.44 341 LEU A N 1
ATOM 2459 C CA . LEU A 1 341 ? -21.440 11.571 33.821 1.00 95.44 341 LEU A CA 1
ATOM 2460 C C . LEU A 1 341 ? -21.421 10.410 34.830 1.00 95.44 341 LEU A C 1
ATOM 2462 O O . LEU A 1 341 ? -22.369 9.629 34.903 1.00 95.44 341 LEU A O 1
ATOM 2466 N N . LEU A 1 342 ? -20.392 10.356 35.679 1.00 96.00 342 LEU A N 1
ATOM 2467 C CA . LEU A 1 342 ? -20.279 9.372 36.760 1.00 96.00 342 LEU A CA 1
ATOM 2468 C C . LEU A 1 342 ? -21.358 9.567 37.835 1.00 96.00 342 LEU A C 1
ATOM 2470 O O . LEU A 1 342 ? -21.970 8.594 38.276 1.00 96.00 342 LEU A O 1
ATOM 2474 N N . LYS A 1 343 ? -21.655 10.820 38.211 1.00 95.12 343 LYS A N 1
ATOM 2475 C CA . LYS A 1 343 ? -22.779 11.132 39.112 1.00 95.12 343 LYS A CA 1
ATOM 2476 C C . LYS A 1 343 ? -24.120 10.725 38.507 1.00 95.12 343 LYS A C 1
ATOM 2478 O O . LYS A 1 343 ? -24.941 10.145 39.213 1.00 95.12 343 LYS A O 1
ATOM 2483 N N . GLN A 1 344 ? -24.336 10.982 37.216 1.00 95.69 344 GLN A N 1
ATOM 2484 C CA . GLN A 1 344 ? -25.584 10.612 36.546 1.00 95.69 344 GLN A CA 1
ATOM 2485 C C . GLN A 1 344 ? -25.763 9.085 36.490 1.00 95.69 344 GLN A C 1
ATOM 2487 O O . GLN A 1 344 ? -26.851 8.585 36.776 1.00 95.69 344 GLN A O 1
ATOM 2492 N N . GLN A 1 345 ? -24.691 8.336 36.212 1.00 93.56 345 GLN A N 1
ATOM 2493 C CA . GLN A 1 345 ? -24.730 6.872 36.226 1.00 93.56 345 GLN A CA 1
ATOM 2494 C C . GLN A 1 345 ? -25.030 6.323 37.631 1.00 93.56 345 GLN A C 1
ATOM 2496 O O . GLN A 1 345 ? -25.863 5.430 37.778 1.00 93.56 345 GLN A O 1
ATOM 2501 N N . GLN A 1 346 ? -24.408 6.881 38.676 1.00 95.12 346 GLN A N 1
ATOM 2502 C CA . GLN A 1 346 ? -24.671 6.460 40.056 1.00 95.12 346 GLN A CA 1
ATOM 2503 C C . GLN A 1 346 ? -26.126 6.744 40.471 1.00 95.12 346 GLN A C 1
ATOM 2505 O O . GLN A 1 346 ? -26.743 5.932 41.161 1.00 95.12 346 GLN A O 1
ATOM 2510 N N . GLN A 1 347 ? -26.698 7.858 40.008 1.00 96.12 347 GLN A N 1
ATOM 2511 C CA . GLN A 1 347 ? -28.089 8.208 40.286 1.00 96.12 347 GLN A CA 1
ATOM 2512 C C . GLN A 1 347 ? -29.078 7.266 39.578 1.00 96.12 347 GLN A C 1
ATOM 2514 O O . GLN A 1 347 ? -30.053 6.841 40.197 1.00 96.12 347 GLN A O 1
ATOM 2519 N N . GLN A 1 348 ? -28.803 6.860 38.332 1.00 94.00 348 GLN A N 1
ATOM 2520 C CA . GLN A 1 348 ? -29.588 5.814 37.659 1.00 94.00 348 GLN A CA 1
ATOM 2521 C C . GLN A 1 348 ? -29.517 4.476 38.399 1.00 94.00 348 GLN A C 1
ATOM 2523 O O . GLN A 1 348 ? -30.533 3.800 38.550 1.00 94.00 348 GLN A O 1
ATOM 2528 N N . GLN A 1 349 ? -28.341 4.105 38.909 1.00 94.50 349 GLN A N 1
ATOM 2529 C CA . GLN A 1 349 ? -28.182 2.855 39.650 1.00 94.50 349 GLN A CA 1
ATOM 2530 C C . GLN A 1 349 ? -28.950 2.873 40.984 1.00 94.50 349 GLN A C 1
ATOM 2532 O O . GLN A 1 349 ? -29.524 1.860 41.381 1.00 94.50 349 GLN A O 1
ATOM 2537 N N . GLN A 1 350 ? -29.030 4.029 41.657 1.00 95.25 350 GLN A N 1
ATOM 2538 C CA . GLN A 1 350 ? -29.895 4.189 42.831 1.00 95.25 350 GLN A CA 1
ATOM 2539 C C . GLN A 1 350 ? -31.384 4.105 42.485 1.00 95.25 350 GLN A C 1
ATOM 2541 O O . GLN A 1 350 ? -32.129 3.491 43.245 1.00 95.25 350 GLN A O 1
ATOM 2546 N N . GLN A 1 351 ? -31.823 4.666 41.353 1.00 95.25 351 GLN A N 1
ATOM 2547 C CA . GLN A 1 351 ? -33.219 4.529 40.918 1.00 95.25 351 GLN A CA 1
ATOM 2548 C C . GLN A 1 351 ? -33.577 3.075 40.595 1.00 95.25 351 GLN A C 1
ATOM 2550 O O . GLN A 1 351 ? -34.638 2.618 41.010 1.00 95.25 351 GLN A O 1
ATOM 2555 N N . GLN A 1 352 ? -32.681 2.322 39.948 1.00 93.12 352 GLN A N 1
ATOM 2556 C CA . GLN A 1 352 ? -32.898 0.888 39.724 1.00 93.12 352 GLN A CA 1
ATOM 2557 C C . GLN A 1 352 ? -32.962 0.100 41.035 1.00 93.12 352 GLN A C 1
ATOM 2559 O O . GLN A 1 352 ? -33.814 -0.772 41.170 1.00 93.12 352 GLN A O 1
ATOM 2564 N N . ARG A 1 353 ? -32.125 0.424 42.033 1.00 93.44 353 ARG A N 1
ATOM 2565 C CA . ARG A 1 353 ? -32.240 -0.207 43.359 1.00 93.44 353 ARG A CA 1
ATOM 2566 C C . ARG A 1 353 ? -33.545 0.136 44.074 1.00 93.44 353 ARG A C 1
ATOM 2568 O O . ARG A 1 353 ? -34.087 -0.735 44.739 1.00 93.44 353 ARG A O 1
ATOM 2575 N N . GLN A 1 354 ? -34.041 1.369 43.963 1.00 94.00 354 GLN A N 1
ATOM 2576 C CA . GLN A 1 354 ? -35.329 1.731 44.564 1.00 94.00 354 GLN A CA 1
ATOM 2577 C C . GLN A 1 354 ? -36.504 1.049 43.860 1.00 94.00 354 GLN A C 1
ATOM 2579 O O . GLN A 1 354 ? -37.443 0.649 44.541 1.00 94.00 354 GLN A O 1
ATOM 2584 N N . GLN A 1 355 ? -36.443 0.868 42.536 1.00 93.25 355 GLN A N 1
ATOM 2585 C CA . GLN A 1 355 ? -37.439 0.064 41.822 1.00 93.25 355 GLN A CA 1
ATOM 2586 C C . GLN A 1 355 ? -37.386 -1.398 42.259 1.00 93.25 355 GLN A C 1
ATOM 2588 O O . GLN A 1 355 ? -38.418 -1.926 42.636 1.00 93.25 355 GLN A O 1
ATOM 2593 N N . GLN A 1 356 ? -36.199 -2.009 42.349 1.00 90.25 356 GLN A N 1
ATOM 2594 C CA . GLN A 1 356 ? -36.084 -3.388 42.842 1.00 90.25 356 GLN A CA 1
ATOM 2595 C C . GLN A 1 356 ? -36.580 -3.547 44.283 1.00 90.25 356 GLN A C 1
ATOM 2597 O O . GLN A 1 356 ? -37.251 -4.525 44.577 1.00 90.25 356 GLN A O 1
ATOM 2602 N N . GLN A 1 357 ? -36.310 -2.587 45.173 1.00 91.81 357 GLN A N 1
ATOM 2603 C CA . GLN A 1 357 ? -36.855 -2.634 46.534 1.00 91.81 357 GLN A CA 1
ATOM 2604 C C . GLN A 1 357 ? -38.374 -2.440 46.565 1.00 91.81 357 GLN A C 1
ATOM 2606 O O . GLN A 1 357 ? -39.038 -3.068 47.381 1.00 91.81 357 GLN A O 1
ATOM 2611 N N . SER A 1 358 ? -38.923 -1.598 45.685 1.00 91.81 358 SER A N 1
ATOM 2612 C CA . SER A 1 358 ? -40.376 -1.408 45.593 1.00 91.81 358 SER A CA 1
ATOM 2613 C C . SER A 1 358 ? -41.060 -2.659 45.040 1.00 91.81 358 SER A C 1
ATOM 2615 O O . SER A 1 358 ? -42.066 -3.085 45.596 1.00 91.81 358 SER A O 1
ATOM 2617 N N . ASP A 1 359 ? -40.478 -3.283 44.013 1.00 89.56 359 ASP A N 1
ATOM 2618 C CA . ASP A 1 359 ? -40.978 -4.529 43.427 1.00 89.56 359 ASP A CA 1
ATOM 2619 C C . ASP A 1 359 ? -40.880 -5.686 44.441 1.00 89.56 359 ASP A C 1
ATOM 2621 O O . ASP A 1 359 ? -41.830 -6.449 44.598 1.00 89.56 359 ASP A O 1
ATOM 2625 N N . GLU A 1 360 ? -39.783 -5.786 45.206 1.00 89.38 360 GLU A N 1
ATOM 2626 C CA . GLU A 1 360 ? -39.636 -6.781 46.282 1.00 89.38 360 GLU A CA 1
ATOM 2627 C C . GLU A 1 360 ? -40.626 -6.557 47.439 1.00 89.38 360 GLU A C 1
ATOM 2629 O O . GLU A 1 360 ? -41.134 -7.527 48.012 1.00 89.38 360 GLU A O 1
ATOM 2634 N N . GLU A 1 361 ? -40.927 -5.305 47.800 1.00 91.62 361 GLU A N 1
ATOM 2635 C CA . GLU A 1 361 ? -41.951 -4.997 48.804 1.00 91.62 361 GLU A CA 1
ATOM 2636 C C . GLU A 1 361 ? -43.362 -5.323 48.288 1.00 91.62 361 GLU A C 1
ATOM 2638 O O . GLU A 1 361 ? -44.168 -5.894 49.032 1.00 91.62 361 GLU A O 1
ATOM 2643 N N . GLU A 1 362 ? -43.662 -5.034 47.020 1.00 89.69 362 GLU A N 1
ATOM 2644 C CA . GLU A 1 362 ? -44.972 -5.301 46.417 1.00 89.69 362 GLU A CA 1
ATOM 2645 C C . GLU A 1 362 ? -45.216 -6.813 46.234 1.00 89.69 362 GLU A C 1
ATOM 2647 O O . GLU A 1 362 ? -46.261 -7.333 46.656 1.00 89.69 362 GLU A O 1
ATOM 2652 N N . ASP A 1 363 ? -44.217 -7.559 45.748 1.00 85.19 363 ASP A N 1
ATOM 2653 C CA . ASP A 1 363 ? -44.261 -9.025 45.663 1.00 85.19 363 ASP A CA 1
ATOM 2654 C C . ASP A 1 363 ? -44.276 -9.681 47.052 1.00 85.19 363 ASP A C 1
ATOM 2656 O O . ASP A 1 363 ? -44.987 -10.671 47.283 1.00 85.19 363 ASP A O 1
ATOM 2660 N N . GLY A 1 364 ? -43.559 -9.107 48.024 1.00 84.62 364 GLY A N 1
ATOM 2661 C CA . GLY A 1 364 ? -43.579 -9.545 49.418 1.00 84.62 364 GLY A CA 1
ATOM 2662 C C . GLY A 1 364 ? -44.980 -9.476 50.037 1.00 84.62 364 GLY A C 1
ATOM 2663 O O . GLY A 1 364 ? -45.410 -10.410 50.729 1.00 84.62 364 GLY A O 1
ATOM 2664 N N . PHE A 1 365 ? -45.741 -8.418 49.740 1.00 81.06 365 PHE A N 1
ATOM 2665 C CA . PHE A 1 365 ? -47.125 -8.270 50.197 1.00 81.06 365 PHE A CA 1
ATOM 2666 C C . PHE A 1 365 ? -48.095 -9.227 49.486 1.00 81.06 365 PHE A C 1
ATOM 2668 O O . PHE A 1 365 ? -48.954 -9.832 50.144 1.00 81.06 365 PHE A O 1
ATOM 2675 N N . ALA A 1 366 ? -47.947 -9.431 48.174 1.00 77.06 366 ALA A N 1
ATOM 2676 C CA . ALA A 1 366 ? -48.781 -10.369 47.417 1.00 77.06 366 ALA A CA 1
ATOM 2677 C C . ALA A 1 366 ? -48.572 -11.832 47.867 1.00 77.06 366 ALA A C 1
ATOM 2679 O O . ALA A 1 366 ? -49.531 -12.607 48.014 1.00 77.06 366 ALA A O 1
ATOM 2680 N N . SER A 1 367 ? -47.327 -12.205 48.170 1.00 68.56 367 SER A N 1
ATOM 2681 C CA . SER A 1 367 ? -46.965 -13.553 48.623 1.00 68.56 367 SER A CA 1
ATOM 2682 C C . SER A 1 367 ? -47.492 -13.855 50.039 1.00 68.56 367 SER A C 1
ATOM 2684 O O . SER A 1 367 ? -47.993 -14.952 50.316 1.00 68.56 367 SER A O 1
ATOM 2686 N N . ALA A 1 368 ? -47.518 -12.857 50.932 1.00 64.12 368 ALA A N 1
ATOM 2687 C CA . ALA A 1 368 ? -48.089 -13.006 52.274 1.00 64.12 368 ALA A CA 1
ATOM 2688 C C . ALA A 1 368 ? -49.625 -13.175 52.268 1.00 64.12 368 ALA A C 1
ATOM 2690 O O . ALA A 1 368 ? -50.175 -13.943 53.071 1.00 64.12 368 ALA A O 1
ATOM 2691 N N . ALA A 1 369 ? -50.337 -12.500 51.358 1.00 60.12 369 ALA A N 1
ATOM 2692 C CA . ALA A 1 369 ? -51.797 -12.575 51.270 1.00 60.12 369 ALA A CA 1
ATOM 2693 C C . ALA A 1 369 ? -52.296 -13.944 50.764 1.00 60.12 369 ALA A C 1
ATOM 2695 O O . ALA A 1 369 ? -53.260 -14.502 51.301 1.00 60.12 369 ALA A O 1
ATOM 2696 N N . THR A 1 370 ? -51.616 -14.541 49.782 1.00 61.31 370 THR A N 1
ATOM 2697 C CA . THR A 1 370 ? -52.013 -15.841 49.211 1.00 61.31 370 THR A CA 1
ATOM 2698 C C . THR A 1 370 ? -51.718 -17.022 50.146 1.00 61.31 370 THR A C 1
ATOM 2700 O O . THR A 1 370 ? -52.490 -17.989 50.181 1.00 61.31 370 THR A O 1
ATOM 2703 N N . ALA A 1 371 ? -50.689 -16.932 50.998 1.00 60.59 371 ALA A N 1
ATOM 2704 C CA . ALA A 1 371 ? -50.365 -17.967 51.983 1.00 60.59 371 ALA A CA 1
ATOM 2705 C C . ALA A 1 371 ? -51.478 -18.189 53.033 1.00 60.59 371 ALA A C 1
ATOM 2707 O O . ALA A 1 371 ? -51.688 -19.318 53.493 1.00 60.59 371 ALA A O 1
ATOM 2708 N N . ARG A 1 372 ? -52.254 -17.154 53.391 1.00 58.53 372 ARG A N 1
ATOM 2709 C CA . ARG A 1 372 ? -53.348 -17.278 54.378 1.00 58.53 372 ARG A CA 1
ATOM 2710 C C . ARG A 1 372 ? -54.618 -17.930 53.824 1.00 58.53 372 ARG A C 1
ATOM 2712 O O . ARG A 1 372 ? -55.320 -18.598 54.583 1.00 58.53 372 ARG A O 1
ATOM 2719 N N . MET A 1 373 ? -54.901 -17.829 52.524 1.00 58.03 373 MET A N 1
ATOM 2720 C CA . MET A 1 373 ? -56.120 -18.417 51.939 1.00 58.03 373 MET A CA 1
ATOM 2721 C C . MET A 1 373 ? -56.068 -19.947 51.796 1.00 58.03 373 MET A C 1
ATOM 2723 O O . MET A 1 373 ? -57.111 -20.602 51.788 1.00 58.03 373 MET A O 1
ATOM 2727 N N . LYS A 1 374 ? -54.879 -20.561 51.749 1.00 57.88 374 LYS A N 1
ATOM 2728 C CA . LYS A 1 374 ? -54.757 -22.016 51.538 1.00 57.88 374 LYS A CA 1
ATOM 2729 C C . LYS A 1 374 ? -54.978 -22.856 52.807 1.00 57.88 374 LYS A C 1
ATOM 2731 O O . LYS A 1 374 ? -55.192 -24.062 52.706 1.00 57.88 374 LYS A O 1
ATOM 2736 N N . LYS A 1 375 ? -54.993 -22.243 54.000 1.00 56.38 375 LYS A N 1
ATOM 2737 C CA . LYS A 1 375 ? -55.136 -22.962 55.284 1.00 56.38 375 LYS A CA 1
ATOM 2738 C C . LYS A 1 375 ? -56.591 -23.192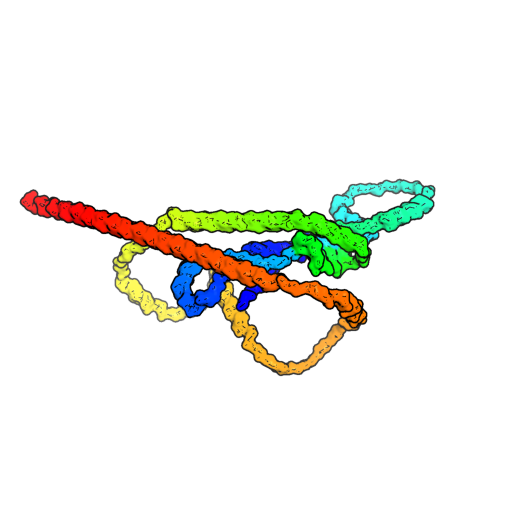 55.730 1.00 56.38 375 LYS A C 1
ATOM 2740 O O . LYS A 1 375 ? -56.818 -23.967 56.651 1.00 56.38 375 LYS A O 1
ATOM 2745 N N . GLY A 1 376 ? -57.581 -22.591 55.061 1.00 56.09 376 GLY A N 1
ATOM 2746 C CA . GLY A 1 376 ? -58.999 -22.688 55.448 1.00 56.09 376 GLY A CA 1
ATOM 2747 C C . GLY A 1 376 ? -59.792 -23.871 54.870 1.00 56.09 376 GLY A C 1
ATOM 2748 O O . GLY A 1 376 ? -60.905 -24.124 55.317 1.00 56.09 376 GLY A O 1
ATOM 2749 N N . LYS A 1 377 ? -59.264 -24.614 53.885 1.00 55.81 377 LYS A N 1
ATOM 2750 C CA . LYS A 1 377 ? -60.066 -25.595 53.118 1.00 55.81 377 LYS A CA 1
ATOM 2751 C C . LYS A 1 377 ? -59.930 -27.062 53.554 1.00 55.81 377 LYS A C 1
ATOM 2753 O O . LYS A 1 377 ? -60.491 -27.930 52.900 1.00 55.81 377 LYS A O 1
ATOM 2758 N N . ARG A 1 378 ? -59.213 -27.356 54.646 1.00 55.38 378 ARG A N 1
ATOM 2759 C CA . ARG A 1 378 ? -59.001 -28.735 55.149 1.00 55.38 378 ARG A CA 1
ATOM 2760 C C . ARG A 1 378 ? -59.828 -29.125 56.386 1.00 55.38 378 ARG A C 1
ATOM 2762 O O . ARG A 1 378 ? -59.592 -30.189 56.932 1.00 55.38 378 ARG A O 1
ATOM 2769 N N . ALA A 1 379 ? -60.801 -28.316 56.810 1.00 53.78 379 ALA A N 1
ATOM 2770 C CA . ALA A 1 379 ? -61.631 -28.608 57.991 1.00 53.78 379 ALA A CA 1
ATOM 2771 C C . ALA A 1 379 ? -63.083 -29.042 57.675 1.00 53.78 379 ALA A C 1
ATOM 2773 O O . ALA A 1 379 ? -63.948 -28.967 58.542 1.00 53.78 379 ALA A O 1
ATOM 2774 N N . ARG A 1 380 ? -63.386 -29.466 56.439 1.00 50.31 380 ARG A N 1
ATOM 2775 C CA . ARG A 1 380 ? -64.702 -30.022 56.062 1.00 50.31 380 ARG A CA 1
ATOM 2776 C C . ARG A 1 380 ? -64.559 -31.213 55.112 1.00 50.31 380 ARG A C 1
ATOM 2778 O O . ARG A 1 380 ? -64.918 -31.102 53.946 1.00 50.31 380 ARG A O 1
ATOM 2785 N N . VAL A 1 381 ? -64.007 -32.309 55.610 1.00 45.66 381 VAL A N 1
ATOM 2786 C CA . VAL A 1 381 ? -64.327 -33.703 55.250 1.00 45.66 381 VAL A CA 1
ATOM 2787 C C . VAL A 1 381 ? -64.030 -34.502 56.508 1.00 45.66 381 VAL A C 1
ATOM 2789 O O . VAL A 1 381 ? -64.878 -35.341 56.867 1.00 45.66 381 VAL A O 1
#

Foldseek 3Di:
DDDDDDDDDDPDAFAPVVQVRLLVVLLCLQLAWDFDDDPVCPPPPPDPCVVVCVVDGPTHHDDDPWRKGKKKKFWAFQVLVVVLVCVVCVVPDDDDDDDDDDDDDDPVVVVVVVVVVVVPRPIDIDIRDTPSSVVRGFWMKMWMATLVLDTPDIDIDGYDDDDPVRVVVVSVVCSVCRVVSVVVSVVVSVVVVVVVVVVVVVVVVVVVPDDPPPPPVPPPPPPVPPPVVVVVVVVPPDDDDDPDDDDDDDDDDDPPPVVVVVVVVVPPDDDDDDDDYDDDDDDDDDDDDDDDDDDDPDPPPDPDDDDDDDDDPPVVVVVVVVVVVVVVVVVVVVVVVVVVVVVVVVVVVVVVVVVVVVVCVVVVVVVVVVVVVVPPPPPDD

Sequence (381 aa):
AWQLSALVTIVAEDGNAVAAAAAALLLSLLSFKLQKVDAAALDQQQQQQQQQLLLQQQLMPLCLLYKPLAFSFAYAAGTDAAAAAAAADGAAADSAAAMDLDAPGGTDQQQQQQQQQQQQQQFCFVADPTALEEAILPGRVVVCLGETGELHFMQKLAGPPLSPQDLQQILDAAVEGLPETFALLHKAVADHQAKLEQIRRLNARSRYLEAPIELEVPPAHTLPLPAAAAAAAAAADLGGKPIVEGVDFLQPAKAQLQQQQAEANARAAAAPAAATAPGAAAAVAASAAGGAAAAAAAAAAGIAAAEDAPATRGTDARQQQQQQQLNGEQQHSLREQQQQLLKQQQQQQQQQRQQQQSDEEEDGFASAATARMKKGKRARV

pLDDT: mean 74.06, std 21.41, range [31.52, 98.44]